Protein AF-A0ABC9TUA4-F1 (afdb_monomer)

pLDDT: mean 79.64, std 23.08, range [23.19, 98.38]

Nearest PDB structures (foldseek):
  8aam-assembly1_M  TM=4.649E-01  e=1.312E-07  Geobacillus stearothermophilus
  5eoy-assembly1_B  TM=4.904E-01  e=8.094E-07  Pseudomonas aeruginosa PAO1
  5eq6-assembly1_B  TM=4.557E-01  e=8.094E-07  Pseudomonas aeruginosa PAO1
  5eoy-assembly1_A  TM=4.628E-01  e=2.067E-06  Pseudomonas aeruginosa PAO1
  5eox-assembly1_B  TM=4.640E-01  e=4.727E-06  Pseudomonas aeruginosa PAO1

InterPro domains:
  IPR009377 Ethanolamine ammonia-lyase reactivase EutA [PF06277] (98-571)
  IPR043129 ATPase, nucleotide binding domain [SSF53067] (99-275)
  IPR050696 Bacterial cell division protein FtsA/MreB [PTHR32432] (211-445)

Organism: NCBI:txid411472

Radius of gyration: 30.49 Å; Cα contacts (8 Å, |Δi|>4): 1200; chains: 1; bounding box: 111×63×68 Å

Structure (mmCIF, N/CA/C/O backbone):
data_AF-A0ABC9TUA4-F1
#
_entry.id   AF-A0ABC9TUA4-F1
#
loop_
_atom_site.group_PDB
_atom_site.id
_atom_site.type_symbol
_atom_site.label_atom_id
_atom_site.label_alt_id
_atom_site.label_comp_id
_atom_site.label_asym_id
_atom_site.label_entity_id
_atom_site.label_seq_id
_atom_site.pdbx_PDB_ins_code
_atom_site.Cartn_x
_atom_site.Cartn_y
_atom_site.Cartn_z
_atom_site.occupancy
_atom_site.B_iso_or_equiv
_atom_site.auth_seq_id
_atom_site.auth_comp_id
_atom_site.auth_asym_id
_atom_site.auth_atom_id
_atom_site.pdbx_PDB_model_num
ATOM 1 N N . MET A 1 1 ? -40.029 10.907 0.167 1.00 29.31 1 MET A N 1
ATOM 2 C CA . MET A 1 1 ? -41.301 10.750 -0.573 1.00 29.31 1 MET A CA 1
ATOM 3 C C . MET A 1 1 ? -42.398 10.400 0.424 1.00 29.31 1 MET A C 1
ATOM 5 O O . MET A 1 1 ? -42.215 9.464 1.182 1.00 29.31 1 MET A O 1
ATOM 9 N N . THR A 1 2 ? -43.450 11.221 0.444 1.00 23.81 2 THR A N 1
ATOM 10 C CA . THR A 1 2 ? -44.796 11.075 1.047 1.00 23.81 2 THR A CA 1
ATOM 11 C C . THR A 1 2 ? -45.112 9.845 1.916 1.00 23.81 2 THR A C 1
ATOM 13 O O . THR A 1 2 ? -45.174 8.726 1.404 1.00 23.81 2 THR A O 1
ATOM 16 N N . ASP A 1 3 ? -45.478 10.104 3.178 1.00 25.30 3 ASP A N 1
ATOM 17 C CA . ASP A 1 3 ? -46.246 9.205 4.049 1.00 25.30 3 ASP A CA 1
ATOM 18 C C . ASP A 1 3 ? -47.514 8.709 3.335 1.00 25.30 3 ASP A C 1
ATOM 20 O O . ASP A 1 3 ? -48.403 9.493 2.994 1.00 25.30 3 ASP A O 1
ATOM 24 N N . ARG A 1 4 ? -47.615 7.395 3.106 1.00 25.70 4 ARG A N 1
ATOM 25 C CA . ARG A 1 4 ? -48.867 6.748 2.689 1.00 25.70 4 ARG A CA 1
ATOM 26 C C . ARG A 1 4 ? -49.547 6.129 3.906 1.00 25.70 4 ARG A C 1
ATOM 28 O O . ARG A 1 4 ? -48.943 5.350 4.638 1.00 25.70 4 ARG A O 1
ATOM 35 N N . ALA A 1 5 ? -50.824 6.464 4.080 1.00 23.28 5 ALA A N 1
ATOM 36 C CA . ALA A 1 5 ? -51.720 5.862 5.060 1.00 23.28 5 ALA A CA 1
ATOM 37 C C . ALA A 1 5 ? -51.782 4.323 4.912 1.00 23.28 5 ALA A C 1
ATOM 39 O O . ALA A 1 5 ? -51.647 3.811 3.796 1.00 23.28 5 ALA A O 1
ATOM 40 N N . PRO A 1 6 ? -52.006 3.574 6.009 1.00 24.22 6 PRO A N 1
ATOM 41 C CA . PRO A 1 6 ? -52.030 2.116 5.972 1.00 24.22 6 PRO A CA 1
ATOM 42 C C . PRO A 1 6 ? -53.199 1.607 5.118 1.00 24.22 6 PRO A C 1
ATOM 44 O O . PRO A 1 6 ? -54.359 1.927 5.378 1.00 24.22 6 PRO A O 1
ATOM 47 N N . GLN A 1 7 ? -52.894 0.801 4.097 1.00 25.27 7 GLN A N 1
ATOM 48 C CA . GLN A 1 7 ? -53.903 0.075 3.327 1.00 25.27 7 GLN A CA 1
ATOM 49 C C . GLN A 1 7 ? -54.524 -1.028 4.196 1.00 25.27 7 GLN A C 1
ATOM 51 O O . GLN A 1 7 ? -53.837 -1.932 4.667 1.00 25.27 7 GLN A O 1
ATOM 56 N N . LEU A 1 8 ? -55.840 -0.951 4.398 1.00 24.80 8 LEU A N 1
ATOM 57 C CA . LEU A 1 8 ? -56.662 -2.007 4.987 1.00 24.80 8 LEU A CA 1
ATOM 58 C C . LEU A 1 8 ? -56.902 -3.100 3.937 1.00 24.80 8 LEU A C 1
ATOM 60 O O . LEU A 1 8 ? -57.656 -2.887 2.989 1.00 24.80 8 LEU A O 1
ATOM 64 N N . TYR A 1 9 ? -56.304 -4.277 4.116 1.00 27.64 9 TYR A N 1
ATOM 65 C CA . TYR A 1 9 ? -56.662 -5.461 3.333 1.00 27.64 9 TYR A CA 1
ATOM 66 C C . TYR A 1 9 ? -57.796 -6.216 4.025 1.00 27.64 9 TYR A C 1
ATOM 68 O O . TYR A 1 9 ? -57.631 -6.758 5.115 1.00 27.64 9 TYR A O 1
ATOM 76 N N . ASN A 1 10 ? -58.957 -6.264 3.373 1.00 23.42 10 ASN A N 1
ATOM 77 C CA . ASN A 1 10 ? -60.092 -7.079 3.790 1.00 23.42 10 ASN A CA 1
ATOM 78 C C . ASN A 1 10 ? -60.003 -8.429 3.061 1.00 23.42 10 ASN A C 1
ATOM 80 O O . ASN A 1 10 ? -60.596 -8.620 2.002 1.00 23.42 10 ASN A O 1
ATOM 84 N N . LEU A 1 11 ? -59.213 -9.364 3.595 1.00 26.42 11 LEU A N 1
ATOM 85 C CA . LEU A 1 11 ? -59.111 -10.723 3.053 1.00 26.42 11 LEU A CA 1
ATOM 86 C C . LEU A 1 11 ? -60.325 -11.551 3.495 1.00 26.42 11 LEU A C 1
ATOM 88 O O . LEU A 1 11 ? -60.253 -12.401 4.377 1.00 26.42 11 LEU A O 1
ATOM 92 N N . THR A 1 12 ? -61.467 -11.300 2.860 1.00 28.30 12 THR A N 1
ATOM 93 C CA . THR A 1 12 ? -62.547 -12.287 2.789 1.00 28.30 12 THR A CA 1
ATOM 94 C C . THR A 1 12 ? -62.811 -12.603 1.327 1.00 28.30 12 THR A C 1
ATOM 96 O O . THR A 1 12 ? -63.256 -11.733 0.588 1.00 28.30 12 THR A O 1
ATOM 99 N N . LYS A 1 13 ? -62.587 -13.878 0.988 1.00 29.11 13 LYS A N 1
ATOM 100 C CA . LYS A 1 13 ? -62.696 -14.551 -0.317 1.00 29.11 13 LYS A CA 1
ATOM 101 C C . LYS A 1 13 ? -61.409 -14.565 -1.151 1.00 29.11 13 LYS A C 1
ATOM 103 O O . LYS A 1 13 ? -60.856 -13.534 -1.493 1.00 29.11 13 LYS A O 1
ATOM 108 N N . GLU A 1 14 ? -61.015 -15.800 -1.471 1.00 28.50 14 GLU A N 1
ATOM 109 C CA . GLU A 1 14 ? -60.038 -16.207 -2.490 1.00 28.50 14 GLU A CA 1
ATOM 110 C C . GLU A 1 14 ? -58.551 -16.015 -2.163 1.00 28.50 14 GLU A C 1
ATOM 112 O O . GLU A 1 14 ? -57.805 -15.336 -2.853 1.00 28.50 14 GLU A O 1
ATOM 117 N N . ALA A 1 15 ? -58.082 -16.754 -1.157 1.00 26.25 15 ALA A N 1
ATOM 118 C CA . ALA A 1 15 ? -56.741 -17.329 -1.205 1.00 26.25 15 ALA A CA 1
ATOM 119 C C . ALA A 1 15 ? -56.873 -18.834 -0.935 1.00 26.25 15 ALA A C 1
ATOM 121 O O . ALA A 1 15 ? -57.303 -19.248 0.142 1.00 26.25 15 ALA A O 1
ATOM 122 N N . ASN A 1 16 ? -56.587 -19.647 -1.953 1.00 27.70 16 ASN A N 1
ATOM 123 C CA . ASN A 1 16 ? -56.555 -21.106 -1.875 1.00 27.70 16 ASN A CA 1
ATOM 124 C C . ASN A 1 16 ? -55.485 -21.549 -0.866 1.00 27.70 16 ASN A C 1
ATOM 126 O O . ASN A 1 16 ? -54.308 -21.637 -1.201 1.00 27.70 16 ASN A O 1
ATOM 130 N N . ILE A 1 17 ? -55.901 -21.847 0.363 1.00 26.52 17 ILE A N 1
ATOM 131 C CA . ILE A 1 17 ? -55.100 -22.607 1.326 1.00 26.52 17 ILE A CA 1
ATOM 132 C C . ILE A 1 17 ? -55.557 -24.069 1.210 1.00 26.52 17 ILE A C 1
ATOM 134 O O . ILE A 1 17 ? -56.749 -24.333 1.410 1.00 26.52 17 ILE A O 1
ATOM 138 N N . PRO A 1 18 ? -54.678 -25.035 0.883 1.00 25.59 18 PRO A N 1
ATOM 139 C CA . PRO A 1 18 ? -55.076 -26.434 0.800 1.00 25.59 18 PRO A CA 1
ATOM 140 C C . PRO A 1 18 ? -55.554 -26.931 2.169 1.00 25.59 18 PRO A C 1
ATOM 142 O O . PRO A 1 18 ? -54.833 -26.858 3.165 1.00 25.59 18 PRO A O 1
ATOM 145 N N . ARG A 1 19 ? -56.781 -27.462 2.224 1.00 24.78 19 ARG A N 1
ATOM 146 C CA . ARG A 1 19 ? -57.265 -28.249 3.365 1.00 24.78 19 ARG A CA 1
ATOM 147 C C . ARG A 1 19 ? -56.439 -29.534 3.446 1.00 24.78 19 ARG A C 1
ATOM 149 O O . ARG A 1 19 ? -56.588 -30.404 2.593 1.00 24.78 19 ARG A O 1
ATOM 156 N N . LEU A 1 20 ? -55.607 -29.670 4.478 1.00 26.12 20 LEU A N 1
ATOM 157 C CA . LEU A 1 20 ? -54.968 -30.942 4.817 1.00 26.12 20 LEU A CA 1
ATOM 158 C C . LEU A 1 20 ? -56.041 -31.949 5.256 1.00 26.12 20 LEU A C 1
ATOM 160 O O . LEU A 1 20 ? -56.640 -31.833 6.327 1.00 26.12 20 LEU A O 1
ATOM 164 N N . ASN A 1 21 ? -56.293 -32.928 4.388 1.00 24.33 21 ASN A N 1
ATOM 165 C CA . ASN A 1 21 ? -57.081 -34.113 4.687 1.00 24.33 21 ASN A CA 1
ATOM 166 C C . ASN A 1 21 ? -56.342 -34.965 5.728 1.00 24.33 21 ASN A C 1
ATOM 168 O O . ASN A 1 21 ? -55.149 -35.229 5.602 1.00 24.33 21 ASN A O 1
ATOM 172 N N . ARG A 1 22 ? -57.071 -35.431 6.747 1.00 31.05 22 ARG A N 1
ATOM 173 C CA . ARG A 1 22 ? -56.604 -36.454 7.68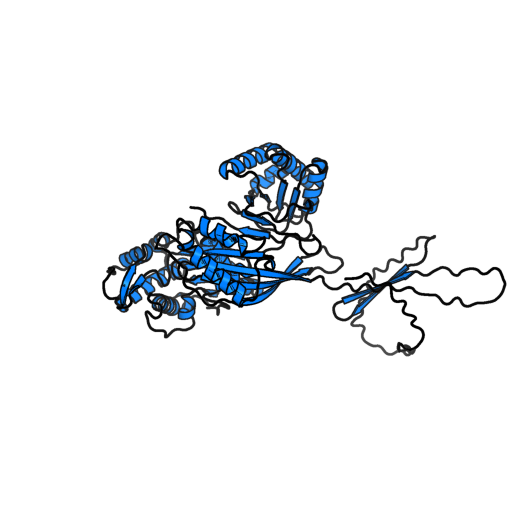9 1.00 31.05 22 ARG A CA 1
ATOM 174 C C . ARG A 1 22 ? -56.506 -37.804 6.971 1.00 31.05 22 ARG A C 1
ATOM 176 O O . ARG A 1 22 ? -57.455 -38.579 7.027 1.00 31.05 22 ARG A O 1
ATOM 183 N N . GLN A 1 23 ? -55.377 -38.110 6.344 1.00 23.98 23 GLN A N 1
ATOM 184 C CA . GLN A 1 23 ? -54.972 -39.491 6.078 1.00 23.98 23 GLN A CA 1
ATOM 185 C C . GLN A 1 23 ? -53.474 -39.651 6.349 1.00 23.98 23 GLN A C 1
ATOM 187 O O . GLN A 1 23 ? -52.668 -38.794 6.005 1.00 23.98 23 GLN A O 1
ATOM 192 N N . ARG A 1 24 ? -53.150 -40.726 7.075 1.00 30.81 24 ARG A N 1
ATOM 193 C CA . ARG A 1 24 ? -51.800 -41.148 7.448 1.00 30.81 24 ARG A CA 1
ATOM 194 C C . ARG A 1 24 ? -51.054 -41.602 6.195 1.00 30.81 24 ARG A C 1
ATOM 196 O O . ARG A 1 24 ? -51.262 -42.733 5.782 1.00 30.81 24 ARG A O 1
ATOM 203 N N . GLU A 1 25 ? -50.169 -40.769 5.672 1.00 23.19 25 GLU A N 1
ATOM 204 C CA . GLU A 1 25 ? -49.025 -41.206 4.870 1.00 23.19 25 GLU A CA 1
ATOM 205 C C . GLU A 1 25 ? -47.810 -40.366 5.282 1.00 23.19 25 GLU A C 1
ATOM 207 O O . GLU A 1 25 ? -47.887 -39.143 5.413 1.00 23.19 25 GLU A O 1
ATOM 212 N N . GLU A 1 26 ? -46.719 -41.057 5.602 1.00 32.34 26 GLU A N 1
ATOM 213 C CA . GLU A 1 26 ? -45.448 -40.481 6.027 1.00 32.34 26 GLU A CA 1
ATOM 214 C C . GLU A 1 26 ? -44.804 -39.731 4.853 1.00 32.34 26 GLU A C 1
ATOM 216 O O . GLU A 1 26 ? -44.482 -40.324 3.826 1.00 32.34 26 GLU A O 1
ATOM 221 N N . LEU A 1 27 ? -44.597 -38.421 5.013 1.00 23.44 27 LEU A N 1
ATOM 222 C CA . LEU A 1 27 ? -43.756 -37.611 4.130 1.00 23.44 27 LEU A CA 1
ATOM 223 C C . LEU A 1 27 ? -42.592 -37.022 4.942 1.00 23.44 27 LEU A C 1
ATOM 225 O O . LEU A 1 27 ? -42.797 -36.620 6.093 1.00 23.44 27 LEU A O 1
ATOM 229 N N . PRO A 1 28 ? -41.370 -36.974 4.378 1.00 23.95 28 PRO A N 1
ATOM 230 C CA . PRO A 1 28 ? -40.171 -36.618 5.118 1.00 23.95 28 PRO A CA 1
ATOM 231 C C . PRO A 1 28 ? -40.159 -35.126 5.467 1.00 23.95 28 PRO A C 1
ATOM 233 O O . PRO A 1 28 ? -40.311 -34.247 4.620 1.00 23.95 28 PRO A O 1
ATOM 236 N N . VAL A 1 29 ? -39.974 -34.857 6.757 1.00 27.44 29 VAL A N 1
ATOM 237 C CA . VAL A 1 29 ? -39.839 -33.527 7.350 1.00 27.44 29 VAL A CA 1
ATOM 238 C C . VAL A 1 29 ? -38.482 -32.942 6.957 1.00 27.44 29 VAL A C 1
ATOM 240 O O . VAL A 1 29 ? -37.494 -33.135 7.657 1.00 27.44 29 VAL A O 1
ATOM 243 N N . THR A 1 30 ? -38.418 -32.203 5.853 1.00 25.30 30 THR A N 1
ATOM 244 C CA . THR A 1 30 ? -37.267 -31.344 5.537 1.00 25.30 30 THR A CA 1
ATOM 245 C C . THR A 1 30 ? -37.766 -30.041 4.919 1.00 25.30 30 THR A C 1
ATOM 247 O O . THR A 1 30 ? -38.206 -30.045 3.773 1.00 25.30 30 THR A O 1
ATOM 250 N N . ASN A 1 31 ? -37.698 -28.959 5.710 1.00 25.03 31 ASN A N 1
ATOM 251 C CA . ASN A 1 31 ? -37.836 -27.523 5.370 1.00 25.03 31 ASN A CA 1
ATOM 252 C C . ASN A 1 31 ? -38.904 -26.717 6.130 1.00 25.03 31 ASN A C 1
ATOM 254 O O . ASN A 1 31 ? -39.400 -25.712 5.630 1.00 25.03 31 ASN A O 1
ATOM 258 N N . TYR A 1 32 ? -39.163 -27.062 7.392 1.00 25.98 32 TYR A N 1
ATOM 259 C CA . TYR A 1 32 ? -39.671 -26.092 8.367 1.00 25.98 32 TYR A CA 1
ATOM 260 C C . TYR A 1 32 ? -38.827 -26.179 9.640 1.00 25.98 32 TYR A C 1
ATOM 262 O O . TYR A 1 32 ? -38.901 -27.165 10.371 1.00 25.98 32 TYR A O 1
ATOM 270 N N . ILE A 1 33 ? -38.007 -25.159 9.908 1.00 26.16 33 ILE A N 1
ATOM 271 C CA . ILE A 1 33 ? -37.375 -24.994 11.221 1.00 26.16 33 ILE A CA 1
ATOM 272 C C . ILE A 1 33 ? -38.451 -24.424 12.147 1.00 26.16 33 ILE A C 1
ATOM 274 O O . ILE A 1 33 ? -38.690 -23.219 12.177 1.00 26.16 33 ILE A O 1
ATOM 278 N N . PHE A 1 34 ? -39.119 -25.293 12.900 1.00 26.55 34 PHE A N 1
ATOM 279 C CA . PHE A 1 34 ? -39.794 -24.868 14.120 1.00 26.55 34 PHE A CA 1
ATOM 280 C C . PHE A 1 34 ? -38.713 -24.656 15.182 1.00 26.55 34 PHE A C 1
ATOM 282 O O . PHE A 1 34 ? -38.096 -25.613 15.645 1.00 26.55 34 PHE A O 1
ATOM 289 N N . SER A 1 35 ? -38.452 -23.402 15.555 1.00 26.62 35 SER A N 1
ATOM 290 C CA . SER A 1 35 ? -37.646 -23.115 16.743 1.00 26.62 35 SER A CA 1
ATOM 291 C C . SER A 1 35 ? -38.376 -23.661 17.984 1.00 26.62 35 SER A C 1
ATOM 293 O O . SER A 1 35 ? -39.545 -23.321 18.182 1.00 26.62 35 SER A O 1
ATOM 295 N N . PRO A 1 36 ? -37.730 -24.454 18.861 1.00 24.97 36 PRO A N 1
ATOM 296 C CA . PRO A 1 36 ? -38.337 -24.928 20.109 1.00 24.97 36 PRO A CA 1
ATOM 297 C C . PRO A 1 36 ? -38.551 -23.817 21.155 1.00 24.97 36 PRO A C 1
ATOM 299 O O . PRO A 1 36 ? -39.060 -24.087 22.240 1.00 24.97 36 PRO A O 1
ATOM 302 N N . TYR A 1 37 ? -38.164 -22.569 20.866 1.00 27.61 37 TYR A N 1
ATOM 303 C CA . TYR A 1 37 ? -38.167 -21.456 21.822 1.00 27.61 37 TYR A CA 1
ATOM 304 C C . TYR A 1 37 ? -39.401 -20.543 21.747 1.00 27.61 37 TYR A C 1
ATOM 306 O O . TYR A 1 37 ? -39.326 -19.375 22.126 1.00 27.61 37 TYR A O 1
ATOM 314 N N . ASN A 1 38 ? -40.569 -21.063 21.357 1.00 30.14 38 ASN A N 1
ATOM 315 C CA . ASN A 1 38 ? -41.833 -20.361 21.602 1.00 30.14 38 ASN A CA 1
ATOM 316 C C . ASN A 1 38 ? -42.182 -20.412 23.100 1.00 30.14 38 ASN A C 1
ATOM 318 O O . ASN A 1 38 ? -43.006 -21.210 23.549 1.00 30.14 38 ASN A O 1
ATOM 322 N N . ARG A 1 39 ? -41.561 -19.542 23.908 1.00 27.31 39 ARG A N 1
ATOM 323 C CA . ARG A 1 39 ? -42.097 -19.207 25.232 1.00 27.31 39 ARG A CA 1
ATOM 324 C C . ARG A 1 39 ? -43.331 -18.335 25.040 1.00 27.31 39 ARG A C 1
ATOM 326 O O . ARG A 1 39 ? -43.232 -17.127 24.852 1.00 27.31 39 ARG A O 1
ATOM 333 N N . VAL A 1 40 ? -44.501 -18.954 25.156 1.00 26.61 40 VAL A N 1
ATOM 334 C CA . VAL A 1 40 ? -45.747 -18.243 25.451 1.00 26.61 40 VAL A CA 1
ATOM 335 C C . VAL A 1 40 ? -45.581 -17.591 26.826 1.00 26.61 40 VAL A C 1
ATOM 337 O O . VAL A 1 40 ? -45.596 -18.277 27.850 1.00 26.61 40 VAL A O 1
ATOM 340 N N . TRP A 1 41 ? -45.399 -16.272 26.873 1.00 24.80 41 TRP A N 1
ATOM 341 C CA . TRP A 1 41 ? -45.496 -15.528 28.127 1.00 24.80 41 TRP A CA 1
ATOM 342 C C . TRP A 1 41 ? -46.964 -15.500 28.560 1.00 24.80 41 TRP A C 1
ATOM 344 O O . TRP A 1 41 ? -47.777 -14.746 28.030 1.00 24.80 41 TRP A O 1
ATOM 354 N N . ARG A 1 42 ? -47.322 -16.351 29.527 1.00 25.69 42 ARG A N 1
ATOM 355 C CA . ARG A 1 42 ? -48.566 -16.211 30.293 1.00 25.69 42 ARG A CA 1
ATOM 356 C C . ARG A 1 42 ? -48.333 -15.157 31.372 1.00 25.69 42 ARG A C 1
ATOM 358 O O . ARG A 1 42 ? -47.920 -15.493 32.475 1.00 25.69 42 ARG A O 1
ATOM 365 N N . ASP A 1 43 ? -48.601 -13.898 31.050 1.00 25.22 43 ASP A N 1
ATOM 366 C CA . ASP A 1 43 ? -48.859 -12.886 32.073 1.00 25.22 43 ASP A CA 1
ATOM 367 C C . ASP A 1 43 ? -50.376 -12.788 32.259 1.00 25.22 43 ASP A C 1
ATOM 369 O O . ASP A 1 43 ? -51.128 -12.566 31.306 1.00 25.22 43 ASP A O 1
ATOM 373 N N . SER A 1 44 ? -50.854 -13.051 33.471 1.00 28.92 44 SER A N 1
ATOM 374 C CA . SER A 1 44 ? -52.253 -13.365 33.778 1.00 28.92 44 SER A CA 1
ATOM 375 C C . SER A 1 44 ? -53.212 -12.168 33.718 1.00 28.92 44 SER A C 1
ATOM 377 O O . SER A 1 44 ? -54.283 -12.238 34.311 1.00 28.92 44 SER A O 1
ATOM 379 N N . ASN A 1 45 ? -52.893 -11.090 32.985 1.00 33.44 45 ASN A N 1
ATOM 380 C CA . ASN A 1 45 ? -53.803 -9.945 32.834 1.00 33.44 45 ASN A CA 1
ATOM 381 C C . ASN A 1 45 ? -53.633 -9.039 31.588 1.00 33.44 45 ASN A C 1
ATOM 383 O O . ASN A 1 45 ? -54.178 -7.933 31.582 1.00 33.44 45 ASN A O 1
ATOM 387 N N . LYS A 1 46 ? -52.950 -9.446 30.503 1.00 32.94 46 LYS A N 1
ATOM 388 C CA . LYS A 1 46 ? -52.895 -8.641 29.254 1.00 32.94 46 LYS A CA 1
ATOM 389 C C . LYS A 1 46 ? -53.033 -9.489 27.980 1.00 32.94 46 LYS A C 1
ATOM 391 O O . LYS A 1 46 ? -52.662 -10.653 27.957 1.00 32.94 46 LYS A O 1
ATOM 396 N N . ALA A 1 47 ? -53.641 -8.887 26.951 1.00 35.22 47 ALA A N 1
ATOM 397 C CA . ALA A 1 47 ? -54.057 -9.505 25.686 1.00 35.22 47 ALA A CA 1
ATOM 398 C C . ALA A 1 47 ? -52.978 -10.385 25.026 1.00 35.22 47 ALA A C 1
ATOM 400 O O . ALA A 1 47 ? -51.813 -9.998 24.973 1.00 35.22 47 ALA A O 1
ATOM 401 N N . GLN A 1 48 ? -53.398 -11.533 24.483 1.00 34.78 48 GLN A N 1
ATOM 402 C CA . GLN A 1 48 ? -52.540 -12.463 23.748 1.00 34.78 48 GLN A CA 1
ATOM 403 C C . GLN A 1 48 ? -52.028 -11.819 22.450 1.00 34.78 48 GLN A C 1
ATOM 405 O O . GLN A 1 48 ? -52.816 -11.380 21.606 1.00 34.78 48 GLN A O 1
ATOM 410 N N . SER A 1 49 ? -50.706 -11.777 22.298 1.00 35.19 49 SER A N 1
ATOM 411 C CA . SER A 1 49 ? -50.023 -11.526 21.029 1.00 35.19 49 SER A CA 1
ATOM 412 C C . SER A 1 49 ? -49.306 -12.799 20.598 1.00 35.19 49 SER A C 1
ATOM 414 O O . SER A 1 49 ? -48.514 -13.339 21.371 1.00 35.19 49 SER A O 1
ATOM 416 N N . GLU A 1 50 ? -49.575 -13.263 19.383 1.00 37.75 50 GLU A N 1
ATOM 417 C CA . GLU A 1 50 ? -48.827 -14.349 18.747 1.00 37.75 50 GLU A CA 1
ATOM 418 C C . GLU A 1 50 ? -47.915 -13.760 17.666 1.00 37.75 50 GLU A C 1
ATOM 420 O O . GLU A 1 50 ? -48.352 -12.920 16.872 1.00 37.75 50 GLU A O 1
ATOM 425 N N . GLU A 1 51 ? -46.653 -14.190 17.648 1.00 36.34 51 GLU A N 1
ATOM 426 C CA . GLU A 1 51 ? -45.672 -13.840 16.619 1.00 36.34 51 GLU A CA 1
ATOM 427 C C . GLU A 1 51 ? -45.441 -15.050 15.712 1.00 36.34 51 GLU A C 1
ATOM 429 O O . GLU A 1 51 ? -45.128 -16.145 16.183 1.00 36.34 51 GLU A O 1
ATOM 434 N N . TRP A 1 52 ? -45.594 -14.847 14.403 1.00 37.38 52 TRP A N 1
ATOM 435 C CA . TRP A 1 52 ? -45.367 -15.874 13.389 1.00 37.38 52 TRP A CA 1
ATOM 436 C C . TRP A 1 52 ? -44.297 -15.392 12.402 1.00 37.38 52 TRP A C 1
ATOM 438 O O . TRP A 1 52 ? -44.389 -14.278 11.878 1.00 37.38 52 TRP A O 1
ATOM 448 N N . ILE A 1 53 ? -43.287 -16.233 12.149 1.00 36.62 53 ILE A N 1
ATOM 449 C CA . ILE A 1 53 ? -42.203 -15.984 11.186 1.00 36.62 53 ILE A CA 1
ATOM 450 C C . ILE A 1 53 ? -42.387 -16.943 10.010 1.00 36.62 53 ILE A C 1
ATOM 452 O O . ILE A 1 53 ? -42.327 -18.159 10.192 1.00 36.62 53 ILE A O 1
ATOM 456 N N . ILE A 1 54 ? -42.595 -16.405 8.805 1.00 37.78 54 ILE A N 1
ATOM 457 C CA . ILE A 1 54 ? -42.691 -17.201 7.572 1.00 37.78 54 ILE A CA 1
ATOM 458 C C . ILE A 1 54 ? -41.500 -16.843 6.663 1.00 37.78 54 ILE A C 1
ATOM 460 O O . ILE A 1 54 ? -41.350 -15.666 6.317 1.00 37.78 54 ILE A O 1
ATOM 464 N N . PRO A 1 55 ? -40.648 -17.811 6.268 1.00 33.66 55 PRO A N 1
ATOM 465 C CA . PRO A 1 55 ? -39.580 -17.565 5.303 1.00 33.66 55 PRO A CA 1
ATOM 466 C C . PRO A 1 55 ? -40.154 -17.348 3.895 1.00 33.66 55 PRO A C 1
ATOM 468 O O . PRO A 1 55 ? -40.956 -18.157 3.425 1.00 33.66 55 PRO A O 1
ATOM 471 N N . HIS A 1 56 ? -39.721 -16.293 3.197 1.00 31.77 56 HIS A N 1
ATOM 472 C CA . HIS A 1 56 ? -40.054 -16.080 1.787 1.00 31.77 56 HIS A CA 1
ATOM 473 C C . HIS A 1 56 ? -38.894 -15.416 1.029 1.00 31.77 56 HIS A C 1
ATOM 475 O O . HIS A 1 56 ? -38.558 -14.260 1.277 1.00 31.77 56 HIS A O 1
ATOM 481 N N . SER A 1 57 ? -38.300 -16.147 0.079 1.00 31.91 57 SER A N 1
ATOM 482 C CA . SER A 1 57 ? -37.462 -15.604 -1.006 1.00 31.91 57 SER A CA 1
ATOM 483 C C . SER A 1 57 ? -36.406 -14.569 -0.569 1.00 31.91 57 SER A C 1
ATOM 485 O O . SER A 1 57 ? -36.422 -13.435 -1.038 1.00 31.91 57 SER A O 1
ATOM 487 N N . GLY A 1 58 ? -35.512 -14.930 0.360 1.00 33.88 58 GLY A N 1
ATOM 488 C CA . GLY A 1 58 ? -34.443 -14.034 0.842 1.00 33.88 58 GLY A CA 1
ATOM 489 C C . GLY A 1 58 ? -34.888 -12.972 1.859 1.00 33.88 58 GLY A C 1
ATOM 490 O O . GLY A 1 58 ? -34.120 -12.078 2.196 1.00 33.88 58 GLY A O 1
ATOM 491 N N . SER A 1 59 ? -36.119 -13.062 2.368 1.00 33.00 59 SER A N 1
ATOM 492 C CA . SER A 1 59 ? -36.660 -12.181 3.406 1.00 33.00 59 SER A CA 1
ATOM 493 C C . SER A 1 59 ? -37.521 -12.955 4.410 1.00 33.00 59 SER A C 1
ATOM 495 O O . SER A 1 59 ? -37.975 -14.074 4.145 1.00 33.00 59 SER A O 1
ATOM 497 N N . PHE A 1 60 ? -37.754 -12.356 5.579 1.00 37.72 60 PHE A N 1
ATOM 498 C CA . PHE A 1 60 ? -38.714 -12.856 6.561 1.00 37.72 60 PHE A CA 1
ATOM 499 C C . PHE A 1 60 ? -39.888 -11.889 6.656 1.00 37.72 60 PHE A C 1
ATOM 501 O O . PHE A 1 60 ? -39.707 -10.672 6.748 1.00 37.72 60 PHE A O 1
ATOM 508 N N . LEU A 1 61 ? -41.098 -12.441 6.659 1.00 34.09 61 LEU A N 1
ATOM 509 C CA . LEU A 1 61 ? -42.303 -11.697 6.995 1.00 34.09 61 LEU A CA 1
ATOM 510 C C . LEU A 1 61 ? -42.592 -11.912 8.482 1.00 34.09 61 LEU A C 1
ATOM 512 O O . LEU A 1 61 ? -42.909 -13.030 8.896 1.00 34.09 61 LEU A O 1
ATOM 516 N N . LEU A 1 62 ? -42.458 -10.846 9.278 1.00 34.72 62 LEU A N 1
ATOM 517 C CA . LEU A 1 62 ? -42.939 -10.826 10.659 1.00 34.72 62 LEU A CA 1
ATOM 518 C C . LEU A 1 62 ? -44.403 -10.399 10.684 1.00 34.72 62 LEU A C 1
ATOM 520 O O . LEU A 1 62 ? -44.751 -9.300 10.245 1.00 34.72 62 LEU A O 1
ATOM 524 N N . PHE A 1 63 ? -45.241 -11.261 11.248 1.00 37.97 63 PHE A N 1
ATOM 525 C CA . PHE A 1 63 ? -46.660 -11.010 11.426 1.00 37.97 63 PHE A CA 1
ATOM 526 C C . PHE A 1 63 ? -46.975 -10.798 12.910 1.00 37.97 63 PHE A C 1
ATOM 528 O O . PHE A 1 63 ? -46.811 -11.705 13.724 1.00 37.97 63 PHE A O 1
ATOM 535 N N . TYR A 1 64 ? -47.449 -9.598 13.254 1.00 35.53 64 TYR A N 1
ATOM 536 C CA . TYR A 1 64 ? -47.939 -9.264 14.594 1.00 35.53 64 TYR A CA 1
ATOM 537 C C . TYR A 1 64 ? -49.464 -9.327 14.615 1.00 35.53 64 TYR A C 1
ATOM 539 O O . TYR A 1 64 ? -50.101 -8.539 13.917 1.00 35.53 64 TYR A O 1
ATOM 547 N N . GLY A 1 65 ? -50.041 -10.213 15.427 1.00 35.66 65 GLY A N 1
ATOM 548 C CA . GLY A 1 65 ? -51.482 -10.266 15.680 1.00 35.66 65 GLY A CA 1
ATOM 549 C C . GLY A 1 65 ? -51.818 -9.840 17.110 1.00 35.66 65 GLY A C 1
ATOM 550 O O . GLY A 1 65 ? -51.182 -10.289 18.061 1.00 35.66 65 GLY A O 1
ATOM 551 N N . LYS A 1 66 ? -52.833 -8.985 17.283 1.00 34.66 66 LYS A N 1
ATOM 552 C CA . LYS A 1 66 ? -53.413 -8.660 18.597 1.00 34.66 66 LYS A CA 1
ATOM 553 C C . LYS A 1 66 ? -54.796 -9.302 18.680 1.00 34.66 66 LYS A C 1
ATOM 555 O O . LYS A 1 66 ? -55.690 -8.890 17.944 1.00 34.66 66 LYS A O 1
ATOM 560 N N . VAL A 1 67 ? -54.984 -10.284 19.560 1.00 37.28 67 VAL A N 1
ATOM 561 C CA . VAL A 1 67 ? -56.317 -10.853 19.809 1.00 37.28 67 VAL A CA 1
ATOM 562 C C . VAL A 1 67 ? -57.070 -9.884 20.721 1.00 37.28 67 VAL A C 1
ATOM 564 O O . VAL A 1 67 ? -56.710 -9.696 21.885 1.00 37.28 67 VAL A O 1
ATOM 567 N N . LEU A 1 68 ? -58.083 -9.199 20.186 1.00 35.06 68 LEU A N 1
ATOM 568 C CA . LEU A 1 68 ? -58.955 -8.353 21.001 1.00 35.06 68 LEU A CA 1
ATOM 569 C C . LEU A 1 68 ? -59.934 -9.243 21.782 1.00 35.06 68 LEU A C 1
ATOM 571 O O . LEU A 1 68 ? -60.522 -10.148 21.194 1.00 35.06 68 LEU A O 1
ATOM 575 N N . PRO A 1 69 ? -60.149 -9.001 23.087 1.00 33.50 69 PRO A N 1
ATOM 576 C CA . PRO A 1 69 ? -61.128 -9.765 23.845 1.00 33.50 69 PRO A CA 1
ATOM 577 C C . PRO A 1 69 ? -62.547 -9.496 23.314 1.00 33.50 69 PRO A C 1
ATOM 579 O O . PRO A 1 69 ? -62.848 -8.366 22.906 1.00 33.50 69 PRO A O 1
ATOM 582 N N . PRO A 1 70 ? -63.445 -10.497 23.337 1.00 35.97 70 PRO A N 1
ATOM 583 C CA . PRO A 1 70 ? -64.806 -10.329 22.848 1.00 35.97 70 PRO A CA 1
ATOM 584 C C . PRO A 1 70 ? -65.538 -9.265 23.675 1.00 35.97 70 PRO A C 1
ATOM 586 O O . PRO A 1 70 ? -65.580 -9.321 24.907 1.00 35.97 70 PRO A O 1
ATOM 589 N N . LYS A 1 71 ? -66.144 -8.280 23.000 1.00 36.28 71 LYS A N 1
ATOM 590 C CA . LYS A 1 71 ? -67.055 -7.328 23.647 1.00 36.28 71 LYS A CA 1
ATOM 591 C C . LYS A 1 71 ? -68.286 -8.091 24.141 1.00 36.28 71 LYS A C 1
ATOM 593 O O . LYS A 1 71 ? -69.039 -8.627 23.334 1.00 36.28 71 LYS A O 1
ATOM 598 N N . ARG A 1 72 ? -68.523 -8.110 25.456 1.00 33.38 72 ARG A N 1
ATOM 599 C CA . ARG A 1 72 ? -69.809 -8.550 26.019 1.00 33.38 72 ARG A CA 1
ATOM 600 C C . ARG A 1 72 ? -70.892 -7.535 25.642 1.00 33.38 72 ARG A C 1
ATOM 602 O O . ARG A 1 72 ? -70.831 -6.394 26.091 1.00 33.38 72 ARG A O 1
ATOM 609 N N . SER A 1 73 ? -71.881 -7.944 24.851 1.00 35.41 73 SER A N 1
ATOM 610 C CA . SER A 1 73 ? -73.134 -7.201 24.699 1.00 35.41 73 SER A CA 1
ATOM 611 C C . SER A 1 73 ? -74.089 -7.561 25.836 1.00 35.41 73 SER A C 1
ATOM 613 O O . SER A 1 73 ? -74.333 -8.735 26.115 1.00 35.41 73 SER A O 1
ATOM 615 N N . ALA A 1 74 ? -74.649 -6.547 26.490 1.00 39.12 74 ALA A N 1
ATOM 616 C CA . ALA A 1 74 ? -75.741 -6.702 27.440 1.00 39.12 74 ALA A CA 1
ATOM 617 C C . ALA A 1 74 ? -77.067 -6.866 26.677 1.00 39.12 74 ALA A C 1
ATOM 619 O O . ALA A 1 74 ? -77.791 -5.900 26.491 1.00 39.12 74 ALA A O 1
ATOM 620 N N . ALA A 1 75 ? -77.328 -8.068 26.165 1.00 35.94 75 ALA A N 1
ATOM 621 C CA . ALA A 1 75 ? -78.647 -8.594 25.788 1.00 35.94 75 ALA A CA 1
ATOM 622 C C . ALA A 1 75 ? -78.439 -10.003 25.215 1.00 35.94 75 ALA A C 1
ATOM 624 O O . ALA A 1 75 ? -77.541 -10.208 24.399 1.00 35.94 75 ALA A O 1
ATOM 625 N N . GLY A 1 76 ? -79.231 -10.973 25.675 1.00 38.12 76 GLY A N 1
ATOM 626 C CA . GLY A 1 76 ? -79.125 -12.372 25.267 1.00 38.12 76 GLY A CA 1
ATOM 627 C C . GLY A 1 76 ? -79.327 -12.560 23.763 1.00 38.12 76 GLY A C 1
ATOM 628 O O . GLY A 1 76 ? -80.351 -12.169 23.213 1.00 38.12 76 GLY A O 1
ATOM 629 N N . GLY A 1 77 ? -78.339 -13.179 23.121 1.00 28.33 77 GLY A N 1
ATOM 630 C CA . GLY A 1 77 ? -78.359 -13.593 21.722 1.00 28.33 77 GLY A CA 1
ATOM 631 C C . GLY A 1 77 ? -76.953 -13.996 21.285 1.00 28.33 77 GLY A C 1
ATOM 632 O O . GLY A 1 77 ? -76.031 -13.185 21.348 1.00 28.33 77 GLY A O 1
ATOM 633 N N . GLU A 1 78 ? -76.761 -15.255 20.885 1.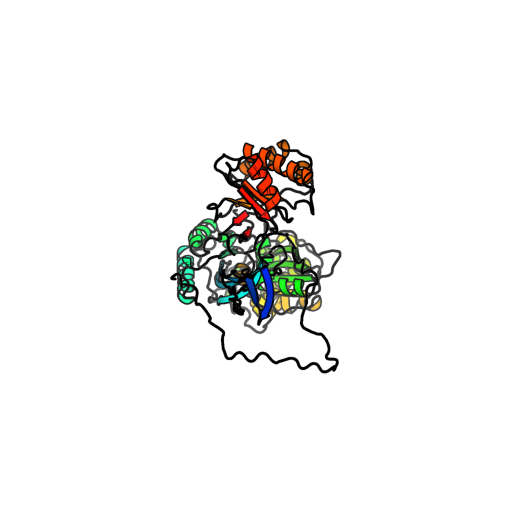00 32.41 78 GLU A N 1
ATOM 634 C CA . GLU A 1 78 ? -75.488 -15.737 20.341 1.00 32.41 78 GLU A CA 1
ATOM 635 C C . GLU A 1 78 ? -75.122 -14.948 19.076 1.00 32.41 78 GLU A C 1
ATOM 637 O O . GLU A 1 78 ? -75.707 -15.135 18.011 1.00 32.41 78 GLU A O 1
ATOM 642 N N . SER A 1 79 ? -74.116 -14.079 19.175 1.00 28.89 79 SER A N 1
ATOM 643 C CA . SER A 1 79 ? -73.445 -13.503 18.012 1.00 28.89 79 SER A CA 1
ATOM 644 C C . SER A 1 79 ? -72.006 -14.015 17.997 1.00 28.89 79 SER A C 1
ATOM 646 O O . SER A 1 79 ? -71.228 -13.721 18.908 1.00 28.89 79 SER A O 1
ATOM 648 N N . ARG A 1 80 ? -71.645 -14.794 16.969 1.00 31.09 80 ARG A N 1
ATOM 649 C CA . ARG A 1 80 ? -70.246 -15.118 16.654 1.00 31.09 80 ARG A CA 1
ATOM 650 C C . ARG A 1 80 ? -69.526 -13.806 16.331 1.00 31.09 80 ARG A C 1
ATOM 652 O O . ARG A 1 80 ? -69.733 -13.254 15.250 1.00 31.09 80 ARG A O 1
ATOM 659 N N . SER A 1 81 ? -68.698 -13.300 17.245 1.00 30.89 81 SER A N 1
ATOM 660 C CA . SER A 1 81 ? -67.796 -12.192 16.931 1.00 30.89 81 SER A CA 1
ATOM 661 C C . SER A 1 81 ? -66.818 -12.656 15.854 1.00 30.89 81 SER A C 1
ATOM 663 O O . SER A 1 81 ? -66.120 -13.650 16.028 1.00 30.89 81 SER A O 1
ATOM 665 N N . ARG A 1 82 ? -66.793 -11.965 14.711 1.00 32.84 82 ARG A N 1
ATOM 666 C CA . ARG A 1 82 ? -65.708 -12.104 13.737 1.00 32.84 82 ARG A CA 1
ATOM 667 C C . ARG A 1 82 ? -64.464 -11.473 14.351 1.00 32.84 82 ARG A C 1
ATOM 669 O O . ARG A 1 82 ? -64.436 -10.259 14.536 1.00 32.84 82 ARG A O 1
ATOM 676 N N . ASP A 1 83 ? -63.470 -12.295 14.654 1.00 31.98 83 ASP A N 1
ATOM 677 C CA . ASP A 1 83 ? -62.157 -11.832 15.087 1.00 31.98 83 ASP A CA 1
ATOM 678 C C . ASP A 1 83 ? -61.512 -11.043 13.940 1.00 31.98 83 ASP A C 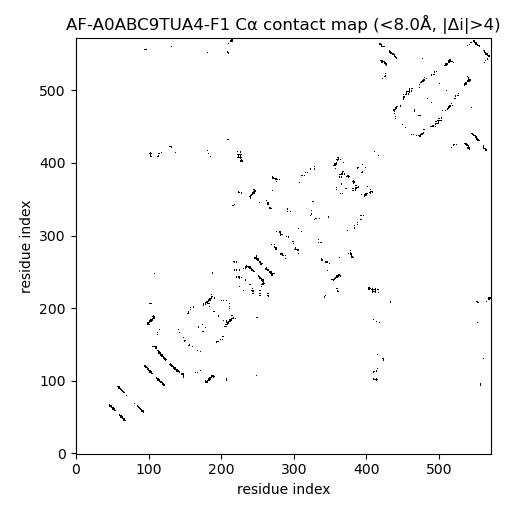1
ATOM 680 O O . ASP A 1 83 ? -61.180 -11.585 12.885 1.00 31.98 83 ASP A O 1
ATOM 684 N N . SER A 1 84 ? -61.399 -9.726 14.107 1.00 31.56 84 SER A N 1
ATOM 685 C CA . SER A 1 84 ? -60.670 -8.866 13.179 1.00 31.56 84 SER A CA 1
ATOM 686 C C . SER A 1 84 ? -59.185 -8.916 13.532 1.00 31.56 84 SER A C 1
ATOM 688 O O . SER A 1 84 ? -58.749 -8.263 14.484 1.00 31.56 84 SER A O 1
ATOM 690 N N . PHE A 1 85 ? -58.420 -9.697 12.775 1.00 34.72 85 PHE A N 1
ATOM 691 C CA . PHE A 1 85 ? -56.964 -9.745 12.878 1.00 34.72 85 PHE A CA 1
ATOM 692 C C . PHE A 1 85 ? -56.358 -8.556 12.131 1.00 34.72 85 PHE A C 1
ATOM 694 O O . PHE A 1 85 ? -56.584 -8.377 10.935 1.00 34.72 85 PHE A O 1
ATOM 701 N N . PHE A 1 86 ? -55.592 -7.731 12.842 1.00 31.55 86 PHE A N 1
ATOM 702 C CA . PHE A 1 86 ? -54.771 -6.686 12.238 1.00 31.55 86 PHE A CA 1
ATOM 703 C C . PHE A 1 86 ? -53.381 -7.252 11.977 1.00 31.55 86 PHE A C 1
ATOM 705 O O . PHE A 1 86 ? -52.720 -7.666 12.924 1.00 31.55 86 PHE A O 1
ATOM 712 N N . TRP A 1 87 ? -52.939 -7.230 10.721 1.00 37.38 87 TRP A N 1
ATOM 713 C CA . TRP A 1 87 ? -51.577 -7.586 10.334 1.00 37.38 87 TRP A CA 1
ATOM 714 C C . TRP A 1 87 ? -50.825 -6.327 9.910 1.00 37.38 87 TRP A C 1
ATOM 716 O O . TRP A 1 87 ? -51.345 -5.516 9.142 1.00 37.38 87 TRP A O 1
ATOM 726 N N . LYS A 1 88 ? -49.594 -6.163 10.395 1.00 31.34 88 LYS A N 1
ATOM 727 C CA . LYS A 1 88 ? -48.660 -5.153 9.894 1.00 31.34 88 LYS A CA 1
ATOM 728 C C . LYS A 1 88 ? -47.517 -5.880 9.197 1.00 31.34 88 LYS A C 1
ATOM 730 O O . LYS A 1 88 ? -46.746 -6.561 9.860 1.00 31.34 88 LYS A O 1
ATOM 735 N N . GLU A 1 89 ? -47.434 -5.746 7.877 1.00 33.03 89 GLU A N 1
ATOM 736 C CA . GLU A 1 89 ? -46.319 -6.277 7.092 1.00 33.03 89 GLU A CA 1
ATOM 737 C C . GLU A 1 89 ? -45.061 -5.456 7.409 1.00 33.03 89 GLU A C 1
ATOM 739 O O . GLU A 1 89 ? -45.039 -4.235 7.227 1.00 33.03 89 GLU A O 1
ATOM 744 N N . ARG A 1 90 ? -44.009 -6.112 7.903 1.00 33.50 90 ARG A N 1
ATOM 745 C CA . ARG A 1 90 ? -42.661 -5.540 7.941 1.00 33.50 90 ARG A CA 1
ATOM 746 C C . ARG A 1 90 ? -41.775 -6.445 7.098 1.00 33.50 90 ARG A C 1
ATOM 748 O O . ARG A 1 90 ? -41.428 -7.539 7.530 1.00 33.50 90 ARG A O 1
ATOM 755 N N . ARG A 1 91 ? -41.445 -6.001 5.883 1.00 31.23 91 ARG A N 1
ATOM 756 C CA . ARG A 1 91 ? -40.361 -6.611 5.110 1.00 31.23 91 ARG A CA 1
ATOM 757 C C . ARG A 1 91 ? -39.063 -6.254 5.807 1.00 31.23 91 ARG A C 1
ATOM 759 O O . ARG A 1 91 ? -38.744 -5.072 5.917 1.00 31.23 91 ARG A O 1
ATOM 766 N N . VAL A 1 92 ? -38.352 -7.257 6.294 1.00 41.62 92 VAL A N 1
ATOM 767 C CA . VAL A 1 92 ? -37.001 -7.071 6.810 1.00 41.62 92 VAL A CA 1
ATOM 768 C C . VAL A 1 92 ? -36.071 -7.671 5.763 1.00 41.62 92 VAL A C 1
ATOM 770 O O . VAL A 1 92 ? -35.951 -8.890 5.636 1.00 41.62 92 VAL A O 1
ATOM 773 N N . GLY A 1 93 ? -35.571 -6.803 4.884 1.00 40.28 93 GLY A N 1
ATOM 774 C CA . GLY A 1 93 ? -34.530 -7.152 3.923 1.00 40.28 93 GLY A CA 1
ATOM 775 C C . GLY A 1 93 ? -33.165 -7.058 4.594 1.00 40.28 93 GLY A C 1
ATOM 776 O O . GLY A 1 93 ? -33.004 -6.288 5.540 1.00 40.28 93 GLY A O 1
ATOM 777 N N . MET A 1 94 ? -32.194 -7.828 4.105 1.00 51.53 94 MET A N 1
ATOM 778 C CA . MET A 1 94 ? -30.781 -7.577 4.386 1.00 51.53 94 MET A CA 1
ATOM 779 C C . MET A 1 94 ? -30.468 -6.135 3.967 1.00 51.53 94 MET A C 1
ATOM 781 O O . MET A 1 94 ? -30.591 -5.782 2.789 1.00 51.53 94 MET A O 1
ATOM 785 N N . GLU A 1 95 ? -30.175 -5.271 4.944 1.00 60.41 95 GLU A N 1
ATOM 786 C CA . GLU A 1 95 ? -29.728 -3.908 4.667 1.00 60.41 95 GLU A CA 1
ATOM 787 C C . GLU A 1 95 ? -28.381 -4.010 3.947 1.00 60.41 95 GLU A C 1
ATOM 789 O O . GLU A 1 95 ? -27.390 -4.459 4.521 1.00 60.41 95 GLU A O 1
ATOM 794 N N . HIS A 1 96 ? -28.367 -3.627 2.673 1.00 70.38 96 HIS A N 1
ATOM 795 C CA . HIS A 1 96 ? -27.150 -3.452 1.897 1.00 70.38 96 HIS A CA 1
ATOM 796 C C . HIS A 1 96 ? -27.051 -1.984 1.495 1.00 70.38 96 HIS A C 1
ATOM 798 O O . HIS A 1 96 ? -28.034 -1.365 1.083 1.00 70.38 96 HIS A O 1
ATOM 804 N N . THR A 1 97 ? -25.859 -1.419 1.638 1.00 83.31 97 THR A N 1
ATOM 805 C CA . THR A 1 97 ? -25.533 -0.067 1.177 1.00 83.31 97 THR A CA 1
ATOM 806 C C . THR A 1 97 ? -24.420 -0.181 0.148 1.00 83.31 97 THR A C 1
ATOM 808 O O . THR A 1 97 ? -23.515 -1.000 0.292 1.00 83.31 97 THR A O 1
ATOM 811 N N . GLN A 1 98 ? -24.492 0.620 -0.908 1.00 88.38 98 GLN A N 1
ATOM 812 C CA . GLN A 1 98 ? -23.420 0.725 -1.891 1.00 88.38 98 GLN A CA 1
ATOM 813 C C . GLN A 1 98 ? -22.684 2.037 -1.679 1.00 88.38 98 GLN A C 1
ATOM 815 O O . GLN A 1 98 ? -23.337 3.060 -1.504 1.00 88.38 98 GLN A O 1
ATOM 820 N N . MET A 1 99 ? -21.356 1.987 -1.723 1.00 87.38 99 MET A N 1
ATOM 821 C CA . MET A 1 99 ? -20.493 3.162 -1.674 1.00 87.38 99 MET A CA 1
ATOM 822 C C . MET A 1 99 ? -19.712 3.274 -2.977 1.00 87.38 99 MET A C 1
ATOM 824 O O . MET A 1 99 ? -19.152 2.281 -3.454 1.00 87.38 99 MET A O 1
ATOM 828 N N . LEU A 1 100 ? -19.648 4.475 -3.547 1.00 90.31 100 LEU A N 1
ATOM 829 C CA . LEU A 1 100 ? -18.761 4.743 -4.677 1.00 90.31 100 LEU A CA 1
ATOM 830 C C . LEU A 1 100 ? -17.355 5.088 -4.168 1.00 90.31 100 LEU A C 1
ATOM 832 O O . LEU A 1 100 ? -17.183 6.016 -3.377 1.00 90.31 100 LEU A O 1
ATOM 836 N N . SER A 1 101 ? -16.367 4.338 -4.645 1.00 88.56 101 SER A N 1
ATOM 837 C CA . SER A 1 101 ? -14.947 4.500 -4.352 1.00 88.56 101 SER A CA 1
ATOM 838 C C . SER A 1 101 ? -14.186 4.998 -5.577 1.00 88.56 101 SER A C 1
ATOM 840 O O . SER A 1 101 ? -14.502 4.597 -6.700 1.00 88.56 101 SER A O 1
ATOM 842 N N . VAL A 1 102 ? -13.160 5.823 -5.374 1.00 90.06 102 VAL A N 1
ATOM 843 C CA . VAL A 1 102 ? -12.175 6.159 -6.412 1.00 90.06 102 VAL A CA 1
ATOM 844 C C . VAL A 1 102 ? -10.777 5.698 -6.003 1.00 90.06 102 VAL A C 1
ATOM 846 O O . VAL A 1 102 ? -10.348 5.902 -4.870 1.00 90.06 102 VAL A O 1
ATOM 849 N N . GLY A 1 103 ? -10.047 5.096 -6.938 1.00 88.88 103 GLY A N 1
ATOM 850 C CA . GLY A 1 103 ? -8.608 4.865 -6.825 1.00 88.88 103 GLY A CA 1
ATOM 851 C C . GLY A 1 103 ? -7.877 5.758 -7.819 1.00 88.88 103 GLY A C 1
ATOM 852 O O . GLY A 1 103 ? -8.153 5.689 -9.013 1.00 88.88 103 GLY A O 1
ATOM 853 N N . ILE A 1 104 ? -6.962 6.600 -7.349 1.00 89.06 104 ILE A N 1
ATOM 854 C CA . ILE A 1 104 ? -6.087 7.413 -8.199 1.00 89.06 104 ILE A CA 1
ATOM 855 C C . ILE A 1 104 ? -4.657 6.988 -7.897 1.00 89.06 104 ILE A C 1
ATOM 857 O O . ILE A 1 104 ? -4.203 7.159 -6.775 1.00 89.06 104 ILE A O 1
ATOM 861 N N . ASP A 1 105 ? -3.948 6.446 -8.876 1.00 88.56 105 ASP A N 1
ATOM 862 C CA . ASP A 1 105 ? -2.542 6.061 -8.742 1.00 88.56 105 ASP A CA 1
ATOM 863 C C . ASP A 1 105 ? -1.678 6.997 -9.584 1.00 88.56 105 ASP A C 1
ATOM 865 O O . ASP A 1 105 ? -1.961 7.231 -10.759 1.00 88.56 105 ASP A O 1
ATOM 869 N N . ILE A 1 106 ? -0.643 7.557 -8.971 1.00 88.81 106 ILE A N 1
ATOM 870 C CA . ILE A 1 106 ? 0.284 8.523 -9.553 1.00 88.81 106 ILE A CA 1
ATOM 871 C C . ILE A 1 106 ? 1.684 7.937 -9.401 1.00 88.81 106 ILE A C 1
ATOM 873 O O . ILE A 1 106 ? 2.428 8.237 -8.462 1.00 88.81 106 ILE A O 1
ATOM 877 N N . GLY A 1 107 ? 2.043 7.085 -10.352 1.00 84.75 107 GLY A N 1
ATOM 878 C CA . GLY A 1 107 ? 3.356 6.467 -10.401 1.00 84.75 107 GLY A CA 1
ATOM 879 C C . GLY A 1 107 ? 4.432 7.368 -10.983 1.00 84.75 107 GLY A C 1
ATOM 880 O O . GLY A 1 107 ? 4.187 8.466 -11.496 1.00 84.75 107 GLY A O 1
ATOM 881 N N . THR A 1 108 ? 5.663 6.858 -10.963 1.00 78.56 108 THR A N 1
ATOM 882 C CA . THR A 1 108 ? 6.850 7.503 -11.554 1.00 78.56 108 THR A CA 1
ATOM 883 C C . THR A 1 108 ? 6.676 7.849 -13.030 1.00 78.56 108 THR A C 1
ATOM 885 O O . THR A 1 108 ? 7.345 8.731 -13.560 1.00 78.56 108 THR A O 1
ATOM 888 N N . SER A 1 109 ? 5.842 7.108 -13.755 1.00 78.62 109 SER A N 1
ATOM 889 C CA . SER A 1 109 ? 5.765 7.220 -15.217 1.00 78.62 109 SER A CA 1
ATOM 890 C C . SER A 1 109 ? 4.366 7.165 -15.773 1.00 78.62 109 SER A C 1
ATOM 892 O O . SER A 1 109 ? 4.134 7.690 -16.865 1.00 78.62 109 SER A O 1
ATOM 894 N N . THR A 1 110 ? 3.460 6.532 -15.042 1.00 87.56 110 THR A N 1
ATOM 895 C CA . THR A 1 110 ? 2.071 6.393 -15.429 1.00 87.56 110 THR A CA 1
ATOM 896 C C . THR A 1 110 ? 1.165 6.806 -14.290 1.00 87.56 110 THR A C 1
ATOM 898 O O . THR A 1 110 ? 1.481 6.556 -13.131 1.00 87.56 110 THR A O 1
ATOM 901 N N . SER A 1 111 ? 0.041 7.424 -14.630 1.00 90.81 111 SER A N 1
ATOM 902 C CA . SER A 1 111 ? -1.020 7.765 -13.690 1.00 90.81 111 SER A CA 1
ATOM 903 C C . SER A 1 111 ? -2.352 7.216 -14.193 1.00 90.81 111 SER A C 1
ATOM 905 O O . SER A 1 111 ? -2.586 7.160 -15.404 1.00 90.81 111 SER A O 1
ATOM 907 N N . GLN A 1 112 ? -3.200 6.763 -13.275 1.00 92.31 112 GLN A N 1
ATOM 908 C CA . GLN A 1 112 ? -4.423 6.021 -13.578 1.00 92.31 112 GLN A CA 1
ATOM 909 C C . GLN A 1 112 ? -5.539 6.394 -12.603 1.00 92.31 112 GLN A C 1
ATOM 911 O O . GLN A 1 112 ? -5.278 6.707 -11.442 1.00 92.31 112 GLN A O 1
ATOM 916 N N . VAL A 1 113 ? -6.782 6.324 -13.075 1.00 93.25 113 VAL A N 1
ATOM 917 C CA . VAL A 1 113 ? -7.986 6.542 -12.271 1.00 93.25 113 VAL A CA 1
ATOM 918 C C . VAL A 1 113 ? -8.928 5.364 -12.467 1.00 93.25 113 VAL A C 1
ATOM 920 O O . VAL A 1 113 ? -9.200 4.951 -13.597 1.00 93.25 113 VAL A O 1
ATOM 923 N N . ILE A 1 114 ? -9.463 4.842 -11.372 1.00 93.06 114 ILE A N 1
ATOM 924 C CA . ILE A 1 114 ? -10.548 3.866 -11.394 1.00 93.06 114 ILE A CA 1
ATOM 925 C C . ILE A 1 114 ? -11.684 4.329 -10.499 1.00 93.06 114 ILE A C 1
ATOM 927 O O . ILE A 1 114 ? -11.459 4.990 -9.484 1.00 93.06 114 ILE A O 1
ATOM 931 N N . PHE A 1 115 ? -12.892 3.898 -10.835 1.00 93.38 115 PHE A N 1
ATOM 932 C CA . PHE A 1 115 ? -14.034 3.994 -9.942 1.00 93.38 115 PHE A CA 1
ATOM 933 C C . PHE A 1 115 ? -14.583 2.607 -9.678 1.00 93.38 115 PHE A C 1
ATOM 935 O O . PHE A 1 115 ? -14.744 1.811 -10.606 1.00 93.38 115 PHE A O 1
ATOM 942 N N . SER A 1 116 ? -14.922 2.354 -8.421 1.00 91.19 116 SER A N 1
ATOM 943 C CA . SER A 1 116 ? -15.443 1.074 -7.970 1.00 91.19 116 SER A CA 1
ATOM 944 C C . SER A 1 116 ? -16.681 1.252 -7.112 1.00 91.19 116 SER A C 1
ATOM 946 O O . SER A 1 116 ? -16.804 2.213 -6.360 1.00 91.19 116 SER A O 1
ATOM 948 N N . ARG A 1 117 ? -17.599 0.298 -7.186 1.00 92.12 117 ARG A N 1
ATOM 949 C CA . ARG A 1 117 ? -18.764 0.195 -6.318 1.00 92.12 117 ARG A CA 1
ATOM 950 C C . ARG A 1 117 ? -18.488 -0.859 -5.254 1.00 92.12 117 ARG A C 1
ATOM 952 O O . ARG A 1 117 ? -18.289 -2.031 -5.571 1.00 92.12 117 ARG A O 1
ATOM 959 N N . LEU A 1 118 ? -18.470 -0.432 -3.997 1.00 88.94 118 LEU A N 1
ATOM 960 C CA . LEU A 1 118 ? -18.284 -1.299 -2.839 1.00 88.94 118 LEU A CA 1
ATOM 961 C C . LEU A 1 118 ? -19.656 -1.610 -2.243 1.00 88.94 118 LEU A C 1
ATOM 963 O O . LEU A 1 118 ? -20.384 -0.699 -1.855 1.00 88.94 118 LEU A O 1
ATOM 967 N N . THR A 1 119 ? -20.023 -2.887 -2.185 1.00 88.75 119 THR A N 1
ATOM 968 C CA . THR A 1 119 ? -21.268 -3.341 -1.557 1.00 88.75 119 THR A CA 1
ATOM 969 C C . THR A 1 119 ? -20.978 -3.746 -0.122 1.00 88.75 119 THR A C 1
ATOM 971 O O . THR A 1 119 ? -20.168 -4.640 0.124 1.00 88.75 119 THR A O 1
ATOM 974 N N . VAL A 1 120 ? -21.637 -3.074 0.816 1.00 86.12 120 VAL A N 1
ATOM 975 C CA . VAL A 1 120 ? -21.529 -3.314 2.253 1.00 86.12 120 VAL A CA 1
ATOM 976 C C . VAL A 1 120 ? -22.807 -3.975 2.740 1.00 86.12 120 VAL A C 1
ATOM 978 O O . VAL A 1 120 ? -23.899 -3.471 2.472 1.00 86.12 120 VAL A O 1
ATOM 981 N N . GLU A 1 121 ? -22.672 -5.072 3.479 1.00 85.19 121 GLU A N 1
ATOM 982 C CA . GLU A 1 121 ? -23.803 -5.824 4.023 1.00 85.19 121 GLU A CA 1
ATOM 983 C C . GLU A 1 121 ? -23.552 -6.228 5.478 1.00 85.19 121 GLU A C 1
ATOM 985 O O . GLU A 1 121 ? -22.419 -6.490 5.887 1.00 85.19 121 GLU A O 1
ATOM 990 N N . ASN A 1 122 ? -24.626 -6.296 6.270 1.00 82.00 122 ASN A N 1
ATOM 991 C CA . ASN A 1 122 ? -24.605 -7.009 7.541 1.00 82.00 122 ASN A CA 1
ATOM 992 C C . ASN A 1 122 ? -24.738 -8.523 7.303 1.00 82.00 122 ASN A C 1
ATOM 994 O O . ASN A 1 122 ? -25.833 -9.030 7.075 1.00 82.00 122 ASN A O 1
ATOM 998 N N . THR A 1 123 ? -23.622 -9.234 7.421 1.00 76.69 123 THR A N 1
ATOM 999 C CA . THR A 1 123 ? -23.520 -10.688 7.217 1.00 76.69 123 THR A CA 1
ATOM 1000 C C . THR A 1 123 ? -24.004 -11.516 8.410 1.00 76.69 123 THR A C 1
ATOM 1002 O O . THR A 1 123 ? -24.151 -12.735 8.307 1.00 76.69 123 THR A O 1
ATOM 1005 N N . ALA A 1 124 ? -24.270 -10.882 9.556 1.00 72.50 124 ALA A N 1
ATOM 1006 C CA . ALA A 1 124 ? -24.753 -11.584 10.736 1.00 72.50 124 ALA A CA 1
ATOM 1007 C C . ALA A 1 124 ? -26.239 -11.941 10.614 1.00 72.50 124 ALA A C 1
ATOM 1009 O O . ALA A 1 124 ? -27.061 -11.169 10.118 1.00 72.50 124 ALA A O 1
ATOM 1010 N N . GLY A 1 125 ? -26.611 -13.098 11.166 1.00 64.06 125 GLY A N 1
ATOM 1011 C CA . GLY A 1 125 ? -28.013 -13.467 11.326 1.00 64.06 125 GLY A CA 1
ATOM 1012 C C . GLY A 1 125 ? -28.763 -12.509 12.261 1.00 64.06 125 GLY A C 1
ATOM 1013 O O . GLY A 1 125 ? -28.177 -11.837 13.108 1.00 64.06 125 GLY A O 1
ATOM 1014 N N . TYR A 1 126 ? -30.092 -12.501 12.159 1.00 58.03 126 TYR A N 1
ATOM 1015 C CA . TYR A 1 126 ? -30.984 -11.593 12.899 1.00 58.03 126 TYR A CA 1
ATOM 1016 C C . TYR A 1 126 ? -30.813 -11.566 14.426 1.00 58.03 126 TYR A C 1
ATOM 1018 O O . TYR A 1 126 ? -31.161 -10.573 15.059 1.00 58.03 126 TYR A O 1
ATOM 1026 N N . PHE A 1 127 ? -30.317 -12.652 15.021 1.00 65.50 127 PHE A N 1
ATOM 1027 C CA . PHE A 1 127 ? -30.151 -12.793 16.473 1.00 65.50 127 PHE A CA 1
ATOM 1028 C C . PHE A 1 127 ? -28.694 -12.664 16.939 1.00 65.50 127 PHE A C 1
ATOM 1030 O O . PHE A 1 127 ? -28.413 -12.853 18.120 1.00 65.50 127 PHE A O 1
ATOM 1037 N N . SER A 1 128 ? -27.771 -12.364 16.026 1.00 68.31 128 SER A N 1
ATOM 1038 C CA . SER A 1 128 ? -26.352 -12.155 16.324 1.00 68.31 128 SER A CA 1
ATOM 1039 C C . SER A 1 128 ? -25.996 -10.672 16.319 1.00 68.31 128 SER A C 1
ATOM 1041 O O . SER A 1 128 ? -26.686 -9.849 15.715 1.00 68.31 128 SER A O 1
ATOM 1043 N N . VAL A 1 129 ? -24.899 -10.336 17.000 1.00 72.62 129 VAL A N 1
ATOM 1044 C CA . VAL A 1 129 ? -24.271 -9.017 16.875 1.00 72.62 129 VAL A CA 1
ATOM 1045 C C . VAL A 1 129 ? -23.979 -8.769 15.389 1.00 72.62 129 VAL A C 1
ATOM 1047 O O . VAL A 1 129 ? -23.437 -9.670 14.745 1.00 72.62 129 VAL A O 1
ATOM 1050 N N . PRO A 1 130 ? -24.356 -7.605 14.827 1.00 76.19 130 PRO A N 1
ATOM 1051 C CA . PRO A 1 130 ? -24.130 -7.320 13.419 1.00 76.19 130 PRO A CA 1
ATOM 1052 C C . PRO A 1 130 ? -22.666 -7.489 13.014 1.00 76.19 130 PRO A C 1
ATOM 1054 O O . PRO A 1 130 ? -21.765 -7.032 13.715 1.00 76.19 130 PRO A O 1
ATOM 1057 N N . ALA A 1 131 ? -22.432 -8.105 11.864 1.00 76.75 131 ALA A N 1
ATOM 1058 C CA . ALA A 1 131 ? -21.107 -8.315 11.300 1.00 76.75 131 ALA A CA 1
ATOM 1059 C C . ALA A 1 131 ? -21.101 -7.656 9.927 1.00 7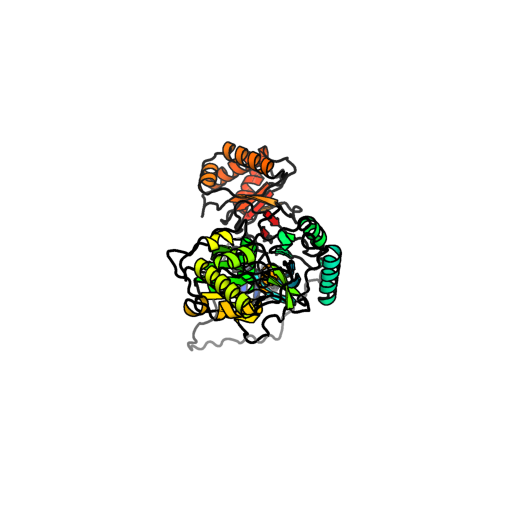6.75 131 ALA A C 1
ATOM 1061 O O . ALA A 1 131 ? -21.506 -8.257 8.933 1.00 76.75 131 ALA A O 1
ATOM 1062 N N . VAL A 1 132 ? -20.737 -6.377 9.892 1.00 81.12 132 VAL A N 1
ATOM 1063 C CA . VAL A 1 132 ? -20.754 -5.601 8.653 1.00 81.12 132 VAL A CA 1
ATOM 1064 C C . VAL A 1 132 ? -19.412 -5.732 7.953 1.00 81.12 132 VAL A C 1
ATOM 1066 O O . VAL A 1 132 ? -18.370 -5.482 8.554 1.00 81.12 132 VAL A O 1
ATOM 1069 N N . SER A 1 133 ? -19.440 -6.101 6.680 1.00 80.19 133 SER A N 1
ATOM 1070 C CA . SER A 1 133 ? -18.245 -6.206 5.847 1.00 80.19 133 SER A CA 1
ATOM 1071 C C . SER A 1 133 ? -18.529 -5.736 4.423 1.00 80.19 133 SER A C 1
ATOM 1073 O O . SER A 1 133 ? -19.680 -5.610 3.996 1.00 80.19 133 SER A O 1
ATOM 1075 N N . ILE A 1 134 ? -17.459 -5.438 3.685 1.00 83.50 134 ILE A N 1
ATOM 1076 C CA . ILE A 1 134 ? -17.536 -5.219 2.241 1.00 83.50 134 ILE A CA 1
ATOM 1077 C C . ILE A 1 134 ? -17.600 -6.602 1.593 1.00 83.50 134 ILE A C 1
ATOM 1079 O O . ILE A 1 134 ? -16.613 -7.332 1.612 1.00 83.50 134 ILE A O 1
ATOM 1083 N N . ILE A 1 135 ? -18.755 -6.950 1.035 1.00 84.31 135 ILE A N 1
ATOM 1084 C CA . ILE A 1 135 ? -19.027 -8.270 0.444 1.00 84.31 135 ILE A CA 1
ATOM 1085 C C . ILE A 1 135 ? -18.889 -8.292 -1.081 1.00 84.31 135 ILE A C 1
ATOM 1087 O O . ILE A 1 135 ? -18.891 -9.356 -1.688 1.00 84.31 135 ILE A O 1
ATOM 1091 N N . GLY A 1 136 ? -18.809 -7.122 -1.716 1.00 84.19 136 GLY A N 1
ATOM 1092 C CA . GLY A 1 136 ? -18.740 -7.014 -3.167 1.00 84.19 136 GLY A CA 1
ATOM 1093 C C . GLY A 1 136 ? -17.945 -5.796 -3.597 1.00 84.19 136 GLY A C 1
ATOM 1094 O O . GLY A 1 136 ? -18.056 -4.729 -2.991 1.00 84.19 136 GLY A O 1
ATOM 1095 N N . LYS A 1 137 ? -17.146 -5.964 -4.648 1.00 87.69 137 LYS A N 1
ATOM 1096 C CA . LYS A 1 137 ? -16.299 -4.920 -5.223 1.00 87.69 137 LYS A CA 1
ATOM 1097 C C . LYS A 1 137 ? -16.406 -5.014 -6.738 1.00 87.69 137 LYS A C 1
ATOM 1099 O O . LYS A 1 137 ? -16.036 -6.025 -7.320 1.00 87.69 137 LYS A O 1
ATOM 1104 N N . GLU A 1 138 ? -16.940 -3.978 -7.367 1.00 90.00 138 GLU A N 1
ATOM 1105 C CA . GLU A 1 138 ? -17.137 -3.935 -8.817 1.00 90.00 138 GLU A CA 1
ATOM 1106 C C . GLU A 1 138 ? -16.429 -2.708 -9.382 1.00 90.00 138 GLU A C 1
ATOM 1108 O O . GLU A 1 138 ? -16.750 -1.589 -8.992 1.00 90.00 138 GLU A O 1
ATOM 1113 N N . VAL A 1 139 ? -15.487 -2.891 -10.307 1.00 90.31 139 VAL A N 1
ATOM 1114 C CA . VAL A 1 139 ? -14.868 -1.762 -11.014 1.00 90.31 139 VAL A CA 1
ATOM 1115 C C . VAL A 1 139 ? -15.837 -1.273 -12.090 1.00 90.31 139 VAL A C 1
ATOM 1117 O O . VAL A 1 139 ? -16.104 -1.976 -13.060 1.00 90.31 139 VAL A O 1
ATOM 1120 N N . VAL A 1 140 ? -16.371 -0.063 -11.921 1.00 94.25 140 VAL A N 1
ATOM 1121 C CA . VAL A 1 140 ? -17.379 0.526 -12.822 1.00 94.25 140 VAL A CA 1
ATOM 1122 C C . VAL A 1 140 ? -16.762 1.397 -13.917 1.00 94.25 140 VAL A C 1
ATOM 1124 O O . VAL A 1 140 ? -17.410 1.674 -14.925 1.00 94.25 140 VAL A O 1
ATOM 1127 N N . TYR A 1 141 ? -15.518 1.841 -13.730 1.00 94.81 141 TYR A N 1
ATOM 1128 C CA . TYR A 1 141 ? -14.761 2.595 -14.725 1.00 94.81 141 TYR A CA 1
ATOM 1129 C C . TYR A 1 141 ? -13.258 2.402 -14.529 1.00 94.81 141 TYR A C 1
ATOM 1131 O O . TYR A 1 141 ? -12.769 2.420 -13.399 1.00 94.81 141 TYR A O 1
ATOM 1139 N N . GLN A 1 142 ? -12.530 2.290 -15.640 1.00 93.88 142 GLN A N 1
ATOM 1140 C CA . GLN A 1 142 ? -11.070 2.272 -15.683 1.00 93.88 142 GLN A CA 1
ATOM 1141 C C . GLN A 1 142 ? -10.585 3.274 -16.731 1.00 93.88 142 GLN A C 1
ATOM 1143 O O . GLN A 1 142 ? -10.994 3.202 -17.892 1.00 93.88 142 GLN A O 1
ATOM 1148 N N . SER A 1 143 ? -9.691 4.180 -16.340 1.00 94.69 143 SER A N 1
ATOM 1149 C CA . SER A 1 143 ? -9.074 5.109 -17.282 1.00 94.69 143 SER A CA 1
ATOM 1150 C C . SER A 1 143 ? -8.121 4.390 -18.251 1.00 94.69 143 SER A C 1
ATOM 1152 O O . SER A 1 143 ? -7.575 3.310 -17.953 1.00 94.69 143 SER A O 1
ATOM 1154 N N . PRO A 1 144 ? -7.811 5.017 -19.399 1.00 92.94 144 PRO A N 1
ATOM 1155 C CA . PRO A 1 144 ? -6.563 4.752 -20.101 1.00 92.94 144 PRO A CA 1
ATOM 1156 C C . PRO A 1 144 ? -5.356 4.948 -19.171 1.00 92.94 144 PRO A C 1
ATOM 1158 O O . PRO A 1 144 ? -5.423 5.669 -18.171 1.00 92.94 144 PRO A O 1
ATOM 1161 N N . VAL A 1 145 ? -4.233 4.314 -19.510 1.00 89.62 145 VAL A N 1
ATOM 1162 C CA . VAL A 1 145 ? -2.965 4.554 -18.814 1.00 89.62 145 VAL A CA 1
ATOM 1163 C C . VAL A 1 145 ? -2.386 5.870 -19.323 1.00 89.62 145 VAL A C 1
ATOM 1165 O O . VAL A 1 145 ? -1.977 5.961 -20.482 1.00 89.62 145 VAL A O 1
ATOM 1168 N N . HIS A 1 146 ? -2.341 6.888 -18.467 1.00 91.62 146 HIS A N 1
ATOM 1169 C CA . HIS A 1 146 ? -1.778 8.192 -18.817 1.00 91.62 146 HIS A CA 1
ATOM 1170 C C . HIS A 1 146 ? -0.309 8.263 -18.447 1.00 91.62 146 HIS A C 1
ATOM 1172 O O . HIS A 1 146 ? 0.120 7.637 -17.482 1.00 91.62 146 HIS A O 1
ATOM 1178 N N . ARG A 1 147 ? 0.471 9.072 -19.166 1.00 88.81 147 ARG A N 1
ATOM 1179 C CA . ARG A 1 147 ? 1.797 9.478 -18.684 1.00 88.81 147 ARG A CA 1
ATOM 1180 C C . ARG A 1 147 ? 1.626 10.406 -17.488 1.00 88.81 147 ARG A C 1
ATOM 1182 O O . ARG A 1 147 ? 0.809 11.320 -17.552 1.00 88.81 147 ARG A O 1
ATOM 1189 N N . THR A 1 148 ? 2.414 10.196 -16.436 1.00 89.75 148 THR A N 1
ATOM 1190 C CA . THR A 1 148 ? 2.452 11.127 -15.300 1.00 89.75 148 THR A CA 1
ATOM 1191 C C . THR A 1 148 ? 2.962 12.487 -15.793 1.00 89.75 148 THR A C 1
ATOM 1193 O O . THR A 1 148 ? 4.083 12.540 -16.307 1.00 89.75 148 THR A O 1
ATOM 1196 N N . PRO A 1 149 ? 2.180 13.575 -15.676 1.00 90.94 149 PRO A N 1
ATOM 1197 C CA . PRO A 1 149 ? 2.626 14.906 -16.071 1.00 90.94 149 PRO A CA 1
ATOM 1198 C C . PRO A 1 149 ? 3.728 15.394 -15.130 1.00 90.94 149 PRO A C 1
ATOM 1200 O O . PRO A 1 149 ? 3.525 15.492 -13.920 1.00 90.94 149 PRO A O 1
ATOM 1203 N N . LEU A 1 150 ? 4.903 15.688 -15.678 1.00 88.81 150 LEU A N 1
ATOM 1204 C CA . LEU A 1 150 ? 6.060 16.179 -14.934 1.00 88.81 150 LEU A CA 1
ATOM 1205 C C . LEU A 1 150 ? 6.516 17.502 -15.542 1.00 88.81 150 LEU A C 1
ATOM 1207 O O . LEU A 1 150 ? 6.556 17.629 -16.766 1.00 88.81 150 LEU A O 1
ATOM 1211 N N . ILE A 1 151 ? 6.886 18.455 -14.688 1.00 87.75 151 ILE A N 1
ATOM 1212 C CA . ILE A 1 151 ? 7.586 19.669 -15.126 1.00 87.75 151 ILE A CA 1
ATOM 1213 C C . ILE A 1 151 ? 9.026 19.284 -15.480 1.00 87.75 151 ILE A C 1
ATOM 1215 O O . ILE A 1 151 ? 9.535 19.649 -16.539 1.00 87.75 151 ILE A O 1
ATOM 1219 N N . ASP A 1 152 ? 9.652 18.491 -14.609 1.00 83.44 152 ASP A N 1
ATOM 1220 C CA . ASP A 1 152 ? 11.015 17.990 -14.746 1.00 83.44 152 ASP A CA 1
ATOM 1221 C C . ASP A 1 152 ? 11.242 16.715 -13.893 1.00 83.44 152 ASP A C 1
ATOM 1223 O O . ASP A 1 152 ? 10.310 16.056 -13.408 1.00 83.44 152 ASP A O 1
ATOM 1227 N N . GLU A 1 153 ? 12.508 16.323 -13.725 1.00 75.19 153 GLU A N 1
ATOM 1228 C CA . GLU A 1 153 ? 12.901 15.151 -12.938 1.00 75.19 153 GLU A CA 1
ATOM 1229 C C . GLU A 1 153 ? 12.588 15.285 -11.435 1.00 75.19 153 GLU A C 1
ATOM 1231 O O . GLU A 1 153 ? 12.386 14.254 -10.792 1.00 75.19 153 GLU A O 1
ATOM 1236 N N . SER A 1 154 ? 12.412 16.489 -10.876 1.00 79.31 154 SER A N 1
ATOM 1237 C CA . SER A 1 154 ? 12.117 16.706 -9.448 1.00 79.31 154 SER A CA 1
ATOM 1238 C C . SER A 1 154 ? 10.675 17.136 -9.155 1.00 79.31 154 SER A C 1
ATOM 1240 O O . SER A 1 154 ? 10.218 16.941 -8.030 1.00 79.31 154 SER A O 1
ATOM 1242 N N . LEU A 1 155 ? 9.920 17.626 -10.147 1.00 87.75 155 LEU A N 1
ATOM 1243 C CA . LEU A 1 155 ? 8.589 18.213 -9.948 1.00 87.75 155 LEU A CA 1
ATOM 1244 C C . LEU A 1 155 ? 7.484 17.561 -10.793 1.00 87.75 155 LEU A C 1
ATOM 1246 O O . LEU A 1 155 ? 7.634 17.302 -11.989 1.00 87.75 155 LEU A O 1
ATOM 1250 N N . ILE A 1 156 ? 6.333 17.326 -10.158 1.00 89.31 156 ILE A N 1
ATOM 1251 C CA . ILE A 1 156 ? 5.084 16.891 -10.804 1.00 89.31 156 ILE A CA 1
ATOM 1252 C C . ILE A 1 156 ? 4.330 18.120 -11.331 1.00 89.31 156 ILE A C 1
ATOM 1254 O O . ILE A 1 156 ? 4.202 19.111 -10.613 1.00 89.31 156 ILE A O 1
ATOM 1258 N N . ASP A 1 157 ? 3.775 18.059 -12.542 1.00 92.94 157 ASP A N 1
ATOM 1259 C CA . ASP A 1 157 ? 2.852 19.092 -13.028 1.00 92.94 157 ASP A CA 1
ATOM 1260 C C . ASP A 1 157 ? 1.454 18.854 -12.432 1.00 92.94 157 ASP A C 1
ATOM 1262 O O . ASP A 1 157 ? 0.628 18.108 -12.967 1.00 92.94 157 ASP A O 1
ATOM 1266 N N . GLY A 1 158 ? 1.208 19.467 -11.271 1.00 90.94 158 GLY A N 1
ATOM 1267 C CA . GLY A 1 158 ? -0.040 19.308 -10.525 1.00 90.94 158 GLY A CA 1
ATOM 1268 C C . GLY A 1 158 ? -1.275 19.818 -11.274 1.00 90.94 158 GLY A C 1
ATOM 1269 O O . GLY A 1 158 ? -2.342 19.214 -11.166 1.00 90.94 158 GLY A O 1
ATOM 1270 N N . GLU A 1 159 ? -1.157 20.887 -12.069 1.00 91.88 159 GLU A N 1
ATOM 1271 C CA . GLU A 1 159 ? -2.291 21.421 -12.833 1.00 91.88 159 GLU A CA 1
ATOM 1272 C C . GLU A 1 159 ? -2.660 20.518 -14.008 1.00 91.88 159 GLU A C 1
ATOM 1274 O O . GLU A 1 159 ? -3.846 20.254 -14.236 1.00 91.88 159 GLU A O 1
ATOM 1279 N N . ALA A 1 160 ? -1.664 20.028 -14.751 1.00 94.62 160 ALA A N 1
ATOM 1280 C CA . ALA A 1 160 ? -1.898 19.075 -15.829 1.00 94.62 160 ALA A CA 1
ATOM 1281 C C . ALA A 1 160 ? -2.481 17.763 -15.290 1.00 94.62 160 ALA A C 1
ATOM 1283 O O . ALA A 1 160 ? -3.429 17.229 -15.869 1.00 94.62 160 ALA A O 1
ATOM 1284 N N . LEU A 1 161 ? -1.978 17.280 -14.149 1.00 93.06 161 LEU A N 1
ATOM 1285 C CA . LEU A 1 161 ? -2.507 16.089 -13.486 1.00 93.06 161 LEU A CA 1
ATOM 1286 C C . LEU A 1 161 ? -3.957 16.287 -13.022 1.00 93.06 161 LEU A C 1
ATOM 1288 O O . LEU A 1 161 ? -4.799 15.422 -13.255 1.00 93.06 161 LEU A O 1
ATOM 1292 N N . ARG A 1 162 ? -4.281 17.448 -12.442 1.00 92.38 162 ARG A N 1
ATOM 1293 C CA . ARG A 1 162 ? -5.655 17.808 -12.060 1.00 92.38 162 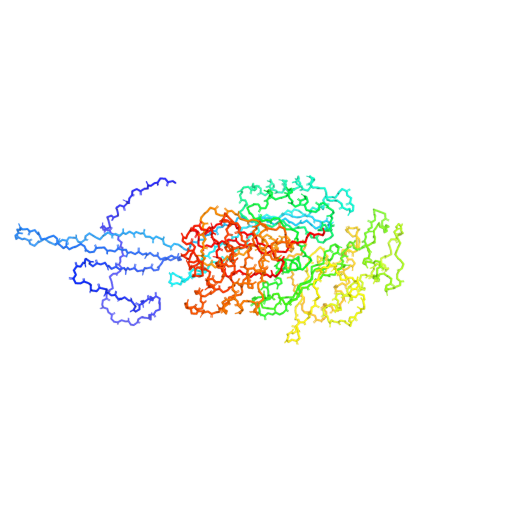ARG A CA 1
ATOM 1294 C C . ARG A 1 162 ? -6.601 17.801 -13.262 1.00 92.38 162 ARG A C 1
ATOM 1296 O O . ARG A 1 162 ? -7.662 17.190 -13.183 1.00 92.38 162 ARG A O 1
ATOM 1303 N N . LYS A 1 163 ? -6.215 18.425 -14.380 1.00 94.44 163 LYS A N 1
ATOM 1304 C CA . LYS A 1 163 ? -7.018 18.440 -15.620 1.00 94.44 163 LYS A CA 1
ATOM 1305 C C . LYS A 1 163 ? -7.208 17.039 -16.206 1.00 94.44 163 LYS A C 1
ATOM 1307 O O . LYS A 1 163 ? -8.287 16.727 -16.711 1.00 94.44 163 LYS A O 1
ATOM 1312 N N . MET A 1 164 ? -6.175 16.194 -16.133 1.00 94.81 164 MET A N 1
ATOM 1313 C CA . MET A 1 164 ? -6.272 14.790 -16.534 1.00 94.81 164 MET A CA 1
ATOM 1314 C C . MET A 1 164 ? -7.335 14.071 -15.695 1.00 94.81 164 MET A C 1
ATOM 1316 O O . MET A 1 164 ? -8.266 13.504 -16.259 1.00 94.81 164 MET A O 1
ATOM 1320 N N . ILE A 1 165 ? -7.279 14.193 -14.366 1.00 93.25 165 ILE A N 1
ATOM 1321 C CA . ILE A 1 165 ? -8.257 13.566 -13.468 1.00 93.25 165 ILE A CA 1
ATOM 1322 C C . ILE A 1 165 ? -9.672 14.110 -13.727 1.00 93.25 165 ILE A C 1
ATOM 1324 O O . ILE A 1 165 ? -10.601 13.321 -13.864 1.00 93.25 165 ILE A O 1
ATOM 1328 N N . GLU A 1 166 ? -9.857 15.425 -13.889 1.00 94.12 166 GLU A N 1
ATOM 1329 C CA . GLU A 1 166 ? -11.163 16.019 -14.241 1.00 94.12 166 GLU A CA 1
ATOM 1330 C C . GLU A 1 166 ? -11.750 15.429 -15.535 1.00 94.12 166 GLU A C 1
ATOM 1332 O O . GLU A 1 166 ? -12.957 15.188 -15.622 1.00 94.12 166 GLU A O 1
ATOM 1337 N N . THR A 1 167 ? -10.897 15.145 -16.521 1.00 95.56 167 THR A N 1
ATOM 1338 C CA . THR A 1 167 ? -11.300 14.509 -17.782 1.00 95.56 167 THR A CA 1
ATOM 1339 C C . THR A 1 167 ? -11.767 13.070 -17.559 1.00 95.56 167 THR A C 1
ATOM 1341 O O . THR A 1 167 ? -12.773 12.652 -18.139 1.00 95.56 167 THR A O 1
ATOM 1344 N N . GLU A 1 168 ? -11.097 12.319 -16.684 1.00 96.06 168 GLU A N 1
ATOM 1345 C CA . GLU A 1 168 ? -11.492 10.951 -16.332 1.00 96.06 168 GLU A CA 1
ATOM 1346 C C . GLU A 1 168 ? -12.806 10.909 -15.542 1.00 96.06 168 GLU A C 1
ATOM 1348 O O . GLU A 1 168 ? -13.666 10.081 -15.836 1.00 96.06 168 GLU A O 1
ATOM 1353 N N . TYR A 1 169 ? -13.030 11.849 -14.617 1.00 95.00 169 TYR A N 1
ATOM 1354 C CA . TYR A 1 169 ? -14.324 12.016 -13.936 1.00 95.00 169 TYR A CA 1
ATOM 1355 C C . TYR A 1 169 ? -15.462 12.278 -14.931 1.00 95.00 169 TYR A C 1
ATOM 1357 O O . TYR A 1 169 ? -16.511 11.628 -14.881 1.00 95.00 169 TYR A O 1
ATOM 1365 N N . ALA A 1 170 ? -15.245 13.199 -15.876 1.00 95.88 170 ALA A N 1
ATOM 1366 C CA . ALA A 1 170 ? -16.222 13.509 -16.915 1.00 95.88 170 ALA A CA 1
ATOM 1367 C C . ALA A 1 170 ? -16.507 12.296 -17.818 1.00 95.88 170 ALA A C 1
ATOM 1369 O O . ALA A 1 170 ? -17.667 12.019 -18.133 1.00 95.88 170 ALA A O 1
ATOM 1370 N N . SER A 1 171 ? -15.467 11.544 -18.184 1.00 96.56 171 SER A N 1
ATOM 1371 C CA . SER A 1 171 ? -15.564 10.333 -19.010 1.00 96.56 171 SER A CA 1
ATOM 1372 C C . SER A 1 171 ? -16.320 9.210 -18.294 1.00 96.56 171 SER A C 1
ATOM 1374 O O . SER A 1 171 ? -17.172 8.555 -18.898 1.00 96.56 171 SER A O 1
ATOM 1376 N N . ALA A 1 172 ? -16.093 9.060 -16.987 1.00 95.69 172 ALA A N 1
ATOM 1377 C CA . ALA A 1 172 ? -16.823 8.139 -16.122 1.00 95.69 172 ALA A CA 1
ATOM 1378 C C . ALA A 1 172 ? -18.264 8.593 -15.819 1.00 95.69 172 ALA A C 1
ATOM 1380 O O . ALA A 1 172 ? -19.060 7.807 -15.307 1.00 95.69 172 ALA A O 1
ATOM 1381 N N . LYS A 1 173 ? -18.620 9.846 -16.146 1.00 96.44 173 LYS A N 1
ATOM 1382 C CA . LYS A 1 173 ? -19.897 10.495 -15.791 1.00 96.44 173 LYS A CA 1
ATOM 1383 C C . LYS A 1 173 ? -20.140 10.517 -14.279 1.00 96.44 173 LYS A C 1
ATOM 1385 O O . LYS A 1 173 ? -21.277 10.392 -13.822 1.00 96.44 173 LYS A O 1
ATOM 1390 N N . ILE A 1 174 ? -19.062 10.688 -13.519 1.00 93.88 174 ILE A N 1
ATOM 1391 C CA . ILE A 1 174 ? -19.060 10.763 -12.060 1.00 93.88 174 ILE A CA 1
ATOM 1392 C C . ILE A 1 174 ? -18.638 12.174 -11.656 1.00 93.88 174 ILE A C 1
ATOM 1394 O O . ILE A 1 174 ? -17.744 12.777 -12.244 1.00 93.88 174 ILE A O 1
ATOM 1398 N N . THR A 1 175 ? -19.292 12.716 -10.635 1.00 91.31 175 THR A N 1
ATOM 1399 C CA . THR A 1 175 ? -18.891 13.974 -9.991 1.00 91.31 175 THR A CA 1
ATOM 1400 C C . THR A 1 175 ? -18.213 13.680 -8.659 1.00 91.31 175 THR A C 1
ATOM 1402 O O . THR A 1 175 ? -18.579 12.719 -7.987 1.00 91.31 175 THR A O 1
ATOM 1405 N N . ALA A 1 176 ? -17.264 14.521 -8.238 1.00 86.25 176 ALA A N 1
ATOM 1406 C CA . ALA A 1 176 ? -16.529 14.314 -6.986 1.00 86.25 176 ALA A CA 1
ATOM 1407 C C . ALA A 1 176 ? -17.445 14.159 -5.752 1.00 86.25 176 ALA A C 1
ATOM 1409 O O . ALA A 1 176 ? -17.165 13.353 -4.877 1.00 86.25 176 ALA A O 1
ATOM 1410 N N . ASN A 1 177 ? -18.596 14.841 -5.720 1.00 86.44 177 ASN A N 1
ATOM 1411 C CA . ASN A 1 177 ? -19.561 14.743 -4.615 1.00 86.44 177 ASN A CA 1
ATOM 1412 C C . ASN A 1 177 ? -20.288 13.388 -4.522 1.00 86.44 177 ASN A C 1
ATOM 1414 O O . ASN A 1 177 ? -20.956 13.132 -3.525 1.00 86.44 177 ASN A O 1
ATOM 1418 N N . GLN A 1 178 ? -20.231 12.556 -5.566 1.00 89.19 178 GLN A N 1
ATOM 1419 C CA . GLN A 1 178 ? -20.789 11.199 -5.545 1.00 89.19 178 GLN A CA 1
ATOM 1420 C C . GLN A 1 178 ? -19.802 10.180 -4.978 1.00 89.19 178 GLN A C 1
ATOM 1422 O O . GLN A 1 178 ? -20.212 9.074 -4.646 1.00 89.19 178 GLN A O 1
ATOM 1427 N N . VAL A 1 179 ? -18.516 10.528 -4.909 1.00 87.62 179 VAL A N 1
ATOM 1428 C CA . VAL A 1 179 ? -17.472 9.665 -4.366 1.00 87.62 179 VAL A CA 1
ATOM 1429 C C . VAL A 1 179 ? -17.550 9.727 -2.846 1.00 87.62 179 VAL A C 1
ATOM 1431 O O . VAL A 1 179 ? -17.303 10.762 -2.228 1.00 87.62 179 VAL A O 1
ATOM 1434 N N . GLU A 1 180 ? -17.923 8.605 -2.242 1.00 83.06 180 GLU A N 1
ATOM 1435 C CA . GLU A 1 180 ? -18.095 8.489 -0.796 1.00 83.06 180 GLU A CA 1
ATOM 1436 C C . GLU A 1 180 ? -16.805 8.079 -0.105 1.00 83.06 180 GLU A C 1
ATOM 1438 O O . GLU A 1 180 ? -16.624 8.409 1.059 1.00 83.06 180 GLU A O 1
ATOM 1443 N N . THR A 1 181 ? -15.917 7.375 -0.806 1.00 81.31 181 THR A N 1
ATOM 1444 C CA . THR A 1 181 ? -14.622 6.922 -0.299 1.00 81.31 181 THR A CA 1
ATOM 1445 C C . THR A 1 181 ? -13.589 6.883 -1.421 1.00 81.31 181 THR A C 1
ATOM 1447 O O . THR A 1 181 ? -13.926 7.012 -2.595 1.00 81.31 181 THR A O 1
ATOM 1450 N N . GLY A 1 182 ? -12.320 6.710 -1.087 1.00 78.62 182 GLY A N 1
ATOM 1451 C CA . GLY A 1 182 ? -11.290 6.579 -2.098 1.00 78.62 182 GLY A CA 1
ATOM 1452 C C . GLY A 1 182 ? -9.894 6.797 -1.563 1.00 78.62 182 GLY A C 1
ATOM 1453 O O . GLY A 1 182 ? -9.697 7.238 -0.430 1.00 78.62 182 GLY A O 1
ATOM 1454 N N . ALA A 1 183 ? -8.934 6.490 -2.424 1.00 79.00 183 ALA A N 1
ATOM 1455 C CA . ALA A 1 183 ? -7.521 6.666 -2.169 1.00 79.00 183 ALA A CA 1
ATOM 1456 C C . ALA A 1 183 ? -6.861 7.315 -3.383 1.00 79.00 183 ALA A C 1
ATOM 1458 O O . ALA A 1 183 ? -6.990 6.840 -4.511 1.00 79.00 183 ALA A O 1
ATOM 1459 N N . VAL A 1 184 ? -6.116 8.390 -3.137 1.00 82.12 184 VAL A N 1
ATOM 1460 C CA . VAL A 1 184 ? -5.067 8.834 -4.062 1.00 82.12 184 VAL A CA 1
ATOM 1461 C C . VAL A 1 184 ? -3.763 8.275 -3.542 1.00 82.12 184 VAL A C 1
ATOM 1463 O O . VAL A 1 184 ? -3.508 8.397 -2.351 1.00 82.12 184 VAL A O 1
ATOM 1466 N N . ILE A 1 185 ? -2.966 7.673 -4.408 1.00 80.00 185 ILE A N 1
ATOM 1467 C CA . ILE A 1 185 ? -1.671 7.105 -4.085 1.00 80.00 185 ILE A CA 1
ATOM 1468 C C . ILE A 1 185 ? -0.637 7.739 -5.000 1.00 80.00 185 ILE A C 1
ATOM 1470 O O . ILE A 1 185 ? -0.753 7.654 -6.216 1.00 80.00 185 ILE A O 1
ATOM 1474 N N . ILE A 1 186 ? 0.381 8.365 -4.415 1.00 82.31 186 ILE A N 1
ATOM 1475 C CA . ILE A 1 186 ? 1.623 8.657 -5.136 1.00 82.31 186 ILE A CA 1
ATOM 1476 C C . ILE A 1 186 ? 2.641 7.575 -4.773 1.00 82.31 186 ILE A C 1
ATOM 1478 O O . ILE A 1 186 ? 2.857 7.316 -3.586 1.00 82.31 186 ILE A O 1
ATOM 1482 N N . THR A 1 187 ? 3.238 6.962 -5.795 1.00 78.75 187 THR A N 1
ATOM 1483 C CA . THR A 1 187 ? 4.100 5.775 -5.694 1.00 78.75 187 THR A CA 1
ATOM 1484 C C . THR A 1 187 ? 5.497 5.989 -6.283 1.00 78.75 187 THR A C 1
ATOM 1486 O O . THR A 1 187 ? 5.755 6.945 -7.032 1.00 78.75 187 THR A O 1
ATOM 1489 N N . GLY A 1 188 ? 6.422 5.088 -5.931 1.00 75.88 188 GLY A N 1
ATOM 1490 C CA . GLY A 1 188 ? 7.793 5.060 -6.452 1.00 75.88 188 GLY A CA 1
ATOM 1491 C C . GLY A 1 188 ? 8.550 6.389 -6.312 1.00 75.88 188 GLY A C 1
ATOM 1492 O O . GLY A 1 188 ? 8.461 7.084 -5.302 1.00 75.88 188 GLY A O 1
ATOM 1493 N N . GLU A 1 189 ? 9.286 6.780 -7.354 1.00 72.56 189 GLU A N 1
ATOM 1494 C CA . GLU A 1 189 ? 10.039 8.047 -7.369 1.00 72.56 189 GLU A CA 1
ATOM 1495 C C . GLU A 1 189 ? 9.140 9.291 -7.312 1.00 72.56 189 GLU A C 1
ATOM 1497 O O . GLU A 1 189 ? 9.567 10.328 -6.810 1.00 72.56 189 GLU A O 1
ATOM 1502 N N . SER A 1 190 ? 7.884 9.214 -7.777 1.00 77.00 190 SER A N 1
ATOM 1503 C CA . SER A 1 190 ? 6.971 10.366 -7.711 1.00 77.00 190 SER A CA 1
ATOM 1504 C C . SER A 1 190 ? 6.655 10.746 -6.266 1.00 77.00 190 SER A C 1
ATOM 1506 O O . SER A 1 190 ? 6.475 11.925 -5.975 1.00 77.00 190 SER A O 1
ATOM 1508 N N . ALA A 1 191 ? 6.653 9.775 -5.349 1.00 76.31 191 ALA A N 1
ATOM 1509 C CA . ALA A 1 191 ? 6.430 10.008 -3.924 1.00 76.31 191 ALA A CA 1
ATOM 1510 C C . ALA A 1 191 ? 7.569 10.801 -3.263 1.00 76.31 191 ALA A C 1
ATOM 1512 O O . ALA A 1 191 ? 7.359 11.423 -2.225 1.00 76.31 191 ALA A O 1
ATOM 1513 N N . ARG A 1 192 ? 8.767 10.787 -3.865 1.00 73.75 192 ARG A N 1
ATOM 1514 C CA . ARG A 1 192 ? 9.976 11.470 -3.373 1.00 73.75 192 ARG A CA 1
ATOM 1515 C C . ARG A 1 192 ? 10.164 12.869 -3.965 1.00 73.75 192 ARG A C 1
ATOM 1517 O O . ARG A 1 192 ? 11.099 13.565 -3.582 1.00 73.75 192 ARG A O 1
ATOM 1524 N N . LYS A 1 193 ? 9.314 13.272 -4.913 1.00 78.75 193 LYS A N 1
ATOM 1525 C CA . LYS A 1 193 ? 9.401 14.581 -5.569 1.00 78.75 193 LYS A CA 1
ATOM 1526 C C . LYS A 1 193 ? 9.088 15.711 -4.594 1.00 78.75 193 LYS A C 1
ATOM 1528 O O . LYS A 1 193 ? 8.209 15.587 -3.743 1.00 78.75 193 LYS A O 1
ATOM 1533 N N . GLU A 1 194 ? 9.764 16.843 -4.773 1.00 82.88 194 GLU A N 1
ATOM 1534 C CA . GLU A 1 194 ? 9.736 17.977 -3.835 1.00 82.88 194 GLU A CA 1
ATOM 1535 C C . GLU A 1 194 ? 8.319 18.524 -3.609 1.00 82.88 194 GLU A C 1
ATOM 1537 O O . GLU A 1 194 ? 7.967 18.955 -2.512 1.00 82.88 194 GLU A O 1
ATOM 1542 N N . ASN A 1 195 ? 7.476 18.474 -4.643 1.00 86.12 195 ASN A N 1
ATOM 1543 C CA . ASN A 1 195 ? 6.109 18.977 -4.594 1.00 86.12 195 ASN A CA 1
ATOM 1544 C C . ASN A 1 195 ? 5.039 17.890 -4.409 1.00 86.12 195 ASN A C 1
ATOM 1546 O O . ASN A 1 195 ? 3.853 18.209 -4.514 1.00 86.12 195 ASN A O 1
ATOM 1550 N N . ALA A 1 196 ? 5.410 16.640 -4.099 1.00 81.00 196 ALA A N 1
ATOM 1551 C CA . ALA A 1 196 ? 4.456 15.538 -3.940 1.00 81.00 196 ALA A CA 1
ATOM 1552 C C . ALA A 1 196 ? 3.349 15.883 -2.928 1.00 81.00 196 ALA A C 1
ATOM 1554 O O . ALA A 1 196 ? 2.170 15.715 -3.227 1.00 81.00 196 ALA A O 1
ATOM 1555 N N . ARG A 1 197 ? 3.701 16.484 -1.780 1.00 78.25 197 ARG A N 1
ATOM 1556 C CA . ARG A 1 197 ? 2.720 16.924 -0.768 1.00 78.25 197 ARG A CA 1
ATOM 1557 C C . ARG A 1 197 ? 1.724 17.956 -1.303 1.00 78.25 197 ARG A C 1
ATOM 1559 O O . ARG A 1 197 ? 0.532 17.851 -1.037 1.00 78.25 197 ARG A O 1
ATOM 1566 N N . MET A 1 198 ? 2.193 18.927 -2.082 1.00 80.94 198 MET A N 1
ATOM 1567 C CA . MET A 1 198 ? 1.327 19.955 -2.666 1.00 80.94 198 MET A CA 1
ATOM 1568 C C . MET A 1 198 ? 0.390 19.362 -3.724 1.00 80.94 198 MET A C 1
ATOM 1570 O O . MET A 1 198 ? -0.786 19.716 -3.778 1.00 80.94 198 MET A O 1
ATOM 1574 N N . VAL A 1 199 ? 0.890 18.430 -4.540 1.00 83.81 199 VAL A N 1
ATOM 1575 C CA . VAL A 1 199 ? 0.064 17.710 -5.518 1.00 83.81 199 VAL A CA 1
ATOM 1576 C C . VAL A 1 199 ? -1.007 16.878 -4.818 1.00 83.81 199 VAL A C 1
ATOM 1578 O O . VAL A 1 199 ? -2.162 16.912 -5.225 1.00 83.81 199 VAL A O 1
ATOM 1581 N N . LEU A 1 200 ? -0.668 16.191 -3.728 1.00 78.44 200 LEU A N 1
ATOM 1582 C CA . LEU A 1 200 ? -1.642 15.467 -2.910 1.00 78.44 200 LEU A CA 1
ATOM 1583 C C . LEU A 1 200 ? -2.761 16.398 -2.411 1.00 78.44 200 LEU A C 1
ATOM 1585 O O . LEU A 1 200 ? -3.943 16.116 -2.607 1.00 78.44 200 LEU A O 1
ATOM 1589 N N . GLU A 1 201 ? -2.405 17.534 -1.813 1.00 78.00 201 GLU A N 1
ATOM 1590 C CA . GLU A 1 201 ? -3.380 18.517 -1.324 1.00 78.00 201 GLU A CA 1
ATOM 1591 C C . GLU A 1 201 ? -4.304 19.014 -2.447 1.00 78.00 201 GLU A C 1
ATOM 1593 O O . GLU A 1 201 ? -5.525 19.052 -2.268 1.00 78.00 201 GLU A O 1
ATOM 1598 N N . LEU A 1 202 ? -3.746 19.294 -3.628 1.00 82.62 202 LEU A N 1
ATOM 1599 C CA . LEU A 1 202 ? -4.496 19.719 -4.813 1.00 82.62 202 LEU A CA 1
ATOM 1600 C C . LEU A 1 202 ? -5.523 18.672 -5.278 1.00 82.62 202 LEU A C 1
ATOM 1602 O O . LEU A 1 202 ? -6.595 19.031 -5.770 1.00 82.62 202 LEU A O 1
ATOM 1606 N N . LEU A 1 203 ? -5.208 17.384 -5.124 1.00 81.44 203 LEU A N 1
ATOM 1607 C CA . LEU A 1 203 ? -6.053 16.277 -5.577 1.00 81.44 203 LEU A CA 1
ATOM 1608 C C . LEU A 1 203 ? -7.070 15.804 -4.530 1.00 81.44 203 LEU A C 1
ATOM 1610 O O . LEU A 1 203 ? -7.950 14.999 -4.838 1.00 81.44 203 LEU A O 1
ATOM 1614 N N . SER A 1 204 ? -7.006 16.338 -3.310 1.00 73.06 204 SER A N 1
ATOM 1615 C CA . SER A 1 204 ? -7.883 15.942 -2.201 1.00 73.06 204 SER A CA 1
ATOM 1616 C C . SER A 1 204 ? -9.370 16.147 -2.443 1.00 73.06 204 SER A C 1
ATOM 1618 O O . SER A 1 204 ? -10.175 15.391 -1.905 1.00 73.06 204 SER A O 1
ATOM 1620 N N . GLY A 1 205 ? -9.736 17.097 -3.304 1.00 75.44 205 GLY A N 1
ATOM 1621 C CA . GLY A 1 205 ? -11.124 17.315 -3.699 1.00 75.44 205 GLY A CA 1
ATOM 1622 C C . GLY A 1 205 ? -11.729 16.183 -4.534 1.00 75.44 205 GLY A C 1
ATOM 1623 O O . GLY A 1 205 ? -12.948 16.130 -4.649 1.00 75.44 205 GLY A O 1
ATOM 1624 N N . PHE A 1 206 ? -10.919 15.286 -5.111 1.00 77.19 206 PHE A N 1
ATOM 1625 C CA . PHE A 1 206 ? -11.412 14.189 -5.950 1.00 77.19 206 PHE A CA 1
ATOM 1626 C C . PHE A 1 206 ? -11.698 12.912 -5.150 1.00 77.19 206 PHE A C 1
ATOM 1628 O O . PHE A 1 206 ? -12.687 12.249 -5.417 1.00 77.19 206 PHE A O 1
ATOM 1635 N N . ALA A 1 207 ? -10.905 12.572 -4.131 1.00 67.88 207 ALA A N 1
ATOM 1636 C CA . ALA A 1 207 ? -11.046 11.303 -3.394 1.00 67.88 207 ALA A CA 1
ATOM 1637 C C . ALA A 1 207 ? -12.207 11.235 -2.374 1.00 67.88 207 ALA A C 1
ATOM 1639 O O . ALA A 1 207 ? -12.287 10.303 -1.574 1.00 67.88 207 ALA A O 1
ATOM 1640 N N . GLY A 1 208 ? -13.127 12.203 -2.415 1.00 69.88 208 GLY A N 1
ATOM 1641 C CA . GLY A 1 208 ? -14.278 12.285 -1.517 1.00 69.88 208 GLY A CA 1
ATOM 1642 C C . GLY A 1 208 ? -13.928 12.696 -0.078 1.00 69.88 208 GLY A C 1
ATOM 1643 O O . GLY A 1 208 ? -12.944 13.392 0.210 1.00 69.88 208 GLY A O 1
ATOM 1644 N N . ASP A 1 209 ? -14.765 12.263 0.868 1.00 66.38 209 ASP A N 1
ATOM 1645 C CA . ASP A 1 209 ? -14.580 12.512 2.308 1.00 66.38 209 ASP A CA 1
ATOM 1646 C C . ASP A 1 209 ? -13.448 11.663 2.925 1.00 66.38 209 ASP A C 1
ATOM 1648 O O . ASP A 1 209 ? -13.109 11.849 4.095 1.00 66.38 209 ASP A O 1
ATOM 1652 N N . PHE A 1 210 ? -12.814 10.794 2.134 1.00 60.19 210 PHE A N 1
ATOM 1653 C CA . PHE A 1 210 ? -11.684 9.943 2.508 1.00 60.19 210 PHE A CA 1
ATOM 1654 C C . PHE A 1 210 ? -10.438 10.317 1.692 1.00 60.19 210 PHE A C 1
ATOM 1656 O O . PHE A 1 210 ? -10.503 11.105 0.753 1.00 60.19 210 PHE A O 1
ATOM 1663 N N . VAL A 1 211 ? -9.260 9.928 2.168 1.00 61.06 211 VAL A N 1
ATOM 1664 C CA . VAL A 1 211 ? -8.048 10.729 1.969 1.00 61.06 211 VAL A CA 1
ATOM 1665 C C . VAL A 1 211 ? -7.134 10.278 0.835 1.00 61.06 211 VAL A C 1
ATOM 1667 O O . VAL A 1 211 ? -7.020 9.121 0.460 1.00 61.06 211 VAL A O 1
ATOM 1670 N N . VAL A 1 212 ? -6.385 11.275 0.385 1.00 59.94 212 VAL A N 1
ATOM 1671 C CA . VAL A 1 212 ? -5.137 11.262 -0.364 1.00 59.94 212 VAL A CA 1
ATOM 1672 C C . VAL A 1 212 ? -3.926 10.787 0.461 1.00 59.94 212 VAL A C 1
ATOM 1674 O O . VAL A 1 212 ? -3.539 11.440 1.428 1.00 59.94 212 VAL A O 1
ATOM 1677 N N . SER A 1 213 ? -3.263 9.707 0.059 1.00 59.09 213 SER A N 1
ATOM 1678 C CA . SER A 1 213 ? -2.046 9.198 0.699 1.00 59.09 213 SER A CA 1
ATOM 1679 C C . SER A 1 213 ? -0.851 9.230 -0.256 1.00 59.09 213 SER A C 1
ATOM 1681 O O . SER A 1 213 ? -0.939 8.832 -1.409 1.00 59.09 213 SER A O 1
ATOM 1683 N N . THR A 1 214 ? 0.330 9.592 0.234 1.00 58.88 214 THR A N 1
ATOM 1684 C CA . THR A 1 214 ? 1.551 8.985 -0.317 1.00 58.88 214 THR A CA 1
ATOM 1685 C C . THR A 1 214 ? 1.584 7.556 0.209 1.00 58.88 214 THR A C 1
ATOM 1687 O O . THR A 1 214 ? 1.442 7.380 1.422 1.00 58.88 214 THR A O 1
ATOM 1690 N N . ALA A 1 215 ? 1.730 6.532 -0.632 1.00 62.34 215 ALA A N 1
ATOM 1691 C CA . ALA A 1 215 ? 2.053 5.207 -0.106 1.00 62.34 215 ALA A CA 1
ATOM 1692 C C . ALA A 1 215 ? 3.566 5.101 0.031 1.00 62.34 215 ALA A C 1
ATOM 1694 O O . ALA A 1 215 ? 4.314 5.414 -0.892 1.00 62.34 215 ALA A O 1
ATOM 1695 N N . GLY A 1 216 ? 4.019 4.640 1.193 1.00 70.50 216 GLY A N 1
ATOM 1696 C CA . GLY A 1 216 ? 5.376 4.130 1.289 1.00 70.50 216 GLY A CA 1
ATOM 1697 C C . GLY A 1 216 ? 5.559 2.847 0.479 1.00 70.50 216 GLY A C 1
ATOM 1698 O O . GLY A 1 216 ? 4.564 2.150 0.266 1.00 70.50 216 GLY A O 1
ATOM 1699 N N . PRO A 1 217 ? 6.803 2.475 0.118 1.00 78.38 217 PRO A N 1
ATOM 1700 C CA . PRO A 1 217 ? 7.080 1.271 -0.678 1.00 78.38 217 PRO A CA 1
ATOM 1701 C C . PRO A 1 217 ? 6.439 0.002 -0.092 1.00 78.38 217 PRO A C 1
ATOM 1703 O O . PRO A 1 217 ? 5.909 -0.860 -0.789 1.00 78.38 217 PRO A O 1
ATOM 1706 N N . ASP A 1 218 ? 6.421 -0.079 1.234 1.00 81.44 218 ASP A N 1
ATOM 1707 C CA . ASP A 1 218 ? 5.801 -1.153 2.000 1.00 81.44 218 ASP A CA 1
ATOM 1708 C C . ASP A 1 218 ? 4.273 -1.235 1.832 1.00 81.44 218 ASP A C 1
ATOM 1710 O O . ASP A 1 218 ? 3.725 -2.330 1.718 1.00 81.44 218 ASP A O 1
ATOM 1714 N N . LEU A 1 219 ? 3.578 -0.092 1.854 1.00 79.06 219 LEU A N 1
ATOM 1715 C CA . LEU A 1 219 ? 2.123 -0.038 1.680 1.00 79.06 219 LEU A CA 1
ATOM 1716 C C . LEU A 1 219 ? 1.758 -0.275 0.212 1.00 79.06 219 LEU A C 1
ATOM 1718 O O . LEU A 1 219 ? 0.828 -1.023 -0.068 1.00 79.06 219 LEU A O 1
ATOM 1722 N N . GLU A 1 220 ? 2.532 0.299 -0.708 1.00 84.38 220 GLU A N 1
ATOM 1723 C CA . GLU A 1 220 ? 2.421 0.053 -2.146 1.00 84.38 220 GLU A CA 1
ATOM 1724 C C . GLU A 1 220 ? 2.534 -1.447 -2.460 1.00 84.38 220 GLU A C 1
ATOM 1726 O O . GLU A 1 220 ? 1.689 -1.985 -3.170 1.00 84.38 220 GLU A O 1
ATOM 1731 N N . SER A 1 221 ? 3.483 -2.151 -1.828 1.00 89.69 221 SER A N 1
ATOM 1732 C CA . SER A 1 221 ? 3.632 -3.610 -1.950 1.00 89.69 221 SER A CA 1
ATOM 1733 C C . SER A 1 221 ? 2.348 -4.362 -1.589 1.00 89.69 221 SER A C 1
ATOM 1735 O O . SER A 1 221 ? 1.916 -5.246 -2.328 1.00 89.69 221 SER A O 1
ATOM 1737 N N . VAL A 1 222 ? 1.723 -4.014 -0.458 1.00 88.81 222 VAL A N 1
ATOM 1738 C CA . VAL A 1 222 ? 0.488 -4.666 0.010 1.00 88.81 222 VAL A CA 1
ATOM 1739 C C . VAL A 1 222 ? -0.671 -4.374 -0.939 1.00 88.81 222 VAL A C 1
ATOM 1741 O O . VAL A 1 222 ? -1.376 -5.298 -1.338 1.00 88.81 222 VAL A O 1
ATOM 1744 N N . ILE A 1 223 ? -0.839 -3.110 -1.326 1.00 87.81 223 ILE A N 1
ATOM 1745 C CA . ILE A 1 223 ? -1.930 -2.656 -2.190 1.00 87.81 223 ILE A CA 1
ATOM 1746 C C . ILE A 1 223 ? -1.829 -3.306 -3.574 1.00 87.81 223 ILE A C 1
ATOM 1748 O O . ILE A 1 223 ? -2.819 -3.843 -4.071 1.00 87.81 223 ILE A O 1
ATOM 1752 N N . ALA A 1 224 ? -0.634 -3.336 -4.168 1.00 90.25 224 ALA A N 1
ATOM 1753 C CA . ALA A 1 224 ? -0.402 -4.013 -5.439 1.00 90.25 224 ALA A CA 1
ATOM 1754 C C . ALA A 1 224 ? -0.681 -5.521 -5.339 1.00 90.25 224 ALA A C 1
ATOM 1756 O O . ALA A 1 224 ? -1.341 -6.085 -6.206 1.00 90.25 224 ALA A O 1
ATOM 1757 N N . GLY A 1 225 ? -0.258 -6.175 -4.251 1.00 92.31 225 GLY A N 1
ATOM 1758 C CA . GLY A 1 225 ? -0.537 -7.596 -4.032 1.00 92.31 225 GLY A CA 1
ATOM 1759 C C . GLY A 1 225 ? -2.013 -7.929 -3.781 1.00 92.31 225 GLY A C 1
ATOM 1760 O O . GLY A 1 225 ? -2.457 -9.034 -4.091 1.00 92.31 225 GLY A O 1
ATOM 1761 N N . GLN A 1 226 ? -2.790 -6.988 -3.243 1.00 90.56 226 GLN A N 1
ATOM 1762 C CA . GLN A 1 226 ? -4.244 -7.122 -3.148 1.00 90.56 226 GLN A CA 1
ATOM 1763 C C . GLN A 1 226 ? -4.900 -6.956 -4.517 1.00 90.56 226 GLN A C 1
ATOM 1765 O O . GLN A 1 226 ? -5.700 -7.797 -4.916 1.00 90.56 226 GLN A O 1
ATOM 1770 N N . GLY A 1 227 ? -4.530 -5.910 -5.259 1.00 88.56 227 GLY A N 1
ATOM 1771 C CA . GLY A 1 227 ? -5.106 -5.648 -6.574 1.00 88.56 227 GLY A CA 1
ATOM 1772 C C . GLY A 1 227 ? -4.695 -6.646 -7.657 1.00 88.56 227 GLY A C 1
ATOM 1773 O O . GLY A 1 227 ? -5.433 -6.797 -8.622 1.00 88.56 227 GLY A O 1
ATOM 1774 N N . SER A 1 228 ? -3.578 -7.365 -7.501 1.00 93.50 228 SER A N 1
ATOM 1775 C CA . SER A 1 228 ? -3.180 -8.439 -8.424 1.00 93.50 228 SER A CA 1
ATOM 1776 C C . SER A 1 228 ? -3.972 -9.741 -8.240 1.00 93.50 228 SER A C 1
ATOM 1778 O O . SER A 1 228 ? -3.914 -10.618 -9.104 1.00 93.50 228 SER A O 1
ATOM 1780 N N . GLY A 1 229 ? -4.709 -9.877 -7.130 1.00 92.50 229 GLY A N 1
ATOM 1781 C CA . GLY A 1 229 ? -5.418 -11.100 -6.737 1.00 92.50 229 GLY A CA 1
ATOM 1782 C C . GLY A 1 229 ? -4.573 -12.085 -5.916 1.00 92.50 229 GLY A C 1
ATOM 1783 O O . GLY A 1 229 ? -5.077 -13.117 -5.476 1.00 92.50 229 GLY A O 1
ATOM 1784 N N . ALA A 1 230 ? -3.297 -11.778 -5.648 1.00 94.75 230 ALA A N 1
ATOM 1785 C CA . ALA A 1 230 ? -2.424 -12.657 -4.865 1.00 94.75 230 ALA A CA 1
ATOM 1786 C C . ALA A 1 230 ? -2.896 -12.822 -3.408 1.00 94.75 230 ALA A C 1
ATOM 1788 O O . ALA A 1 230 ? -2.785 -13.911 -2.839 1.00 94.75 230 ALA A O 1
ATOM 1789 N N . TRP A 1 231 ? -3.427 -11.749 -2.811 1.00 93.62 231 TRP A N 1
ATOM 1790 C CA . TRP A 1 231 ? -4.009 -11.776 -1.465 1.00 93.62 231 TRP A CA 1
ATOM 1791 C C . TRP A 1 231 ? -5.234 -12.695 -1.381 1.00 93.62 231 TRP A C 1
ATOM 1793 O O . TRP A 1 231 ? -5.267 -13.578 -0.528 1.00 93.62 231 TRP A O 1
ATOM 1803 N N . GLU A 1 232 ? -6.193 -12.526 -2.295 1.00 90.75 232 GLU A N 1
ATOM 1804 C CA . GLU A 1 232 ? -7.438 -13.306 -2.336 1.00 90.75 232 GLU A CA 1
ATOM 1805 C C . GLU A 1 232 ? -7.135 -14.794 -2.547 1.00 90.75 232 GLU A C 1
ATOM 1807 O O . GLU A 1 232 ? -7.583 -15.641 -1.777 1.00 90.75 232 GLU A O 1
ATOM 1812 N N . PHE A 1 233 ? -6.235 -15.120 -3.483 1.00 94.50 233 PHE A N 1
ATOM 1813 C CA . PHE A 1 233 ? -5.783 -16.498 -3.679 1.00 94.50 233 PHE A CA 1
ATOM 1814 C C . PHE A 1 233 ? -5.140 -17.089 -2.413 1.00 94.50 233 PHE A C 1
ATOM 1816 O O . PHE A 1 233 ? -5.366 -18.257 -2.080 1.00 94.50 233 PHE A O 1
ATOM 1823 N N . SER A 1 234 ? -4.320 -16.305 -1.703 1.00 95.06 234 SER A N 1
ATOM 1824 C CA . SER A 1 234 ? -3.694 -16.729 -0.447 1.00 95.06 234 SER A CA 1
ATOM 1825 C C . SER A 1 234 ? -4.734 -17.026 0.634 1.00 95.06 234 SER A C 1
ATOM 1827 O O . SER A 1 234 ? -4.613 -18.056 1.302 1.00 95.06 234 SER A O 1
ATOM 1829 N N . GLU A 1 235 ? -5.737 -16.159 0.784 1.00 92.50 235 GLU A N 1
ATOM 1830 C CA . GLU A 1 235 ? -6.824 -16.281 1.759 1.00 92.50 235 GLU A CA 1
ATOM 1831 C C . GLU A 1 235 ? -7.700 -17.507 1.476 1.00 92.50 235 GLU A C 1
ATOM 1833 O O . GLU A 1 235 ? -7.800 -18.394 2.325 1.00 92.50 235 GLU A O 1
ATOM 1838 N N . GLU A 1 236 ? -8.245 -17.621 0.263 1.00 93.12 236 GLU A N 1
ATOM 1839 C CA . GLU A 1 236 ? -9.172 -18.696 -0.114 1.00 93.12 236 GLU A CA 1
ATOM 1840 C C . GLU A 1 236 ? -8.534 -20.088 -0.052 1.00 93.12 236 GLU A C 1
ATOM 1842 O O . GLU A 1 236 ? -9.190 -21.075 0.287 1.00 93.12 236 GLU A O 1
ATOM 1847 N N . ASN A 1 237 ? -7.238 -20.182 -0.364 1.00 94.06 237 ASN A N 1
ATOM 1848 C CA . ASN A 1 237 ? -6.527 -21.460 -0.426 1.00 94.06 237 ASN A CA 1
ATOM 1849 C C . ASN A 1 237 ? -5.693 -21.748 0.835 1.00 94.06 237 ASN A C 1
ATOM 1851 O O . ASN A 1 237 ? -5.116 -22.833 0.953 1.00 94.06 237 ASN A O 1
ATOM 1855 N N . GLY A 1 238 ? -5.575 -20.797 1.769 1.00 92.62 238 GLY A N 1
ATOM 1856 C CA . GLY A 1 238 ? -4.726 -20.927 2.959 1.00 92.62 238 GLY A CA 1
ATOM 1857 C C . GLY A 1 238 ? -3.237 -21.127 2.634 1.00 92.62 238 GLY A C 1
ATOM 1858 O O . GLY A 1 238 ? -2.540 -21.884 3.324 1.00 92.62 238 GLY A O 1
ATOM 1859 N N . THR A 1 239 ? -2.744 -20.506 1.555 1.00 93.62 239 THR A N 1
ATOM 1860 C CA . THR A 1 239 ? -1.388 -20.731 1.014 1.00 93.62 239 THR A CA 1
ATOM 1861 C C . THR A 1 239 ? -0.466 -19.521 1.146 1.00 93.62 239 THR A C 1
ATOM 1863 O O . THR A 1 239 ? -0.918 -18.394 1.336 1.00 93.62 239 THR A O 1
ATOM 1866 N N . VAL A 1 240 ? 0.843 -19.772 1.015 1.00 95.19 240 VAL A N 1
ATOM 1867 C CA . VAL A 1 240 ? 1.880 -18.734 0.978 1.00 95.19 240 VAL A CA 1
ATOM 1868 C C . VAL A 1 240 ? 2.111 -18.284 -0.465 1.00 95.19 240 VAL A C 1
ATOM 1870 O O . VAL A 1 240 ? 2.575 -19.080 -1.294 1.00 95.19 240 VAL A O 1
ATOM 1873 N N . VAL A 1 241 ? 1.820 -17.013 -0.737 1.00 97.06 241 VAL A N 1
ATOM 1874 C CA . VAL A 1 241 ? 1.928 -16.374 -2.056 1.00 97.06 241 VAL A CA 1
ATOM 1875 C C . VAL A 1 241 ? 2.799 -15.126 -1.940 1.00 97.06 241 VAL A C 1
ATOM 1877 O O . VAL A 1 241 ? 2.610 -14.329 -1.023 1.00 97.06 241 VAL A O 1
ATOM 1880 N N . VAL A 1 242 ? 3.734 -14.936 -2.871 1.00 97.88 242 VAL A N 1
ATOM 1881 C CA . VAL A 1 242 ? 4.503 -13.688 -2.992 1.00 97.88 242 VAL A CA 1
ATOM 1882 C C . VAL A 1 242 ? 4.078 -12.941 -4.250 1.00 97.88 242 VAL A C 1
ATOM 1884 O O . VAL A 1 242 ? 4.147 -13.495 -5.344 1.00 97.88 242 VAL A O 1
ATOM 1887 N N . ASN A 1 243 ? 3.665 -11.683 -4.113 1.00 98.19 243 ASN A N 1
ATOM 1888 C CA . ASN A 1 243 ? 3.464 -10.794 -5.254 1.00 98.19 243 ASN A CA 1
ATOM 1889 C C . ASN A 1 243 ? 4.724 -9.954 -5.490 1.00 98.19 243 ASN A C 1
ATOM 1891 O O . ASN A 1 243 ? 5.238 -9.368 -4.538 1.00 98.19 243 ASN A O 1
ATOM 1895 N N . LEU A 1 244 ? 5.182 -9.878 -6.740 1.00 97.81 244 LEU A N 1
ATOM 1896 C CA . LEU A 1 244 ? 6.232 -8.975 -7.207 1.00 97.81 244 LEU A CA 1
ATOM 1897 C C . LEU A 1 244 ? 5.625 -7.974 -8.193 1.00 97.81 244 LEU A C 1
ATOM 1899 O O . LEU A 1 244 ? 5.360 -8.305 -9.349 1.00 97.81 244 LEU A O 1
ATOM 1903 N N . ASP A 1 245 ? 5.419 -6.748 -7.737 1.00 95.56 245 ASP A N 1
ATOM 1904 C CA . ASP A 1 245 ? 4.913 -5.644 -8.540 1.00 95.56 245 ASP A CA 1
ATOM 1905 C C . ASP A 1 245 ? 6.068 -4.895 -9.207 1.00 95.56 245 ASP A C 1
ATOM 1907 O O . ASP A 1 245 ? 6.708 -4.046 -8.589 1.00 95.56 245 ASP A O 1
ATOM 1911 N N . ILE A 1 246 ? 6.379 -5.253 -10.454 1.00 95.38 246 ILE A N 1
ATOM 1912 C CA . ILE A 1 246 ? 7.536 -4.739 -11.190 1.00 95.38 246 ILE A CA 1
ATOM 1913 C C . ILE A 1 246 ? 7.095 -3.544 -12.038 1.00 95.38 246 ILE A C 1
ATOM 1915 O O . ILE A 1 246 ? 6.543 -3.676 -13.138 1.00 95.38 246 ILE A O 1
ATOM 1919 N N . GLY A 1 247 ? 7.352 -2.353 -11.505 1.00 91.25 247 GLY A N 1
ATOM 1920 C CA . GLY A 1 247 ? 7.044 -1.078 -12.132 1.00 91.25 247 GLY A CA 1
ATOM 1921 C C . GLY A 1 247 ? 8.172 -0.533 -13.010 1.00 91.25 247 GLY A C 1
ATOM 1922 O O . GLY A 1 247 ? 9.065 -1.236 -13.491 1.00 91.25 247 GLY A O 1
ATOM 1923 N N . GLY A 1 248 ? 8.125 0.781 -13.240 1.00 89.19 248 GLY A N 1
ATOM 1924 C CA . GLY A 1 248 ? 9.179 1.497 -13.961 1.00 89.19 248 GLY A CA 1
ATOM 1925 C C . GLY A 1 248 ? 10.435 1.705 -13.111 1.00 89.19 248 GLY A C 1
ATOM 1926 O O . GLY A 1 248 ? 11.537 1.427 -13.574 1.00 89.19 248 GLY A O 1
ATOM 1927 N N . GLY A 1 249 ? 10.277 2.201 -11.883 1.00 87.19 249 GLY A N 1
ATOM 1928 C CA . GLY A 1 249 ? 11.396 2.511 -10.987 1.00 87.19 249 GLY A CA 1
ATOM 1929 C C . GLY A 1 249 ? 11.699 1.407 -9.978 1.00 87.19 249 GLY A C 1
ATOM 1930 O O . GLY A 1 249 ? 12.860 1.154 -9.686 1.00 87.19 249 GLY A O 1
ATOM 1931 N N . THR A 1 250 ? 10.681 0.727 -9.471 1.00 92.00 250 THR A N 1
ATOM 1932 C CA . THR A 1 250 ? 10.810 -0.167 -8.320 1.00 92.00 250 THR A CA 1
ATOM 1933 C C . THR A 1 250 ? 10.099 -1.495 -8.548 1.00 92.00 250 THR A C 1
ATOM 1935 O O . THR A 1 250 ? 9.241 -1.623 -9.426 1.00 92.00 250 THR A O 1
ATOM 1938 N N . THR A 1 251 ? 10.479 -2.485 -7.743 1.00 95.25 251 THR A N 1
ATOM 1939 C CA . THR A 1 251 ? 9.788 -3.762 -7.597 1.00 95.25 251 THR A CA 1
ATOM 1940 C C . THR A 1 251 ? 9.285 -3.861 -6.164 1.00 95.25 251 THR A C 1
ATOM 1942 O O . THR A 1 251 ? 10.086 -4.057 -5.247 1.00 95.25 251 THR A O 1
ATOM 1945 N N . ASN A 1 252 ? 7.975 -3.709 -5.967 1.00 93.88 252 ASN A N 1
ATOM 1946 C CA . ASN A 1 252 ? 7.335 -3.825 -4.658 1.00 93.88 252 ASN A CA 1
ATOM 1947 C C . ASN A 1 252 ? 6.965 -5.290 -4.396 1.00 93.88 252 ASN A C 1
ATOM 1949 O O . ASN A 1 252 ? 6.346 -5.940 -5.236 1.00 93.88 252 ASN A O 1
ATOM 1953 N N . VAL A 1 253 ? 7.343 -5.831 -3.243 1.00 97.00 253 VAL A N 1
ATOM 1954 C CA . VAL A 1 253 ? 7.220 -7.259 -2.935 1.00 97.00 253 VAL A CA 1
ATOM 1955 C C . VAL A 1 253 ? 6.463 -7.449 -1.634 1.00 97.00 253 VAL A C 1
ATOM 1957 O O . VAL A 1 253 ? 6.827 -6.893 -0.599 1.00 97.00 253 VAL A O 1
ATOM 1960 N N . VAL A 1 254 ? 5.427 -8.283 -1.661 1.00 96.12 254 VAL A N 1
ATOM 1961 C CA . VAL A 1 254 ? 4.651 -8.657 -0.472 1.00 96.12 254 VAL A CA 1
ATOM 1962 C C . VAL A 1 254 ? 4.446 -10.162 -0.417 1.00 96.12 254 VAL A C 1
ATOM 1964 O O . VAL A 1 254 ? 4.240 -10.807 -1.441 1.00 96.12 254 VAL A O 1
ATOM 1967 N N . LEU A 1 255 ? 4.496 -10.717 0.792 1.00 96.75 255 LEU A N 1
ATOM 1968 C CA . LEU A 1 255 ? 4.175 -12.108 1.079 1.00 96.75 255 LEU A CA 1
ATOM 1969 C C . LEU A 1 255 ? 2.884 -12.181 1.893 1.00 96.75 255 LEU A C 1
ATOM 1971 O O . LEU A 1 255 ? 2.811 -11.618 2.992 1.00 96.75 255 LEU A O 1
ATOM 1975 N N . PHE A 1 256 ? 1.918 -12.934 1.376 1.00 95.25 256 PHE A N 1
ATOM 1976 C CA . PHE A 1 256 ? 0.684 -13.295 2.064 1.00 95.25 256 PHE A CA 1
ATOM 1977 C C . PHE A 1 256 ? 0.714 -14.760 2.492 1.00 95.25 256 PHE A C 1
ATOM 1979 O O . PHE A 1 256 ? 1.129 -15.624 1.719 1.00 95.25 256 PHE A O 1
ATOM 1986 N N . ASP A 1 257 ? 0.268 -15.041 3.714 1.00 93.94 257 ASP A N 1
ATOM 1987 C CA . ASP A 1 257 ? 0.037 -16.396 4.216 1.00 93.94 257 ASP A CA 1
ATOM 1988 C C . ASP A 1 257 ? -1.372 -16.504 4.800 1.00 93.94 257 ASP A C 1
ATOM 1990 O O . ASP A 1 257 ? -1.631 -15.981 5.884 1.00 93.94 257 ASP A O 1
ATOM 1994 N N . GLY A 1 258 ? -2.280 -17.166 4.079 1.00 90.94 258 GLY A N 1
ATOM 1995 C CA . GLY A 1 258 ? -3.687 -17.251 4.474 1.00 90.94 258 GLY A CA 1
ATOM 1996 C C . GLY A 1 258 ? -4.347 -15.877 4.596 1.00 90.94 258 GLY A C 1
ATOM 1997 O O . GLY A 1 258 ? -5.055 -15.638 5.567 1.00 90.94 258 GLY A O 1
ATOM 1998 N N . GLY A 1 259 ? -4.045 -14.955 3.676 1.00 86.50 259 GLY A N 1
ATOM 1999 C CA . GLY A 1 259 ? -4.572 -13.584 3.695 1.00 86.50 259 GLY A CA 1
ATOM 2000 C C . GLY A 1 259 ? -3.844 -12.617 4.643 1.00 86.50 259 GLY A C 1
ATOM 2001 O O . GLY A 1 259 ? -4.078 -11.410 4.585 1.00 86.50 259 GLY A O 1
ATOM 2002 N N . GLU A 1 260 ? -2.909 -13.089 5.474 1.00 89.44 260 GLU A N 1
ATOM 2003 C CA . GLU A 1 260 ? -2.125 -12.232 6.374 1.00 89.44 260 GLU A CA 1
ATOM 2004 C C . GLU A 1 260 ? -0.806 -11.787 5.731 1.00 89.44 260 GLU A C 1
ATOM 2006 O O . GLU A 1 260 ? -0.034 -12.605 5.229 1.00 89.44 260 GLU A O 1
ATOM 2011 N N . VAL A 1 261 ? -0.488 -10.491 5.813 1.00 90.25 261 VAL A N 1
ATOM 2012 C CA . VAL A 1 261 ? 0.814 -9.952 5.382 1.00 90.25 261 VAL A CA 1
ATOM 2013 C C . VAL A 1 261 ? 1.908 -10.423 6.347 1.00 90.25 261 VAL A C 1
ATOM 2015 O O . VAL A 1 261 ? 1.919 -10.015 7.511 1.00 90.25 261 VAL A O 1
ATOM 2018 N N . ARG A 1 262 ? 2.862 -11.242 5.879 1.00 92.12 262 ARG A N 1
ATOM 2019 C CA . ARG A 1 262 ? 3.998 -11.720 6.704 1.00 92.12 262 ARG A CA 1
ATOM 2020 C C . ARG A 1 262 ? 5.317 -11.027 6.407 1.00 92.12 262 ARG A C 1
ATOM 2022 O O . ARG A 1 262 ? 6.144 -10.900 7.304 1.00 92.12 262 ARG A O 1
ATOM 2029 N N . ALA A 1 263 ? 5.514 -10.584 5.172 1.00 92.31 263 ALA A N 1
ATOM 2030 C CA . ALA A 1 263 ? 6.711 -9.868 4.764 1.00 92.31 263 ALA A CA 1
ATOM 2031 C C . ALA A 1 263 ? 6.376 -8.857 3.674 1.00 92.31 263 ALA A C 1
ATOM 2033 O O . ALA A 1 263 ? 5.432 -9.040 2.905 1.00 92.31 263 ALA A O 1
ATOM 2034 N N . ARG A 1 264 ? 7.160 -7.787 3.626 1.00 92.38 264 ARG A N 1
ATOM 2035 C CA . ARG A 1 264 ? 7.074 -6.730 2.624 1.00 92.38 264 ARG A CA 1
ATOM 2036 C C . ARG A 1 264 ? 8.464 -6.153 2.387 1.00 92.38 264 ARG A C 1
ATOM 2038 O O . ARG A 1 264 ? 9.316 -6.240 3.274 1.00 92.38 264 ARG A O 1
ATOM 2045 N N . GLY A 1 265 ? 8.703 -5.641 1.194 1.00 92.62 265 GLY A N 1
ATOM 2046 C CA . GLY A 1 265 ? 9.967 -5.024 0.837 1.00 92.62 265 GLY A CA 1
ATOM 2047 C C . GLY A 1 265 ? 9.944 -4.473 -0.579 1.00 92.62 265 GLY A C 1
ATOM 2048 O O . GLY A 1 265 ? 9.066 -4.802 -1.364 1.00 92.62 265 GLY A O 1
ATOM 2049 N N . CYS A 1 266 ? 10.915 -3.639 -0.910 1.00 93.69 266 CYS A N 1
ATOM 2050 C CA . CYS A 1 266 ? 10.984 -2.955 -2.186 1.00 93.69 266 CYS A CA 1
ATOM 2051 C C . CYS A 1 266 ? 12.440 -2.817 -2.638 1.00 93.69 266 CYS A C 1
ATOM 2053 O O . CYS A 1 266 ? 13.336 -2.545 -1.829 1.00 93.69 266 CYS A O 1
ATOM 2055 N N . LEU A 1 267 ? 12.662 -3.037 -3.932 1.00 95.44 267 LEU A N 1
ATOM 2056 C CA . LEU A 1 267 ? 13.957 -2.902 -4.591 1.00 95.44 267 LEU A CA 1
ATOM 2057 C C . LEU A 1 267 ? 13.864 -1.852 -5.698 1.00 95.44 267 LEU A C 1
ATOM 2059 O O . LEU A 1 267 ? 12.881 -1.817 -6.439 1.00 95.44 267 LEU A O 1
ATOM 2063 N N . ASP A 1 268 ? 14.922 -1.067 -5.884 1.00 93.88 268 ASP A N 1
ATOM 2064 C CA . ASP A 1 268 ? 15.069 -0.094 -6.971 1.00 93.88 268 ASP A CA 1
ATOM 2065 C C . ASP A 1 268 ? 15.408 -0.819 -8.292 1.00 93.88 268 ASP A C 1
ATOM 2067 O O . ASP A 1 268 ? 16.464 -0.616 -8.893 1.00 93.88 268 ASP A O 1
ATOM 2071 N N . ILE A 1 269 ? 14.524 -1.722 -8.722 1.00 95.69 269 ILE A N 1
ATOM 2072 C CA . ILE A 1 269 ? 14.598 -2.534 -9.942 1.00 95.69 269 ILE A CA 1
ATOM 2073 C C . ILE A 1 269 ? 13.290 -2.350 -10.711 1.00 95.69 269 ILE A C 1
ATOM 2075 O O . ILE A 1 269 ? 12.216 -2.548 -10.158 1.00 95.69 269 ILE A O 1
ATOM 2079 N N . GLY A 1 270 ? 13.359 -2.018 -11.997 1.00 94.56 270 GLY A N 1
ATOM 2080 C CA . GLY A 1 270 ? 12.178 -1.788 -12.827 1.00 94.56 270 GLY A CA 1
ATOM 2081 C C . GLY A 1 270 ? 12.532 -1.502 -14.286 1.00 94.56 270 GLY A C 1
ATOM 2082 O O . GLY A 1 270 ? 13.704 -1.431 -14.659 1.00 94.56 270 GLY A O 1
ATOM 2083 N N . GLY A 1 271 ? 11.520 -1.335 -15.138 1.00 94.12 271 GLY A N 1
ATOM 2084 C CA . GLY A 1 271 ? 11.724 -1.184 -16.585 1.00 94.12 271 GLY A CA 1
ATOM 2085 C C . GLY A 1 271 ? 12.408 0.120 -17.017 1.00 94.12 271 GLY A C 1
ATOM 2086 O O . GLY A 1 271 ? 13.061 0.155 -18.051 1.00 94.12 271 GLY A O 1
ATOM 2087 N N . ARG A 1 272 ? 12.310 1.188 -16.220 1.00 92.19 272 ARG A N 1
ATOM 2088 C CA . ARG A 1 272 ? 12.828 2.541 -16.518 1.00 92.19 272 ARG A CA 1
ATOM 2089 C C . ARG A 1 272 ? 14.142 2.871 -15.829 1.00 92.19 272 ARG A C 1
ATOM 2091 O O . ARG A 1 272 ? 14.619 3.998 -15.907 1.00 92.19 272 ARG A O 1
ATOM 2098 N N . GLN A 1 273 ? 14.746 1.865 -15.212 1.00 93.62 273 GLN A N 1
ATOM 2099 C CA . GLN A 1 273 ? 16.104 1.908 -14.682 1.00 93.62 273 GLN A CA 1
ATOM 2100 C C . GLN A 1 273 ? 17.119 2.376 -15.741 1.00 93.62 273 GLN A C 1
ATOM 2102 O O . GLN A 1 273 ? 18.079 3.076 -15.422 1.00 93.62 273 GLN A O 1
ATOM 2107 N N . VAL A 1 274 ? 16.856 2.055 -17.013 1.00 95.94 274 VAL A N 1
ATOM 2108 C CA . VAL A 1 274 ? 17.530 2.632 -18.180 1.00 95.94 274 VAL A CA 1
ATOM 2109 C C . VAL A 1 274 ? 16.474 3.008 -19.221 1.00 95.94 274 VAL A C 1
ATOM 2111 O O . VAL A 1 274 ? 15.631 2.178 -19.566 1.00 95.94 274 VAL A O 1
ATOM 2114 N N . THR A 1 275 ? 16.515 4.236 -19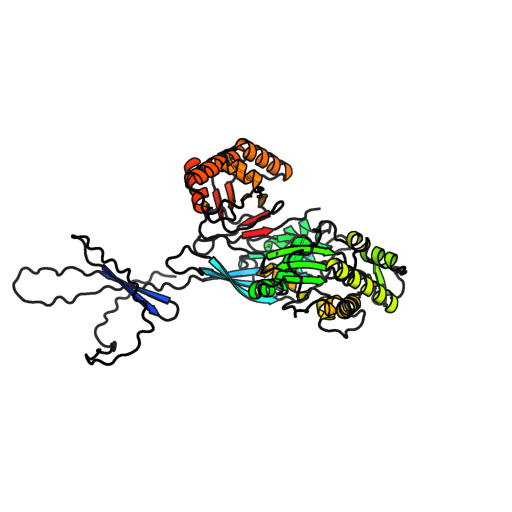.744 1.00 95.06 275 THR A N 1
ATOM 2115 C CA . THR A 1 275 ? 15.608 4.688 -20.819 1.00 95.06 275 THR A CA 1
ATOM 2116 C C . THR A 1 275 ? 16.379 5.120 -22.054 1.00 95.06 275 THR A C 1
ATOM 2118 O O . THR A 1 275 ? 17.536 5.535 -21.960 1.00 95.06 275 THR A O 1
ATOM 2121 N N . LEU A 1 276 ? 15.724 5.065 -23.212 1.00 95.00 276 LEU A N 1
ATOM 2122 C CA . LEU A 1 276 ? 16.298 5.403 -24.508 1.00 95.00 276 LEU A CA 1
ATOM 2123 C C . LEU A 1 276 ? 15.634 6.639 -25.121 1.00 95.00 276 LEU A C 1
ATOM 2125 O O . LEU A 1 276 ? 14.458 6.914 -24.883 1.00 95.00 276 LEU A O 1
ATOM 2129 N N . ASP A 1 277 ? 16.393 7.376 -25.926 1.00 93.25 277 ASP A N 1
ATOM 2130 C CA . ASP A 1 277 ? 15.852 8.430 -26.779 1.00 93.25 277 ASP A CA 1
ATOM 2131 C C . ASP A 1 277 ? 15.245 7.858 -28.076 1.00 93.25 277 ASP A C 1
ATOM 2133 O O . ASP A 1 277 ? 15.340 6.667 -28.382 1.00 93.25 277 ASP A O 1
ATOM 2137 N N . SER A 1 278 ? 14.640 8.732 -28.885 1.00 90.00 278 SER A N 1
ATOM 2138 C CA . SER A 1 278 ? 14.055 8.371 -30.189 1.00 90.00 278 SER A CA 1
ATOM 2139 C C . SER A 1 278 ? 15.057 7.800 -31.205 1.00 90.00 278 SER A C 1
ATOM 2141 O O . SER A 1 278 ? 14.645 7.254 -32.225 1.00 90.00 278 SER A O 1
ATOM 2143 N N . ARG A 1 279 ? 16.366 7.921 -30.950 1.00 92.06 279 ARG A N 1
ATOM 2144 C CA . ARG A 1 279 ? 17.455 7.404 -31.791 1.00 92.06 279 ARG A CA 1
ATOM 2145 C C . ARG A 1 279 ? 18.048 6.104 -31.234 1.00 92.06 279 ARG A C 1
ATOM 2147 O O . ARG A 1 279 ? 19.049 5.634 -31.772 1.00 92.06 279 ARG A O 1
ATOM 2154 N N . GLY A 1 280 ? 17.468 5.541 -30.170 1.00 91.94 280 GLY A N 1
ATOM 2155 C CA . GLY A 1 280 ? 17.944 4.315 -29.528 1.00 91.94 280 GLY A CA 1
ATOM 2156 C C . GLY A 1 280 ? 19.221 4.498 -28.703 1.00 91.94 280 GLY A C 1
ATOM 2157 O O . GLY A 1 280 ? 19.944 3.529 -28.472 1.00 91.94 280 GLY A O 1
ATOM 2158 N N . ARG A 1 281 ? 19.540 5.726 -28.278 1.00 95.75 281 ARG A N 1
ATOM 2159 C CA . ARG A 1 281 ? 20.674 6.010 -27.385 1.00 95.75 281 ARG A CA 1
ATOM 2160 C C . ARG A 1 281 ? 20.211 6.056 -25.943 1.00 95.75 281 ARG A C 1
ATOM 2162 O O . ARG A 1 281 ? 19.083 6.454 -25.671 1.00 95.75 281 ARG A O 1
ATOM 2169 N N . ILE A 1 282 ? 21.090 5.691 -25.017 1.00 96.75 282 ILE A N 1
ATOM 2170 C CA . ILE A 1 282 ? 20.806 5.732 -23.584 1.00 96.75 282 ILE A CA 1
ATOM 2171 C C . ILE A 1 282 ? 20.547 7.185 -23.168 1.00 96.75 282 ILE A C 1
ATOM 2173 O O . ILE A 1 282 ? 21.451 8.017 -23.175 1.00 96.75 282 ILE A O 1
ATOM 2177 N N . ALA A 1 283 ? 19.309 7.495 -22.802 1.00 94.56 283 ALA A N 1
ATOM 2178 C CA . ALA A 1 283 ? 18.888 8.820 -22.361 1.00 94.56 283 ALA A CA 1
ATOM 2179 C C . ALA A 1 283 ? 19.054 9.002 -20.846 1.00 94.56 283 ALA A C 1
ATOM 2181 O O . ALA A 1 283 ? 19.390 10.094 -20.383 1.00 94.56 283 ALA A O 1
ATOM 2182 N N . TYR A 1 284 ? 18.847 7.933 -20.078 1.00 92.69 284 TYR A N 1
ATOM 2183 C CA . TYR A 1 284 ? 18.898 7.950 -18.619 1.00 92.69 284 TYR A CA 1
ATOM 2184 C C . TYR A 1 284 ? 19.390 6.608 -18.078 1.00 92.69 284 TYR A C 1
ATOM 2186 O O . TYR A 1 284 ? 19.079 5.558 -18.640 1.00 92.69 284 TYR A O 1
ATOM 2194 N N . ILE A 1 285 ? 20.149 6.672 -16.984 1.00 94.69 285 ILE A N 1
ATOM 2195 C CA . ILE A 1 285 ? 20.593 5.536 -16.177 1.00 94.69 285 ILE A CA 1
ATOM 2196 C C . ILE A 1 285 ? 20.353 5.948 -14.728 1.00 94.69 285 ILE A C 1
ATOM 2198 O O . ILE A 1 285 ? 20.876 6.975 -14.289 1.00 94.69 285 ILE A O 1
ATOM 2202 N N . SER A 1 286 ? 19.563 5.175 -13.996 1.00 91.56 286 SER A N 1
ATOM 2203 C CA . SER A 1 286 ? 19.322 5.446 -12.581 1.00 91.56 286 SER A CA 1
ATOM 2204 C C . SER A 1 286 ? 20.562 5.118 -11.724 1.00 91.56 286 SER A C 1
ATOM 2206 O O . SER A 1 286 ? 21.419 4.322 -12.134 1.00 91.56 286 SER A O 1
ATOM 2208 N N . PRO A 1 287 ? 20.652 5.643 -10.487 1.00 92.44 287 PRO A N 1
ATOM 2209 C CA . PRO A 1 287 ? 21.709 5.255 -9.555 1.00 92.44 287 PRO A CA 1
ATOM 2210 C C . PRO A 1 287 ? 21.764 3.740 -9.289 1.00 92.44 287 PRO A C 1
ATOM 2212 O O . PRO A 1 287 ? 22.852 3.170 -9.255 1.00 92.44 287 PRO A O 1
ATOM 2215 N N . SER A 1 288 ? 20.608 3.079 -9.145 1.00 94.19 288 SER A N 1
ATOM 2216 C CA . SER A 1 288 ? 20.529 1.628 -8.904 1.00 94.19 288 SER A CA 1
ATOM 2217 C C . SER A 1 288 ? 21.024 0.826 -10.111 1.00 94.19 288 SER A C 1
ATOM 2219 O O . SER A 1 288 ? 21.892 -0.035 -9.968 1.00 94.19 288 SER A O 1
ATOM 2221 N N . ALA A 1 289 ? 20.585 1.181 -11.325 1.00 95.75 289 ALA A N 1
ATOM 2222 C CA . ALA A 1 289 ? 21.085 0.579 -12.560 1.00 95.75 289 ALA A CA 1
ATOM 2223 C C . ALA A 1 289 ? 22.607 0.722 -12.689 1.00 95.75 289 ALA A C 1
ATOM 2225 O O . ALA A 1 289 ? 23.276 -0.220 -13.112 1.00 95.75 289 ALA A O 1
ATOM 2226 N N . GLY A 1 290 ? 23.159 1.869 -12.275 1.00 96.38 290 GLY A N 1
ATOM 2227 C CA . GLY A 1 290 ? 24.601 2.103 -12.209 1.00 96.38 290 GLY A CA 1
ATOM 2228 C C . GLY A 1 290 ? 25.330 1.131 -11.274 1.00 96.38 290 GLY A C 1
ATOM 2229 O O . GLY A 1 290 ? 26.330 0.539 -11.681 1.00 96.38 290 GLY A O 1
ATOM 2230 N N . ARG A 1 291 ? 24.807 0.898 -10.058 1.00 96.75 291 ARG A N 1
ATOM 2231 C CA . ARG A 1 291 ? 25.369 -0.084 -9.103 1.00 96.75 291 ARG A CA 1
ATOM 2232 C C . ARG A 1 291 ? 25.340 -1.505 -9.673 1.00 96.75 291 ARG A C 1
ATOM 2234 O O . ARG A 1 291 ? 26.349 -2.207 -9.642 1.00 96.75 291 ARG A O 1
ATOM 2241 N N . ILE A 1 292 ? 24.216 -1.909 -10.271 1.00 97.69 292 ILE A N 1
ATOM 2242 C CA . ILE A 1 292 ? 24.061 -3.240 -10.887 1.00 97.69 292 ILE A CA 1
ATOM 2243 C C . ILE A 1 292 ? 25.011 -3.403 -12.085 1.00 97.69 292 ILE A C 1
ATOM 2245 O O . ILE A 1 292 ? 25.652 -4.447 -12.231 1.00 97.69 292 ILE A O 1
ATOM 2249 N N . ALA A 1 293 ? 25.151 -2.371 -12.922 1.00 97.00 293 ALA A N 1
ATOM 2250 C CA . ALA A 1 293 ? 26.083 -2.370 -14.047 1.00 97.00 293 ALA A CA 1
ATOM 2251 C C . ALA A 1 293 ? 27.536 -2.514 -13.575 1.00 97.00 293 ALA A C 1
ATOM 2253 O O . ALA A 1 293 ? 28.273 -3.337 -14.121 1.00 97.00 293 ALA A O 1
ATOM 2254 N N . GLN A 1 294 ? 27.926 -1.789 -12.522 1.00 96.25 294 GLN A N 1
ATOM 2255 C CA . GLN A 1 294 ? 29.252 -1.890 -11.915 1.00 96.25 294 GLN A CA 1
ATOM 2256 C C . GLN A 1 294 ? 29.527 -3.301 -11.380 1.00 96.25 294 GLN A C 1
ATOM 2258 O O . GLN A 1 294 ? 30.586 -3.859 -11.671 1.00 96.25 294 GLN A O 1
ATOM 2263 N N . ALA A 1 295 ? 28.566 -3.906 -10.675 1.00 94.94 295 ALA A N 1
ATOM 2264 C CA . ALA A 1 295 ? 28.667 -5.280 -10.175 1.00 94.94 295 ALA A CA 1
ATOM 2265 C C . ALA A 1 295 ? 28.817 -6.323 -11.301 1.00 94.94 295 ALA A C 1
ATOM 2267 O O . ALA A 1 295 ? 29.369 -7.399 -11.083 1.00 94.94 295 ALA A O 1
ATOM 2268 N N . CYS A 1 296 ? 28.351 -6.004 -12.512 1.00 93.88 296 CYS A N 1
ATOM 2269 C CA . CYS A 1 296 ? 28.482 -6.845 -13.704 1.00 93.88 296 CYS A CA 1
ATOM 2270 C C . CYS A 1 296 ? 29.668 -6.476 -14.607 1.00 93.88 296 CYS A C 1
ATOM 2272 O O . CYS A 1 296 ? 29.833 -7.089 -15.667 1.00 93.88 296 CYS A O 1
ATOM 2274 N N . HIS A 1 297 ? 30.457 -5.462 -14.234 1.00 95.50 297 HIS A N 1
ATOM 2275 C CA . HIS A 1 297 ? 31.495 -4.858 -15.074 1.00 95.50 297 HIS A CA 1
ATOM 2276 C C . HIS A 1 297 ? 30.977 -4.416 -16.458 1.00 95.50 297 HIS A C 1
ATOM 2278 O O . HIS A 1 297 ? 31.654 -4.577 -17.475 1.00 95.50 297 HIS A O 1
ATOM 2284 N N . LEU A 1 298 ? 29.754 -3.880 -16.510 1.00 95.00 298 LEU A N 1
ATOM 2285 C CA . LEU A 1 298 ? 29.139 -3.343 -17.723 1.00 95.00 298 LEU A CA 1
ATOM 2286 C C . LEU A 1 298 ? 29.408 -1.842 -17.822 1.00 95.00 298 LEU A C 1
ATOM 2288 O O . LEU A 1 298 ? 29.179 -1.100 -16.869 1.00 95.00 298 LEU A O 1
ATOM 2292 N N . ASN A 1 299 ? 29.843 -1.388 -18.997 1.00 90.88 299 ASN A N 1
ATOM 2293 C CA . ASN A 1 299 ? 29.968 0.035 -19.286 1.00 90.88 299 ASN A CA 1
ATOM 2294 C C . ASN A 1 299 ? 28.649 0.556 -19.872 1.00 90.88 299 ASN A C 1
ATOM 2296 O O . ASN A 1 299 ? 28.280 0.181 -20.986 1.00 90.88 299 ASN A O 1
ATOM 2300 N N . LEU A 1 300 ? 27.936 1.394 -19.118 1.00 93.38 300 LEU A N 1
ATOM 2301 C CA . LEU A 1 300 ? 26.726 2.084 -19.567 1.00 93.38 300 LEU A CA 1
ATOM 2302 C C . LEU A 1 300 ? 26.967 3.591 -19.499 1.00 93.38 300 LEU A C 1
ATOM 2304 O O . LEU A 1 300 ? 27.213 4.131 -18.422 1.00 93.38 300 LEU A O 1
ATOM 2308 N N . VAL A 1 301 ? 26.874 4.269 -20.643 1.00 93.75 301 VAL A N 1
ATOM 2309 C CA . VAL A 1 301 ? 27.158 5.703 -20.755 1.00 93.75 301 VAL A CA 1
ATOM 2310 C C . VAL A 1 301 ? 25.976 6.418 -21.405 1.00 93.75 301 VAL A C 1
ATOM 2312 O O . VAL A 1 301 ? 25.487 6.026 -22.465 1.00 93.75 301 VAL A O 1
ATOM 2315 N N . LYS A 1 302 ? 25.508 7.498 -20.772 1.00 94.50 302 LYS A N 1
ATOM 2316 C CA . LYS A 1 302 ? 24.449 8.354 -21.322 1.00 94.50 302 LYS A CA 1
ATOM 2317 C C . LYS A 1 302 ? 24.897 8.961 -22.660 1.00 94.50 302 LYS A C 1
ATOM 2319 O O . LYS A 1 302 ? 25.991 9.504 -22.767 1.00 94.50 302 LYS A O 1
ATOM 2324 N N . GLY A 1 303 ? 24.030 8.897 -23.668 1.00 93.88 303 GLY A N 1
ATOM 2325 C CA . GLY A 1 303 ? 24.261 9.376 -25.036 1.00 93.88 303 GLY A CA 1
ATOM 2326 C C . GLY A 1 303 ? 24.828 8.325 -26.000 1.00 93.88 303 GLY A C 1
ATOM 2327 O O . GLY A 1 303 ? 24.790 8.530 -27.221 1.00 93.88 303 GLY A O 1
ATOM 2328 N N . GLU A 1 304 ? 25.308 7.186 -25.496 1.00 93.75 304 GLU A N 1
ATOM 2329 C CA . GLU A 1 304 ? 25.792 6.089 -26.338 1.00 93.75 304 GLU A CA 1
ATOM 2330 C C . GLU A 1 304 ? 24.643 5.219 -26.880 1.00 93.75 304 GLU A C 1
ATOM 2332 O O . GLU A 1 304 ? 23.573 5.156 -26.266 1.00 93.75 304 GLU A O 1
ATOM 2337 N N . PRO A 1 305 ? 24.820 4.554 -28.040 1.00 92.81 305 PRO A N 1
ATOM 2338 C CA . PRO A 1 305 ? 23.847 3.592 -28.553 1.00 92.81 305 PRO A CA 1
ATOM 2339 C C . PRO A 1 305 ? 23.583 2.452 -27.563 1.00 92.81 305 PRO A C 1
ATOM 2341 O O . PRO A 1 305 ? 24.512 1.893 -26.980 1.00 92.81 305 PRO A O 1
ATOM 2344 N N . ALA A 1 306 ? 22.318 2.070 -27.407 1.00 89.50 306 ALA A N 1
ATOM 2345 C CA . ALA A 1 306 ? 21.945 0.950 -26.558 1.00 89.50 306 ALA A CA 1
ATOM 2346 C C . ALA A 1 306 ? 22.394 -0.388 -27.167 1.00 89.50 306 ALA A C 1
ATOM 2348 O O . ALA A 1 306 ? 21.946 -0.775 -28.246 1.00 89.50 306 ALA A O 1
ATOM 2349 N N . SER A 1 307 ? 23.237 -1.131 -26.448 1.00 93.50 307 SER A N 1
ATOM 2350 C CA . SER A 1 307 ? 23.532 -2.527 -26.779 1.00 93.50 307 SER A CA 1
ATOM 2351 C C . SER A 1 307 ? 22.493 -3.440 -26.132 1.00 93.50 307 SER A C 1
ATOM 2353 O O . SER A 1 307 ? 22.430 -3.551 -24.906 1.00 93.50 307 SER A O 1
ATOM 2355 N N . VAL A 1 308 ? 21.690 -4.119 -26.957 1.00 93.88 308 VAL A N 1
ATOM 2356 C CA . VAL A 1 308 ? 20.692 -5.102 -26.496 1.00 93.88 308 VAL A CA 1
ATOM 2357 C C . VAL A 1 308 ? 21.354 -6.219 -25.687 1.00 93.88 308 VAL A C 1
ATOM 2359 O O . VAL A 1 308 ? 20.790 -6.675 -24.698 1.00 93.88 308 VAL A O 1
ATOM 2362 N N . GLU A 1 309 ? 22.556 -6.648 -26.066 1.00 95.19 309 GLU A N 1
ATOM 2363 C CA . GLU A 1 309 ? 23.311 -7.670 -25.336 1.00 95.19 309 GLU A CA 1
ATOM 2364 C C . GLU A 1 309 ? 23.718 -7.176 -23.941 1.00 95.19 309 GLU A C 1
ATOM 2366 O O . GLU A 1 309 ? 23.447 -7.838 -22.938 1.00 95.19 309 GLU A O 1
ATOM 2371 N N . THR A 1 310 ? 24.298 -5.975 -23.858 1.00 95.88 310 THR A N 1
ATOM 2372 C CA . THR A 1 310 ? 24.704 -5.360 -22.584 1.00 95.88 310 THR A CA 1
ATOM 2373 C C . THR A 1 310 ? 23.501 -5.155 -21.664 1.00 95.88 310 THR A C 1
ATOM 2375 O O . THR A 1 310 ? 23.566 -5.478 -20.479 1.00 95.88 310 THR A O 1
ATOM 2378 N N . LEU A 1 311 ? 22.384 -4.658 -22.201 1.00 97.25 311 LEU A N 1
ATOM 2379 C CA . LEU A 1 311 ? 21.169 -4.418 -21.422 1.00 97.25 311 LEU A CA 1
ATOM 2380 C C . LEU A 1 311 ? 20.460 -5.718 -21.023 1.00 97.25 311 LEU A C 1
ATOM 2382 O O . LEU A 1 311 ? 19.879 -5.769 -19.942 1.00 97.25 311 LEU A O 1
ATOM 2386 N N . ASN A 1 312 ? 20.560 -6.791 -21.815 1.00 97.50 312 ASN A N 1
ATOM 2387 C CA . ASN A 1 312 ? 20.107 -8.116 -21.385 1.00 97.50 312 ASN A CA 1
ATOM 2388 C C . ASN A 1 312 ? 20.905 -8.619 -20.184 1.00 97.50 312 ASN A C 1
ATOM 2390 O O . ASN A 1 312 ? 20.293 -9.048 -19.213 1.00 97.50 312 ASN A O 1
ATOM 2394 N N . ARG A 1 313 ? 22.239 -8.490 -20.201 1.00 97.88 313 ARG A N 1
ATOM 2395 C CA . ARG A 1 313 ? 23.087 -8.875 -19.059 1.00 97.88 313 ARG A CA 1
ATOM 2396 C C . ARG A 1 313 ? 22.753 -8.081 -17.795 1.00 97.88 313 ARG A C 1
ATOM 2398 O O . ARG A 1 313 ? 22.749 -8.642 -16.704 1.00 97.88 313 ARG A O 1
ATOM 2405 N N . LEU A 1 314 ? 22.441 -6.791 -17.940 1.00 98.31 314 LEU A N 1
ATOM 2406 C CA . LEU A 1 314 ? 21.950 -5.968 -16.833 1.00 98.31 314 LEU A CA 1
ATOM 2407 C C . LEU A 1 314 ? 20.622 -6.515 -16.277 1.00 98.31 314 LEU A C 1
ATOM 2409 O O . LEU A 1 314 ? 20.487 -6.686 -15.067 1.00 98.31 314 LEU A O 1
ATOM 2413 N N . CYS A 1 315 ? 19.664 -6.821 -17.158 1.00 98.38 315 CYS A N 1
ATOM 2414 C CA . CYS A 1 315 ? 18.357 -7.368 -16.783 1.00 98.38 315 CYS A CA 1
ATOM 2415 C C . CYS A 1 315 ? 18.457 -8.766 -16.154 1.00 98.38 315 CYS A C 1
ATOM 2417 O O . CYS A 1 315 ? 17.719 -9.065 -15.219 1.00 98.38 315 CYS A O 1
ATOM 2419 N N . ASP A 1 316 ? 19.385 -9.607 -16.620 1.00 98.00 316 ASP A N 1
ATOM 2420 C CA . ASP A 1 316 ? 19.678 -10.908 -16.011 1.00 98.00 316 ASP A CA 1
ATOM 2421 C C . ASP A 1 316 ? 20.145 -10.737 -14.568 1.00 98.00 316 ASP A C 1
ATOM 2423 O O . ASP A 1 316 ? 19.650 -11.427 -13.678 1.00 98.00 316 ASP A O 1
ATOM 2427 N N . LYS A 1 317 ? 21.031 -9.765 -14.304 1.00 98.19 317 LYS A N 1
ATOM 2428 C CA . LYS A 1 317 ? 21.459 -9.485 -12.931 1.00 98.19 317 LYS A CA 1
ATOM 2429 C C . LYS A 1 317 ? 20.332 -8.921 -12.073 1.00 98.19 317 LYS A C 1
ATOM 2431 O O . LYS A 1 317 ? 20.221 -9.304 -10.915 1.00 98.19 317 LYS A O 1
ATOM 2436 N N . MET A 1 318 ? 19.481 -8.052 -12.622 1.00 98.38 318 MET A N 1
ATOM 2437 C CA . MET A 1 318 ? 18.278 -7.582 -11.925 1.00 98.38 318 MET A CA 1
ATOM 2438 C C . MET A 1 318 ? 17.374 -8.757 -11.528 1.00 98.38 318 MET A C 1
ATOM 2440 O O . MET A 1 318 ? 16.981 -8.850 -10.368 1.00 98.38 318 MET A O 1
ATOM 2444 N N . SER A 1 319 ? 17.108 -9.687 -12.452 1.00 98.06 319 SER A N 1
ATOM 2445 C CA . SER A 1 319 ? 16.355 -10.915 -12.162 1.00 98.06 319 SER A CA 1
ATOM 2446 C C . SER A 1 319 ? 17.035 -11.757 -11.081 1.00 98.06 319 SER A C 1
ATOM 2448 O O . SER A 1 319 ? 16.371 -12.232 -10.165 1.00 98.06 319 SER A O 1
ATOM 2450 N N . GLU A 1 320 ? 18.361 -11.898 -11.131 1.00 97.94 320 GLU A N 1
ATOM 2451 C CA . GLU A 1 320 ? 19.127 -12.617 -10.110 1.00 97.94 320 GLU A CA 1
ATOM 2452 C C . GLU A 1 320 ? 18.974 -11.981 -8.719 1.00 97.94 320 GLU A C 1
ATOM 2454 O O . GLU A 1 320 ? 18.838 -12.694 -7.732 1.00 97.94 320 GLU A O 1
ATOM 2459 N N . VAL A 1 321 ? 18.945 -10.649 -8.612 1.00 98.00 321 VAL A N 1
ATOM 2460 C CA . VAL A 1 321 ? 18.715 -9.968 -7.326 1.00 98.00 321 VAL A CA 1
ATOM 2461 C C . VAL A 1 321 ? 17.293 -10.224 -6.804 1.00 98.00 321 VAL A C 1
ATOM 2463 O O . VAL A 1 321 ? 17.122 -10.459 -5.607 1.00 98.00 321 VAL A O 1
ATOM 2466 N N . LEU A 1 322 ? 16.279 -10.267 -7.679 1.00 97.88 322 LEU A N 1
ATOM 2467 C CA . LEU A 1 322 ? 14.924 -10.685 -7.285 1.00 97.88 322 LEU A CA 1
ATOM 2468 C C . LEU A 1 322 ? 14.913 -12.140 -6.779 1.00 97.88 322 LEU A C 1
ATOM 2470 O O . LEU A 1 322 ? 14.261 -12.454 -5.785 1.00 97.88 322 LEU A O 1
ATOM 2474 N N . GLU A 1 323 ? 15.679 -13.028 -7.415 1.00 97.50 323 GLU A N 1
ATOM 2475 C CA . GLU A 1 323 ? 15.856 -14.416 -6.969 1.00 97.50 323 GLU A CA 1
ATOM 2476 C C . GLU A 1 323 ? 16.543 -14.509 -5.600 1.00 97.50 323 GLU A C 1
ATOM 2478 O O . GLU A 1 323 ? 16.156 -15.350 -4.787 1.00 97.50 323 GLU A O 1
ATOM 2483 N N . GLN A 1 324 ? 17.518 -13.638 -5.315 1.00 96.62 324 GLN A N 1
ATOM 2484 C CA . GLN A 1 324 ? 18.165 -13.547 -4.000 1.00 96.62 324 GLN A CA 1
ATOM 2485 C C . GLN A 1 324 ? 17.165 -13.139 -2.913 1.00 96.62 324 GLN A C 1
ATOM 2487 O O . GLN A 1 324 ? 17.126 -13.747 -1.844 1.00 96.62 324 GLN A O 1
ATOM 2492 N N . MET A 1 325 ? 16.307 -12.153 -3.196 1.00 95.75 325 MET A N 1
ATOM 2493 C CA . MET A 1 325 ? 15.277 -11.690 -2.260 1.00 95.75 325 MET A CA 1
ATOM 2494 C C . MET A 1 325 ? 14.278 -12.796 -1.883 1.00 95.75 325 MET A C 1
ATOM 2496 O O . MET A 1 325 ? 13.835 -12.864 -0.736 1.00 95.75 325 MET A O 1
ATOM 2500 N N . LEU A 1 326 ? 13.944 -13.681 -2.830 1.00 95.62 326 LEU A N 1
ATOM 2501 C CA . LEU A 1 326 ? 13.054 -14.829 -2.614 1.00 95.62 326 LEU A CA 1
ATOM 2502 C C . LEU A 1 326 ? 13.793 -16.108 -2.178 1.00 95.62 326 LEU A C 1
ATOM 2504 O O . LEU A 1 326 ? 13.178 -17.172 -2.108 1.00 95.62 326 LEU A O 1
ATOM 2508 N N . GLY A 1 327 ? 15.087 -16.025 -1.850 1.00 93.81 327 GLY A N 1
ATOM 2509 C CA . GLY A 1 327 ? 15.865 -17.153 -1.326 1.00 93.81 327 GLY A CA 1
ATOM 2510 C C . GLY A 1 327 ? 16.133 -18.267 -2.343 1.00 93.81 327 GLY A C 1
ATOM 2511 O O . GLY A 1 327 ? 16.461 -19.385 -1.957 1.00 93.81 327 GLY A O 1
ATOM 2512 N N . VAL A 1 328 ? 15.984 -17.981 -3.640 1.00 94.00 328 VAL A N 1
ATOM 2513 C CA . VAL A 1 328 ? 16.293 -18.912 -4.742 1.00 94.00 328 VAL A CA 1
ATOM 2514 C C . VAL A 1 328 ? 17.776 -18.848 -5.125 1.00 94.00 328 VAL A C 1
ATOM 2516 O O . VAL A 1 328 ? 18.320 -19.790 -5.701 1.00 94.00 328 VAL A O 1
ATOM 2519 N N . ALA A 1 329 ? 18.439 -17.741 -4.794 1.00 94.31 329 ALA A N 1
ATOM 2520 C CA . ALA A 1 329 ? 19.865 -17.525 -4.988 1.00 94.31 329 ALA A CA 1
ATOM 2521 C C . ALA A 1 329 ? 20.514 -16.992 -3.703 1.00 94.31 329 ALA A C 1
ATOM 2523 O O . ALA A 1 329 ? 19.849 -16.364 -2.881 1.00 94.31 329 ALA A O 1
ATOM 2524 N N . GLU A 1 330 ? 21.819 -17.219 -3.549 1.00 94.19 330 GLU A N 1
ATOM 2525 C CA . GLU A 1 330 ? 22.582 -16.720 -2.400 1.00 94.19 330 GLU A CA 1
ATOM 2526 C C . GLU A 1 330 ? 22.630 -15.181 -2.392 1.00 94.19 330 GLU A C 1
ATOM 2528 O O . GLU A 1 330 ? 23.051 -14.588 -3.393 1.00 94.19 330 GLU A O 1
ATOM 2533 N N . PRO A 1 331 ? 22.228 -14.515 -1.291 1.00 93.75 331 PRO A N 1
ATOM 2534 C CA . PRO A 1 331 ? 22.271 -13.063 -1.192 1.00 93.75 331 PRO A CA 1
ATOM 2535 C C . PRO A 1 331 ? 23.685 -12.503 -1.351 1.00 93.75 331 PRO A C 1
ATOM 2537 O O . PRO A 1 331 ? 24.645 -12.964 -0.735 1.00 93.75 331 PRO A O 1
ATOM 2540 N N . THR A 1 332 ? 23.797 -11.443 -2.141 1.00 96.12 332 THR A N 1
ATOM 2541 C CA . THR A 1 332 ? 25.027 -10.663 -2.324 1.00 96.12 332 THR A CA 1
ATOM 2542 C C . THR A 1 332 ? 24.862 -9.266 -1.717 1.00 96.12 332 THR A C 1
ATOM 2544 O O . THR A 1 332 ? 23.723 -8.828 -1.538 1.00 96.12 332 THR A O 1
ATOM 2547 N N . PRO A 1 333 ? 25.951 -8.515 -1.442 1.00 96.38 333 PRO A N 1
ATOM 2548 C CA . PRO A 1 333 ? 25.846 -7.129 -0.965 1.00 96.38 333 PRO A CA 1
ATOM 2549 C C . PRO A 1 333 ? 24.968 -6.239 -1.858 1.00 96.38 333 PRO A C 1
ATOM 2551 O O . PRO A 1 333 ? 24.281 -5.351 -1.359 1.00 96.38 333 PRO A O 1
ATOM 2554 N N . LEU A 1 334 ? 24.913 -6.549 -3.159 1.00 96.31 334 LEU A N 1
ATOM 2555 C CA . LEU A 1 334 ? 24.090 -5.844 -4.137 1.00 96.31 334 LEU A CA 1
ATOM 2556 C C . LEU A 1 334 ? 22.600 -5.816 -3.761 1.00 96.31 334 LEU A C 1
ATOM 2558 O O . LEU A 1 334 ? 21.949 -4.812 -4.026 1.00 96.31 334 LEU A O 1
ATOM 2562 N N . LEU A 1 335 ? 22.062 -6.871 -3.130 1.00 96.19 335 LEU A N 1
ATOM 2563 C CA . LEU A 1 335 ? 20.653 -6.919 -2.713 1.00 96.19 335 LEU A CA 1
ATOM 2564 C C . LEU A 1 335 ? 20.309 -5.780 -1.744 1.00 96.19 335 LEU A C 1
ATOM 2566 O O . LEU A 1 335 ? 19.257 -5.160 -1.867 1.00 96.19 335 LEU A O 1
ATOM 2570 N N . GLU A 1 336 ? 21.208 -5.490 -0.804 1.00 94.25 336 GLU A N 1
ATOM 2571 C CA . GLU A 1 336 ? 21.032 -4.397 0.153 1.00 94.25 336 GLU A CA 1
ATOM 2572 C C . GLU A 1 336 ? 21.320 -3.036 -0.496 1.00 94.25 336 GLU A C 1
ATOM 2574 O O . GLU A 1 336 ? 20.613 -2.066 -0.234 1.00 94.25 336 GLU A O 1
ATOM 2579 N N . GLU A 1 337 ? 22.309 -2.961 -1.393 1.00 94.75 337 GLU A N 1
ATOM 2580 C CA . GLU A 1 337 ? 22.656 -1.728 -2.111 1.00 94.75 337 GLU A CA 1
ATOM 2581 C C . GLU A 1 337 ? 21.540 -1.214 -3.023 1.00 94.75 337 GLU A C 1
ATOM 2583 O O . GLU A 1 337 ? 21.475 -0.011 -3.273 1.00 94.75 337 GLU A O 1
ATOM 2588 N N . VAL A 1 338 ? 20.685 -2.092 -3.550 1.00 94.88 338 VAL A N 1
ATOM 2589 C CA . VAL A 1 338 ? 19.542 -1.712 -4.399 1.00 94.88 338 VAL A CA 1
ATOM 2590 C C . VAL A 1 338 ? 18.212 -1.752 -3.651 1.00 94.88 338 VAL A C 1
ATOM 2592 O O . VAL A 1 338 ? 17.160 -1.578 -4.263 1.00 94.88 338 VAL A O 1
ATOM 2595 N N . ARG A 1 339 ? 18.230 -1.969 -2.331 1.00 94.62 339 ARG A N 1
ATOM 2596 C CA . ARG A 1 339 ? 17.023 -1.901 -1.509 1.00 94.62 339 ARG A CA 1
ATOM 2597 C C . ARG A 1 339 ? 16.540 -0.461 -1.415 1.00 94.62 339 ARG A C 1
ATOM 2599 O O . ARG A 1 339 ? 17.290 0.444 -1.049 1.00 94.62 339 ARG A O 1
ATOM 2606 N N . THR A 1 340 ? 15.257 -0.264 -1.688 1.00 89.00 340 THR A N 1
ATOM 2607 C CA . THR A 1 340 ? 14.642 1.057 -1.666 1.00 89.00 340 THR A CA 1
ATOM 2608 C C . THR A 1 340 ? 14.726 1.655 -0.262 1.00 89.00 340 THR A C 1
ATOM 2610 O O . THR A 1 340 ? 14.334 1.037 0.735 1.00 89.00 340 THR A O 1
ATOM 2613 N N . GLN A 1 341 ? 15.222 2.889 -0.161 1.00 82.62 341 GLN A N 1
ATOM 2614 C CA . GLN A 1 341 ? 15.346 3.575 1.124 1.00 82.62 341 GLN A CA 1
ATOM 2615 C C . GLN A 1 341 ? 13.973 3.705 1.800 1.00 82.62 341 GLN A C 1
ATOM 2617 O O . GLN A 1 341 ? 13.022 4.196 1.186 1.00 82.62 341 GLN A O 1
ATOM 2622 N N . GLY A 1 342 ? 13.894 3.293 3.069 1.00 76.44 342 GLY A N 1
ATOM 2623 C CA . GLY A 1 342 ? 12.660 3.289 3.865 1.00 76.44 342 GLY A CA 1
ATOM 2624 C C . GLY A 1 342 ? 11.830 2.004 3.756 1.00 76.44 342 GLY A C 1
ATOM 2625 O O . GLY A 1 342 ? 10.865 1.860 4.497 1.00 76.44 342 GLY A O 1
ATOM 2626 N N . SER A 1 343 ? 12.212 1.062 2.887 1.00 84.31 343 SER A N 1
ATOM 2627 C CA . SER A 1 343 ? 11.582 -0.260 2.796 1.00 84.31 343 SER A CA 1
ATOM 2628 C C . SER A 1 343 ? 11.924 -1.139 3.999 1.00 84.31 343 SER A C 1
ATOM 2630 O O . SER A 1 343 ? 13.074 -1.151 4.451 1.00 84.31 343 SER A O 1
ATOM 2632 N N . ALA A 1 344 ? 10.979 -1.966 4.445 1.00 85.12 344 ALA A N 1
ATOM 2633 C CA . ALA A 1 344 ? 11.274 -3.054 5.371 1.00 85.12 344 ALA A CA 1
ATOM 2634 C C . ALA A 1 344 ? 12.236 -4.084 4.749 1.00 85.12 344 ALA A C 1
ATOM 2636 O O . ALA A 1 344 ? 12.349 -4.212 3.526 1.00 85.12 344 ALA A O 1
ATOM 2637 N N . LEU A 1 345 ? 12.937 -4.828 5.613 1.00 87.44 345 LEU A N 1
ATOM 2638 C CA . LEU A 1 345 ? 13.723 -5.986 5.199 1.00 87.44 345 LEU A CA 1
ATOM 2639 C C . LEU A 1 345 ? 12.777 -7.161 4.940 1.00 87.44 345 LEU A C 1
ATOM 2641 O O . LEU A 1 345 ? 12.112 -7.641 5.862 1.00 87.44 345 LEU A O 1
ATOM 2645 N N . PHE A 1 346 ? 12.756 -7.645 3.702 1.00 9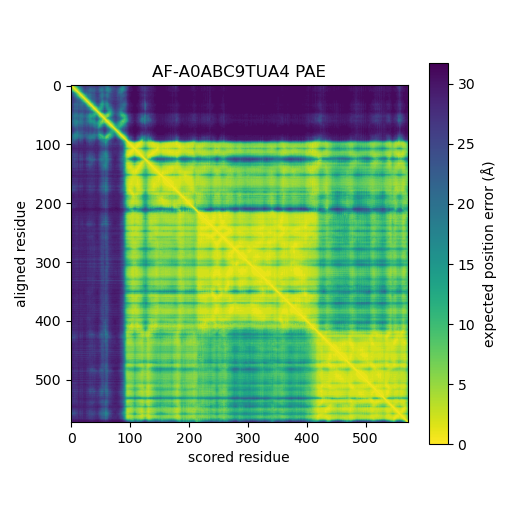2.50 346 PHE A N 1
ATOM 2646 C CA . PHE A 1 346 ? 11.940 -8.791 3.326 1.00 92.50 346 PHE A CA 1
ATOM 2647 C C . PHE A 1 346 ? 12.535 -10.076 3.908 1.00 92.50 346 PHE A C 1
ATOM 2649 O O . PHE A 1 346 ? 13.666 -10.446 3.597 1.00 92.50 346 PHE A O 1
ATOM 2656 N N . LYS A 1 347 ? 11.781 -10.749 4.780 1.00 90.19 347 LYS A N 1
ATOM 2657 C CA . LYS A 1 347 ? 12.193 -12.003 5.418 1.00 90.19 347 LYS A CA 1
ATOM 2658 C C . LYS A 1 347 ? 11.204 -13.102 5.084 1.00 90.19 347 LYS A C 1
ATOM 2660 O O . LYS A 1 347 ? 10.017 -12.973 5.368 1.00 90.19 347 LYS A O 1
ATOM 2665 N N . LEU A 1 348 ? 11.709 -14.197 4.531 1.00 88.94 348 LEU A N 1
ATOM 2666 C CA . LEU A 1 348 ? 10.897 -15.382 4.300 1.00 88.94 348 LEU A CA 1
ATOM 2667 C C . LEU A 1 348 ? 10.541 -16.055 5.637 1.00 88.94 348 LEU A C 1
ATOM 2669 O O . LEU A 1 348 ? 11.392 -16.119 6.531 1.00 88.94 348 LEU A O 1
ATOM 2673 N N . PRO A 1 349 ? 9.306 -16.561 5.791 1.00 84.06 349 PRO A N 1
ATOM 2674 C CA . PRO A 1 349 ? 8.923 -17.344 6.957 1.00 84.06 349 PRO A CA 1
ATOM 2675 C C . PRO A 1 349 ? 9.758 -18.630 7.038 1.00 84.06 349 PRO A C 1
ATOM 2677 O O . PRO A 1 349 ? 9.914 -19.349 6.053 1.00 84.06 349 PRO A O 1
ATOM 2680 N N . ALA A 1 350 ? 10.299 -18.921 8.224 1.00 82.44 350 ALA A N 1
ATOM 2681 C CA . ALA A 1 350 ? 11.124 -20.110 8.458 1.00 82.44 350 ALA A CA 1
ATOM 2682 C C . ALA A 1 350 ? 10.293 -21.403 8.545 1.00 82.44 350 ALA A C 1
ATOM 2684 O O . ALA A 1 350 ? 10.806 -22.500 8.345 1.00 82.44 350 ALA A O 1
ATOM 2685 N N . ASP A 1 351 ? 9.012 -21.267 8.875 1.00 85.50 351 ASP A N 1
ATOM 2686 C CA . ASP A 1 351 ? 8.085 -22.342 9.212 1.00 85.50 351 ASP A CA 1
ATOM 2687 C C . ASP A 1 351 ? 7.168 -22.749 8.050 1.00 85.50 351 ASP A C 1
ATOM 2689 O O . ASP A 1 351 ? 6.591 -23.839 8.079 1.00 85.50 351 ASP A O 1
ATOM 2693 N N . ARG A 1 352 ? 7.041 -21.917 7.006 1.00 85.69 352 ARG A N 1
ATOM 2694 C CA . ARG A 1 352 ? 6.192 -22.207 5.842 1.00 85.69 352 ARG A CA 1
ATOM 2695 C C . ARG A 1 352 ? 6.872 -21.838 4.521 1.00 85.69 352 ARG A C 1
ATOM 2697 O O . ARG A 1 352 ? 7.225 -20.682 4.329 1.00 85.69 352 ARG A O 1
ATOM 2704 N N . PRO A 1 353 ? 7.005 -22.772 3.562 1.00 88.50 353 PRO A N 1
ATOM 2705 C CA . PRO A 1 353 ? 7.627 -22.467 2.279 1.00 88.50 353 PRO A CA 1
ATOM 2706 C C . PRO A 1 353 ? 6.698 -21.640 1.380 1.00 88.50 353 PRO A C 1
ATOM 2708 O O . PRO A 1 353 ? 5.496 -21.914 1.300 1.00 88.50 353 PRO A O 1
ATOM 2711 N N . VAL A 1 354 ? 7.277 -20.695 0.636 1.00 91.94 354 VAL A N 1
ATOM 2712 C CA . VAL A 1 354 ? 6.600 -20.019 -0.480 1.00 91.94 354 VAL A CA 1
ATOM 2713 C C . VAL A 1 354 ? 6.347 -21.041 -1.583 1.00 91.94 354 VAL A C 1
ATOM 2715 O O . VAL A 1 354 ? 7.265 -21.731 -2.021 1.00 91.94 354 VAL A O 1
ATOM 2718 N N . ARG A 1 355 ? 5.092 -21.161 -2.023 1.00 88.00 355 ARG A N 1
ATOM 2719 C CA . ARG A 1 355 ? 4.710 -22.099 -3.094 1.00 88.00 355 ARG A CA 1
ATOM 2720 C C . ARG A 1 355 ? 4.360 -21.395 -4.395 1.00 88.00 355 ARG A C 1
ATOM 2722 O O . ARG A 1 355 ? 4.541 -21.978 -5.465 1.00 88.00 355 ARG A O 1
ATOM 2729 N N . PHE A 1 356 ? 3.854 -20.172 -4.284 1.00 96.56 356 PHE A N 1
ATOM 2730 C CA . PHE A 1 356 ? 3.298 -19.426 -5.396 1.00 96.56 356 PHE A CA 1
ATOM 2731 C C . PHE A 1 356 ? 3.936 -18.050 -5.504 1.00 96.56 356 PHE A C 1
ATOM 2733 O O . PHE A 1 356 ? 4.191 -17.395 -4.490 1.00 96.56 356 PHE A O 1
ATOM 2740 N N . VAL A 1 357 ? 4.140 -17.611 -6.741 1.00 97.19 357 VAL A N 1
ATOM 2741 C CA . VAL A 1 357 ? 4.495 -16.229 -7.055 1.00 97.19 357 VAL A CA 1
ATOM 2742 C C . VAL A 1 357 ? 3.491 -15.650 -8.037 1.00 97.19 357 VAL A C 1
ATOM 2744 O O . VAL A 1 357 ? 2.983 -16.354 -8.905 1.00 97.19 357 VAL A O 1
ATOM 2747 N N . CYS A 1 358 ? 3.216 -14.366 -7.895 1.00 97.44 358 CYS A N 1
ATOM 2748 C CA . CYS A 1 358 ? 2.397 -13.577 -8.800 1.00 97.44 358 CYS A CA 1
ATOM 2749 C C . CYS A 1 358 ? 3.216 -12.354 -9.216 1.00 97.44 358 CYS A C 1
ATOM 2751 O O . CYS A 1 358 ? 3.890 -11.752 -8.383 1.00 97.44 358 CYS A O 1
ATOM 2753 N N . PHE A 1 359 ? 3.186 -11.997 -10.494 1.00 97.44 359 PHE A N 1
ATOM 2754 C CA . PHE A 1 359 ? 3.819 -10.781 -11.004 1.00 97.44 359 PHE A CA 1
ATOM 2755 C C . PHE A 1 359 ? 2.749 -9.747 -11.351 1.00 97.44 359 PHE A C 1
ATOM 2757 O O . PHE A 1 359 ? 1.799 -10.070 -12.062 1.00 97.44 359 PHE A O 1
ATOM 2764 N N . SER A 1 360 ? 2.915 -8.509 -10.896 1.00 95.19 360 SER A N 1
ATOM 2765 C CA . SER A 1 360 ? 2.065 -7.368 -11.256 1.00 95.19 360 SER A CA 1
ATOM 2766 C C . SER A 1 360 ? 2.906 -6.182 -11.741 1.00 95.19 360 SER A C 1
ATOM 2768 O O . SER A 1 360 ? 4.133 -6.279 -11.840 1.00 95.19 360 SER A O 1
ATOM 2770 N N . GLY A 1 361 ? 2.256 -5.080 -12.107 1.00 91.38 361 GLY A N 1
ATOM 2771 C CA . GLY A 1 361 ? 2.929 -3.859 -12.542 1.00 91.38 361 GLY A CA 1
ATOM 2772 C C . GLY A 1 361 ? 3.176 -3.807 -14.048 1.00 91.38 361 GLY A C 1
ATOM 2773 O O . GLY A 1 361 ? 2.819 -4.713 -14.802 1.00 91.38 361 GLY A O 1
ATOM 2774 N N . GLY A 1 362 ? 3.776 -2.710 -14.513 1.00 89.19 362 GLY A N 1
ATOM 2775 C CA . GLY A 1 362 ? 3.937 -2.437 -15.948 1.00 89.19 362 GLY A CA 1
ATOM 2776 C C . GLY A 1 362 ? 4.848 -3.423 -16.692 1.00 89.19 362 GLY A C 1
ATOM 2777 O O . GLY A 1 362 ? 4.695 -3.608 -17.897 1.00 89.19 362 GLY A O 1
ATOM 2778 N N . VAL A 1 363 ? 5.783 -4.079 -15.997 1.00 93.69 363 VAL A N 1
ATOM 2779 C CA . VAL A 1 363 ? 6.671 -5.088 -16.602 1.00 93.69 363 VAL A CA 1
ATOM 2780 C C . VAL A 1 363 ? 6.016 -6.473 -16.645 1.00 93.69 363 VAL A C 1
ATOM 2782 O O . VAL A 1 363 ? 6.373 -7.281 -17.505 1.00 93.69 363 VAL A O 1
ATOM 2785 N N . ALA A 1 364 ? 5.025 -6.751 -15.788 1.00 92.44 364 ALA A N 1
ATOM 2786 C CA . ALA A 1 364 ? 4.381 -8.063 -15.719 1.00 92.44 364 ALA A CA 1
ATOM 2787 C C . ALA A 1 364 ? 3.709 -8.483 -17.033 1.00 92.44 364 ALA A C 1
ATOM 2789 O O . ALA A 1 364 ? 3.779 -9.655 -17.397 1.00 92.44 364 ALA A O 1
ATOM 2790 N N . ASP A 1 365 ? 3.175 -7.542 -17.817 1.00 89.25 365 ASP A N 1
ATOM 2791 C CA . ASP A 1 365 ? 2.638 -7.842 -19.152 1.00 89.25 365 ASP A CA 1
ATOM 2792 C C . ASP A 1 365 ? 3.681 -8.512 -20.056 1.00 89.25 365 ASP A C 1
ATOM 2794 O O . ASP A 1 365 ? 3.365 -9.433 -20.806 1.00 89.25 365 ASP A O 1
ATOM 2798 N N . CYS A 1 366 ? 4.944 -8.088 -19.963 1.00 92.56 366 CYS A N 1
ATOM 2799 C CA . CYS A 1 366 ? 6.043 -8.665 -20.737 1.00 92.56 366 CYS A CA 1
ATOM 2800 C C . CYS A 1 366 ? 6.502 -10.019 -20.175 1.00 92.56 366 CYS A C 1
ATOM 2802 O O . CYS A 1 366 ? 7.076 -10.822 -20.909 1.00 92.56 366 CYS A O 1
ATOM 2804 N N . ILE A 1 367 ? 6.246 -10.278 -18.889 1.00 94.75 367 ILE A N 1
ATOM 2805 C CA . ILE A 1 367 ? 6.513 -11.566 -18.241 1.00 94.75 367 ILE A CA 1
ATOM 2806 C C . ILE A 1 367 ? 5.492 -12.606 -18.706 1.00 94.75 367 ILE A C 1
ATOM 2808 O O . ILE A 1 367 ? 5.882 -13.708 -19.095 1.00 94.75 367 ILE A O 1
ATOM 2812 N N . TYR A 1 368 ? 4.198 -12.275 -18.695 1.00 92.62 368 TYR A N 1
ATOM 2813 C CA . TYR A 1 368 ? 3.138 -13.205 -19.096 1.00 92.62 368 TYR A CA 1
ATOM 2814 C C . TYR A 1 368 ? 3.023 -13.350 -20.618 1.00 92.62 368 TYR A C 1
ATOM 2816 O O . TYR A 1 368 ? 2.815 -14.461 -21.106 1.00 92.62 368 TYR A O 1
ATOM 2824 N N . GLN A 1 369 ? 3.215 -12.259 -21.368 1.00 89.44 369 GLN A N 1
ATOM 2825 C CA . GLN A 1 369 ? 3.085 -12.206 -22.828 1.00 89.44 369 GLN A CA 1
ATOM 2826 C C . GLN A 1 369 ? 4.420 -11.798 -23.485 1.00 89.44 369 GLN A C 1
ATOM 2828 O O . GLN A 1 369 ? 4.601 -10.635 -23.872 1.00 89.44 369 GLN A O 1
ATOM 2833 N N . PRO A 1 370 ? 5.379 -12.735 -23.615 1.00 86.50 370 PRO A N 1
ATOM 2834 C CA . PRO A 1 370 ? 6.666 -12.461 -24.248 1.00 86.50 370 PRO A CA 1
ATOM 2835 C C . PRO A 1 370 ? 6.521 -12.244 -25.764 1.00 86.50 370 PRO A C 1
ATOM 2837 O O . PRO A 1 370 ? 5.515 -12.607 -26.371 1.00 86.50 370 PRO A O 1
ATOM 2840 N N . GLY A 1 371 ? 7.569 -11.704 -26.393 1.00 85.75 371 GLY A N 1
ATOM 2841 C CA . GLY A 1 371 ? 7.643 -11.535 -27.855 1.00 85.75 371 GLY A CA 1
ATOM 2842 C C . GLY A 1 371 ? 7.451 -10.102 -28.357 1.00 85.75 371 GLY A C 1
ATOM 2843 O O . GLY A 1 371 ? 7.325 -9.888 -29.559 1.00 85.75 371 GLY A O 1
ATOM 2844 N N . ARG A 1 372 ? 7.442 -9.114 -27.457 1.00 92.75 372 ARG A N 1
ATOM 2845 C CA . ARG A 1 372 ? 7.475 -7.689 -27.822 1.00 92.75 372 ARG A CA 1
ATOM 2846 C C . ARG A 1 372 ? 8.884 -7.255 -28.235 1.00 92.75 372 ARG A C 1
ATOM 2848 O O . ARG A 1 372 ? 9.874 -7.840 -27.795 1.00 92.75 372 ARG A O 1
ATOM 2855 N N . GLU A 1 373 ? 8.960 -6.187 -29.027 1.00 93.12 373 GLU A N 1
ATOM 2856 C CA . GLU A 1 373 ? 10.230 -5.553 -29.397 1.00 93.12 373 GLU A CA 1
ATOM 2857 C C . GLU A 1 373 ? 11.004 -5.075 -28.150 1.00 93.12 373 GLU A C 1
ATOM 2859 O O . GLU A 1 373 ? 10.387 -4.487 -27.254 1.00 93.12 373 GLU A O 1
ATOM 2864 N N . PRO A 1 374 ? 12.341 -5.258 -28.085 1.00 92.62 374 PRO A N 1
ATOM 2865 C CA . PRO A 1 374 ? 13.165 -4.992 -26.898 1.00 92.62 374 PRO A CA 1
ATOM 2866 C C . PRO A 1 374 ? 12.952 -3.645 -26.201 1.00 92.62 374 PRO A C 1
ATOM 2868 O O . PRO A 1 374 ? 13.058 -3.567 -24.980 1.00 92.62 374 PRO A O 1
ATOM 2871 N N . PHE A 1 375 ? 12.659 -2.593 -26.967 1.00 94.19 375 PHE A N 1
ATOM 2872 C CA . PHE A 1 375 ? 12.531 -1.222 -26.469 1.00 94.19 375 PHE A CA 1
ATOM 2873 C C . PHE A 1 375 ? 11.185 -0.593 -26.840 1.00 94.19 375 PHE A C 1
ATOM 2875 O O . PHE A 1 375 ? 11.101 0.619 -27.032 1.00 94.19 375 PHE A O 1
ATOM 2882 N N . ALA A 1 376 ? 10.124 -1.401 -26.947 1.00 91.31 376 ALA A N 1
ATOM 2883 C CA . ALA A 1 376 ? 8.790 -0.950 -27.363 1.00 91.31 376 ALA A CA 1
ATOM 2884 C C . ALA A 1 376 ? 8.242 0.245 -26.550 1.00 91.31 376 ALA A C 1
ATOM 2886 O O . ALA A 1 376 ? 7.430 1.014 -27.058 1.00 91.31 376 ALA A O 1
ATOM 2887 N N . TYR A 1 377 ? 8.703 0.424 -25.308 1.00 90.25 377 TYR A N 1
ATOM 2888 C CA . TYR A 1 377 ? 8.281 1.506 -24.410 1.00 90.25 377 TYR A CA 1
ATOM 2889 C C . TYR A 1 377 ? 9.326 2.623 -24.241 1.00 90.25 377 TYR A C 1
ATOM 2891 O O . TYR A 1 377 ? 9.129 3.545 -23.444 1.00 90.25 377 TYR A O 1
ATOM 2899 N N . GLY A 1 378 ? 10.426 2.563 -25.002 1.00 92.94 378 GLY A N 1
ATOM 2900 C CA . GLY A 1 378 ? 11.571 3.468 -24.870 1.00 92.94 378 GLY A CA 1
ATOM 2901 C C . GLY A 1 378 ? 12.409 3.210 -23.614 1.00 92.94 378 GLY A C 1
ATOM 2902 O O . GLY A 1 378 ? 13.079 4.116 -23.124 1.00 92.94 378 GLY A O 1
ATOM 2903 N N . ASP A 1 379 ? 12.343 2.003 -23.056 1.00 94.88 379 ASP A N 1
ATOM 2904 C CA . ASP A 1 379 ? 13.057 1.588 -21.848 1.00 94.88 379 ASP A CA 1
ATOM 2905 C C . ASP A 1 379 ? 13.335 0.072 -21.855 1.00 94.88 379 ASP A C 1
ATOM 2907 O O . ASP A 1 379 ? 13.019 -0.613 -22.831 1.00 94.88 379 ASP A O 1
ATOM 2911 N N . ILE A 1 380 ? 13.976 -0.446 -20.802 1.00 97.06 380 ILE A N 1
ATOM 2912 C CA . ILE A 1 380 ? 14.387 -1.857 -20.699 1.00 97.06 380 ILE A CA 1
ATOM 2913 C C . ILE A 1 380 ? 13.281 -2.789 -20.181 1.00 97.06 380 ILE A C 1
ATOM 2915 O O . ILE A 1 380 ? 13.553 -3.964 -19.936 1.00 97.06 380 ILE A O 1
ATOM 2919 N N . GLY A 1 381 ? 12.038 -2.319 -20.020 1.00 96.19 381 GLY A N 1
ATOM 2920 C CA . GLY A 1 381 ? 10.953 -3.098 -19.412 1.00 96.19 381 GLY A CA 1
ATOM 2921 C C . GLY A 1 381 ? 10.697 -4.451 -20.081 1.00 96.19 381 GLY A C 1
ATOM 2922 O O . GLY A 1 381 ? 10.539 -5.457 -19.393 1.00 96.19 381 GLY A O 1
ATOM 2923 N N . VAL A 1 382 ? 10.740 -4.515 -21.416 1.00 96.94 382 VAL A N 1
ATOM 2924 C CA . VAL A 1 382 ? 10.564 -5.781 -22.154 1.00 96.94 382 VAL A CA 1
ATOM 2925 C C . VAL A 1 382 ? 11.725 -6.744 -21.886 1.00 96.94 382 VAL A C 1
ATOM 2927 O O . VAL A 1 382 ? 11.504 -7.936 -21.667 1.00 96.94 382 VAL A O 1
ATOM 2930 N N . LEU A 1 383 ? 12.964 -6.240 -21.862 1.00 98.00 383 LEU A N 1
ATOM 2931 C CA . LEU A 1 383 ? 14.150 -7.048 -21.567 1.00 98.00 383 LEU A CA 1
ATOM 2932 C C . LEU A 1 383 ? 14.118 -7.598 -20.137 1.00 98.00 383 LEU A C 1
ATOM 2934 O O . LEU A 1 383 ? 14.409 -8.778 -19.940 1.00 98.00 383 LEU A O 1
ATOM 2938 N N . LEU A 1 384 ? 13.710 -6.774 -19.167 1.00 98.06 384 LEU A N 1
ATOM 2939 C CA . LEU A 1 384 ? 13.556 -7.183 -17.773 1.00 98.06 384 LEU A CA 1
ATOM 2940 C C . LEU A 1 384 ? 12.471 -8.251 -17.617 1.00 98.06 384 LEU A C 1
ATOM 2942 O O . LEU A 1 384 ? 12.718 -9.277 -16.988 1.00 98.06 384 LEU A O 1
ATOM 2946 N N . GLY A 1 385 ? 11.305 -8.068 -18.242 1.00 97.12 385 GLY A N 1
ATOM 2947 C CA . GLY A 1 385 ? 10.241 -9.074 -18.213 1.00 97.12 385 GLY A CA 1
ATOM 2948 C C . GLY A 1 385 ? 10.691 -10.413 -18.806 1.00 97.12 385 GLY A C 1
ATOM 2949 O O . GLY A 1 385 ? 10.484 -11.471 -18.209 1.00 97.12 385 GLY A O 1
ATOM 2950 N N . ASN A 1 386 ? 11.414 -10.372 -19.928 1.00 96.81 386 ASN A N 1
ATOM 2951 C CA . ASN A 1 386 ? 12.010 -11.565 -20.526 1.00 96.81 386 ASN A CA 1
ATOM 2952 C C . ASN A 1 386 ? 13.069 -12.215 -19.619 1.00 96.81 386 ASN A C 1
ATOM 2954 O O . ASN A 1 386 ? 13.209 -13.437 -19.658 1.00 96.81 386 ASN A O 1
ATOM 2958 N N . ALA A 1 387 ? 13.830 -11.431 -18.845 1.00 97.44 387 ALA A N 1
ATOM 2959 C CA . ALA A 1 387 ? 14.833 -11.929 -17.899 1.00 97.44 387 ALA A CA 1
ATOM 2960 C C . ALA A 1 387 ? 14.188 -12.651 -16.713 1.00 97.44 387 ALA A C 1
ATOM 2962 O O . ALA A 1 387 ? 14.552 -13.784 -16.412 1.00 97.44 387 ALA A O 1
ATOM 2963 N N . VAL A 1 388 ? 13.151 -12.056 -16.124 1.00 97.19 388 VAL A N 1
ATOM 2964 C CA . VAL A 1 388 ? 12.389 -12.680 -15.034 1.00 97.19 388 VAL A CA 1
ATOM 2965 C C . VAL A 1 388 ? 11.721 -13.973 -15.498 1.00 97.19 388 VAL A C 1
ATOM 2967 O O . VAL A 1 388 ? 11.798 -14.989 -14.809 1.00 97.19 388 VAL A O 1
ATOM 2970 N N . ARG A 1 389 ? 11.132 -13.978 -16.703 1.00 95.50 389 ARG A N 1
ATOM 2971 C CA . ARG A 1 389 ? 10.479 -15.166 -17.274 1.00 95.50 389 ARG A CA 1
ATOM 2972 C C . ARG A 1 389 ? 11.439 -16.342 -17.485 1.00 95.50 389 ARG A C 1
ATOM 2974 O O . ARG A 1 389 ? 11.053 -17.487 -17.266 1.00 95.50 389 ARG A O 1
ATOM 2981 N N . ARG A 1 390 ? 12.671 -16.080 -17.941 1.00 94.56 390 ARG A N 1
ATOM 2982 C CA . ARG A 1 390 ? 13.703 -17.123 -18.137 1.00 94.56 390 ARG A CA 1
ATOM 2983 C C . ARG A 1 390 ? 14.453 -17.487 -16.850 1.00 94.56 390 ARG A C 1
ATOM 2985 O O . ARG A 1 390 ? 15.180 -18.479 -16.847 1.00 94.56 390 ARG A O 1
ATOM 2992 N N . GLY A 1 391 ? 14.306 -16.678 -15.802 1.00 94.00 391 GLY A N 1
ATOM 2993 C CA . GLY A 1 391 ? 15.003 -16.814 -14.529 1.00 94.00 391 GLY A CA 1
ATOM 2994 C C . GLY A 1 391 ? 14.531 -17.994 -13.679 1.00 94.00 391 GLY A C 1
ATOM 2995 O O . GLY A 1 391 ? 13.614 -18.748 -14.020 1.00 94.00 391 GLY A O 1
ATOM 2996 N N . ARG A 1 392 ? 15.167 -18.153 -12.518 1.00 95.69 392 ARG A N 1
ATOM 2997 C CA . ARG A 1 392 ? 14.925 -19.270 -11.595 1.00 95.69 392 ARG A CA 1
ATOM 2998 C C . ARG A 1 392 ? 13.606 -19.153 -10.841 1.00 95.69 392 ARG A C 1
ATOM 3000 O O . ARG A 1 392 ? 13.101 -20.177 -10.392 1.00 95.69 392 ARG A O 1
ATOM 3007 N N . LEU A 1 393 ? 13.003 -17.964 -10.743 1.00 94.44 393 LEU A N 1
ATOM 3008 C CA . LEU A 1 393 ? 11.696 -17.792 -10.088 1.00 94.44 393 LEU A CA 1
ATOM 3009 C C . LEU A 1 393 ? 10.604 -18.666 -10.732 1.00 94.44 393 LEU A C 1
ATOM 3011 O O . LEU A 1 393 ? 9.831 -19.298 -10.017 1.00 94.44 393 LEU A O 1
ATOM 3015 N N . PHE A 1 394 ? 10.595 -18.772 -12.066 1.00 92.88 394 PHE A N 1
ATOM 3016 C CA . PHE A 1 394 ? 9.657 -19.617 -12.821 1.00 92.88 394 PHE A CA 1
ATOM 3017 C C . PHE A 1 394 ? 9.908 -21.122 -12.656 1.00 92.88 394 PHE A C 1
ATOM 3019 O O . PHE A 1 394 ? 9.037 -21.932 -12.961 1.00 92.88 394 PHE A O 1
ATOM 3026 N N . GLN A 1 395 ? 11.102 -21.503 -12.200 1.00 89.81 395 GLN A N 1
ATOM 3027 C CA . GLN A 1 395 ? 11.473 -22.896 -11.952 1.00 89.81 395 GLN A CA 1
ATOM 3028 C C . GLN A 1 395 ? 11.236 -23.281 -10.486 1.00 89.81 395 GLN A C 1
ATOM 3030 O O . GLN A 1 395 ? 10.846 -24.410 -10.199 1.00 89.81 395 GLN A O 1
ATOM 3035 N N . ALA A 1 396 ? 11.467 -22.343 -9.565 1.00 92.62 396 ALA A N 1
ATOM 3036 C CA . ALA A 1 396 ? 11.360 -22.549 -8.126 1.00 92.62 396 ALA A CA 1
ATOM 3037 C C . ALA A 1 396 ? 9.912 -22.489 -7.610 1.00 92.62 396 ALA A C 1
ATOM 3039 O O . ALA A 1 396 ? 9.592 -23.153 -6.623 1.00 92.62 396 ALA A O 1
ATOM 3040 N N . PHE A 1 397 ? 9.035 -21.722 -8.266 1.00 95.31 397 PHE A N 1
ATOM 3041 C CA . PHE A 1 397 ? 7.678 -21.457 -7.785 1.00 95.31 397 PHE A CA 1
ATOM 3042 C C . PHE A 1 397 ? 6.611 -21.719 -8.846 1.00 95.31 397 PHE A C 1
ATOM 3044 O O . PHE A 1 397 ? 6.860 -21.652 -10.049 1.00 95.31 397 PHE A O 1
ATOM 3051 N N . ARG A 1 398 ? 5.378 -21.970 -8.392 1.00 96.06 398 ARG A N 1
ATOM 3052 C CA . ARG A 1 398 ? 4.208 -21.968 -9.275 1.00 96.06 398 ARG A CA 1
ATOM 3053 C C . ARG A 1 398 ? 3.788 -20.527 -9.538 1.00 96.06 398 ARG A C 1
ATOM 3055 O O . ARG A 1 398 ? 3.438 -19.813 -8.602 1.00 96.06 398 ARG A O 1
ATOM 3062 N N . VAL A 1 399 ? 3.821 -20.114 -10.797 1.00 95.94 399 VAL A N 1
ATOM 3063 C CA . VAL A 1 399 ? 3.410 -18.765 -11.191 1.00 95.94 399 VAL A CA 1
ATOM 3064 C C . VAL A 1 399 ? 1.892 -18.721 -11.338 1.00 95.94 399 VAL A C 1
ATOM 3066 O O . VAL A 1 399 ? 1.320 -19.555 -12.038 1.00 95.94 399 VAL A O 1
ATOM 3069 N N . LEU A 1 400 ? 1.257 -17.785 -10.641 1.00 94.75 400 LEU A N 1
ATOM 3070 C CA . LEU A 1 400 ? -0.165 -17.482 -10.764 1.00 94.75 400 LEU A CA 1
ATOM 3071 C C . LEU A 1 400 ? -0.375 -16.460 -11.879 1.00 94.75 400 LEU A C 1
ATOM 3073 O O . LEU A 1 400 ? 0.454 -15.567 -12.059 1.00 94.75 400 LEU A O 1
ATOM 3077 N N . ASP A 1 401 ? -1.499 -16.568 -12.579 1.00 90.44 401 ASP A N 1
ATOM 3078 C CA . ASP A 1 401 ? -1.954 -15.499 -13.459 1.00 90.44 401 ASP A CA 1
ATOM 3079 C C . ASP A 1 401 ? -2.498 -14.358 -12.594 1.00 90.44 401 ASP A C 1
ATOM 3081 O O . ASP A 1 401 ? -3.398 -14.557 -11.775 1.00 90.44 401 ASP A O 1
ATOM 3085 N N . ALA A 1 402 ? -1.932 -13.162 -12.755 1.00 88.44 402 ALA A N 1
ATOM 3086 C CA . ALA A 1 402 ? -2.442 -11.976 -12.083 1.00 88.44 402 ALA A CA 1
ATOM 3087 C C . ALA A 1 402 ? -3.795 -11.582 -12.683 1.00 88.44 402 ALA A C 1
ATOM 3089 O O . ALA A 1 402 ? -3.939 -11.519 -13.906 1.00 88.44 402 ALA A O 1
ATOM 3090 N N . SER A 1 403 ? -4.763 -11.254 -11.826 1.00 85.31 403 SER A N 1
ATOM 3091 C CA . SER A 1 403 ? -6.046 -10.701 -12.283 1.00 85.31 403 SER A CA 1
ATOM 3092 C C . SER A 1 403 ? -5.840 -9.342 -12.950 1.00 85.31 403 SER A C 1
ATOM 3094 O O . SER A 1 403 ? -6.506 -9.011 -13.926 1.00 85.31 403 SER A O 1
ATOM 3096 N N . GLU A 1 404 ? -4.878 -8.575 -12.435 1.00 86.25 404 GLU A N 1
ATOM 3097 C CA . GLU A 1 404 ? -4.510 -7.250 -12.919 1.00 86.25 404 GLU A CA 1
ATOM 3098 C C . GLU A 1 404 ? -2.990 -7.078 -12.856 1.00 86.25 404 GLU A C 1
ATOM 3100 O O . GLU A 1 404 ? -2.343 -7.450 -11.875 1.00 86.25 404 GLU A O 1
ATOM 3105 N N . THR A 1 405 ? -2.413 -6.496 -13.908 1.00 88.94 405 THR A N 1
ATOM 3106 C CA . THR A 1 405 ? -0.969 -6.247 -14.024 1.00 88.94 405 THR A CA 1
ATOM 3107 C C . THR A 1 405 ? -0.656 -4.782 -13.732 1.00 88.94 405 THR A C 1
ATOM 3109 O O . THR A 1 405 ? -0.534 -4.395 -12.572 1.00 88.94 405 THR A O 1
ATOM 3112 N N . ILE A 1 406 ? -0.588 -3.929 -14.758 1.00 84.69 406 ILE A N 1
ATOM 3113 C CA . ILE A 1 406 ? -0.272 -2.497 -14.654 1.00 84.69 406 ILE A CA 1
ATOM 3114 C C . ILE A 1 406 ? -1.283 -1.714 -13.801 1.00 84.69 406 ILE A C 1
ATOM 3116 O O . ILE A 1 406 ? -0.989 -0.612 -13.344 1.00 84.69 406 ILE A O 1
ATOM 3120 N N . ARG A 1 407 ? -2.475 -2.277 -13.576 1.00 87.31 407 ARG A N 1
ATOM 3121 C CA . ARG A 1 407 ? -3.548 -1.690 -12.764 1.00 87.31 407 ARG A CA 1
ATOM 3122 C C . ARG A 1 407 ? -3.640 -2.247 -11.349 1.00 87.31 407 ARG A C 1
ATOM 3124 O O . ARG A 1 407 ? -4.481 -1.774 -10.590 1.00 87.31 407 ARG A O 1
ATOM 3131 N N . ALA A 1 408 ? -2.788 -3.199 -10.969 1.00 84.31 408 ALA A N 1
ATOM 3132 C CA . ALA A 1 408 ? -2.855 -3.827 -9.653 1.00 84.31 408 ALA A CA 1
ATOM 3133 C C . ALA A 1 408 ? -2.848 -2.785 -8.523 1.00 84.31 408 ALA A C 1
ATOM 3135 O O . ALA A 1 408 ? -3.722 -2.799 -7.665 1.00 84.31 408 ALA A O 1
ATOM 3136 N N . THR A 1 409 ? -1.943 -1.809 -8.567 1.00 82.50 409 THR A N 1
ATOM 3137 C CA . THR A 1 409 ? -1.838 -0.778 -7.524 1.00 82.50 409 THR A CA 1
ATOM 3138 C C . THR A 1 409 ? -3.075 0.114 -7.449 1.00 82.50 409 THR A C 1
ATOM 3140 O O . THR A 1 409 ? -3.616 0.314 -6.363 1.00 82.50 409 THR A O 1
ATOM 3143 N N . VAL A 1 410 ? -3.584 0.607 -8.584 1.00 83.12 410 VAL A N 1
ATOM 3144 C CA . VAL A 1 410 ? -4.774 1.476 -8.591 1.00 83.12 410 VAL A CA 1
ATOM 3145 C C . VAL A 1 410 ? -6.042 0.717 -8.179 1.00 83.12 410 VAL A C 1
ATOM 3147 O O . VAL A 1 410 ? -6.890 1.270 -7.481 1.00 83.12 410 VAL A O 1
ATOM 3150 N N . ILE A 1 411 ? -6.148 -0.568 -8.533 1.00 83.06 411 ILE A N 1
ATOM 3151 C CA . ILE A 1 411 ? -7.252 -1.450 -8.124 1.00 83.06 411 ILE A CA 1
ATOM 3152 C C . ILE A 1 411 ? -7.172 -1.779 -6.647 1.00 83.06 411 ILE A C 1
ATOM 3154 O O . ILE A 1 411 ? -8.165 -1.613 -5.940 1.00 83.06 411 ILE A O 1
ATOM 3158 N N . GLY A 1 412 ? -5.987 -2.126 -6.153 1.00 80.50 412 GLY A N 1
ATOM 3159 C CA . GLY A 1 412 ? -5.706 -2.214 -4.727 1.00 80.50 412 GLY A CA 1
ATOM 3160 C C . GLY A 1 412 ? -6.181 -0.960 -3.989 1.00 80.50 412 GLY A C 1
ATOM 3161 O O . GLY A 1 412 ? -6.920 -1.050 -3.007 1.00 80.50 412 GLY A O 1
ATOM 3162 N N . ALA A 1 413 ? -5.813 0.215 -4.513 1.00 78.31 413 ALA A N 1
ATOM 3163 C CA . ALA A 1 413 ? -6.139 1.511 -3.935 1.00 78.31 413 ALA A CA 1
ATOM 3164 C C . ALA A 1 413 ? -7.651 1.727 -3.823 1.00 78.31 413 ALA A C 1
ATOM 3166 O O . ALA A 1 413 ? -8.148 2.050 -2.747 1.00 78.31 413 ALA A O 1
ATOM 3167 N N . GLY A 1 414 ? -8.390 1.524 -4.917 1.00 75.06 414 GLY A N 1
ATOM 3168 C CA . GLY A 1 414 ? -9.832 1.770 -4.956 1.00 75.06 414 GLY A CA 1
ATOM 3169 C C . GLY A 1 414 ? -10.668 0.722 -4.214 1.00 75.06 414 GLY A C 1
ATOM 3170 O O . GLY A 1 414 ? -11.752 1.047 -3.727 1.00 75.06 414 GLY A O 1
ATOM 3171 N N . ASN A 1 415 ? -10.181 -0.519 -4.102 1.00 80.31 415 ASN A N 1
ATOM 3172 C CA . ASN A 1 415 ? -10.975 -1.650 -3.610 1.00 80.31 415 ASN A CA 1
ATOM 3173 C C . ASN A 1 415 ? -10.602 -2.136 -2.202 1.00 80.31 415 ASN A C 1
ATOM 3175 O O . ASN A 1 415 ? -11.436 -2.767 -1.548 1.00 80.31 415 ASN A O 1
ATOM 3179 N N . TYR A 1 416 ? -9.370 -1.920 -1.734 1.00 75.44 416 TYR A N 1
ATOM 3180 C CA . TYR A 1 416 ? -8.856 -2.588 -0.526 1.00 75.44 416 TYR A CA 1
ATOM 3181 C C . TYR A 1 416 ? -8.301 -1.640 0.543 1.00 75.44 416 TYR A C 1
ATOM 3183 O O . TYR A 1 416 ? -7.989 -2.093 1.640 1.00 75.44 416 TYR A O 1
ATOM 3191 N N . THR A 1 417 ? -8.220 -0.335 0.276 1.00 75.69 417 THR A N 1
ATOM 3192 C CA . THR A 1 417 ? -7.747 0.646 1.272 1.00 75.69 417 THR A CA 1
ATOM 3193 C C . THR A 1 417 ? -8.791 0.962 2.342 1.00 75.69 417 THR A C 1
ATOM 3195 O O . THR A 1 417 ? -8.435 1.264 3.482 1.00 75.69 417 THR A O 1
ATOM 3198 N N . THR A 1 418 ? -10.077 0.855 1.999 1.00 77.62 418 THR A N 1
ATOM 3199 C CA . THR A 1 418 ? -11.187 1.096 2.923 1.00 77.62 418 THR A CA 1
ATOM 3200 C C . THR A 1 418 ? -11.557 -0.176 3.674 1.00 77.62 418 THR A C 1
ATOM 3202 O O . THR A 1 418 ? -11.946 -1.183 3.083 1.00 77.62 418 THR A O 1
ATOM 3205 N N . THR A 1 419 ? -11.484 -0.098 5.000 1.00 80.56 419 THR A N 1
ATOM 3206 C CA . THR A 1 419 ? -11.961 -1.121 5.938 1.00 80.56 419 THR A CA 1
ATOM 3207 C C . THR A 1 419 ? -13.225 -0.633 6.648 1.00 80.56 419 THR A C 1
ATOM 3209 O O . THR A 1 419 ? -13.578 0.544 6.562 1.00 80.56 419 THR A O 1
ATOM 3212 N N . ILE A 1 420 ? -13.928 -1.524 7.346 1.00 86.38 420 ILE A N 1
ATOM 3213 C CA . ILE A 1 420 ? -15.125 -1.198 8.129 1.00 86.38 420 ILE A CA 1
ATOM 3214 C C . ILE A 1 420 ? -14.833 -1.524 9.595 1.00 86.38 420 ILE A C 1
ATOM 3216 O O . ILE A 1 420 ? -14.258 -2.573 9.883 1.00 86.38 420 ILE A O 1
ATOM 3220 N N . SER A 1 421 ? -15.201 -0.631 10.518 1.00 89.25 421 SER A N 1
ATOM 3221 C CA . SER A 1 421 ? -15.124 -0.917 11.955 1.00 89.25 421 SER A CA 1
ATOM 3222 C C . SER A 1 421 ? -16.025 -2.091 12.352 1.00 89.25 421 SER A C 1
ATOM 3224 O O . SER A 1 421 ? -16.944 -2.464 11.622 1.00 89.25 421 SER A O 1
ATOM 3226 N N . GLY A 1 422 ? -15.863 -2.599 13.573 1.00 86.31 422 GLY A N 1
ATOM 3227 C CA . GLY A 1 422 ? -16.891 -3.427 14.198 1.00 86.31 422 GLY A CA 1
ATOM 3228 C C . GLY A 1 422 ? -18.228 -2.682 14.324 1.00 86.31 422 GLY A C 1
ATOM 3229 O O . GLY A 1 422 ? -18.325 -1.475 14.076 1.00 86.31 422 GLY A O 1
ATOM 3230 N N . SER A 1 423 ? -19.281 -3.414 14.690 1.00 84.31 423 SER A N 1
ATOM 3231 C CA . SER A 1 423 ? -20.635 -2.868 14.906 1.00 84.31 423 SER A CA 1
ATOM 3232 C C . SER A 1 423 ? -20.892 -2.427 16.352 1.00 84.31 423 SER A C 1
ATOM 3234 O O . SER A 1 423 ? -21.927 -1.848 16.699 1.00 84.31 423 SER A O 1
ATOM 3236 N N . THR A 1 424 ? -19.931 -2.702 17.221 1.00 87.62 424 THR A N 1
ATOM 3237 C CA . THR A 1 424 ? -19.932 -2.490 18.664 1.00 87.62 424 THR A CA 1
ATOM 3238 C C . THR A 1 424 ? -19.082 -1.272 18.999 1.00 87.62 424 THR A C 1
ATOM 3240 O O . THR A 1 424 ? -18.222 -1.279 19.872 1.00 87.62 424 THR A O 1
ATOM 3243 N N . ILE A 1 425 ? -19.422 -0.151 18.367 1.00 92.44 425 ILE A N 1
ATOM 3244 C CA . ILE A 1 425 ? -18.719 1.128 18.510 1.00 92.44 425 ILE A CA 1
ATOM 3245 C C . ILE A 1 425 ? -19.461 2.118 19.422 1.00 92.44 425 ILE A C 1
ATOM 3247 O O . ILE A 1 425 ? -20.634 1.942 19.767 1.00 92.44 425 ILE A O 1
ATOM 3251 N N . SER A 1 426 ? -18.771 3.180 19.845 1.00 93.06 426 SER A N 1
ATOM 3252 C CA . SER A 1 426 ? -19.345 4.287 20.625 1.00 93.06 426 SER A CA 1
ATOM 3253 C C . SER A 1 426 ? -18.762 5.616 20.169 1.00 93.06 426 SER A C 1
ATOM 3255 O O . SER A 1 426 ? -17.569 5.860 20.329 1.00 93.06 426 SER A O 1
ATOM 3257 N N . TYR A 1 427 ? -19.591 6.513 19.637 1.00 94.31 427 TYR A N 1
ATOM 3258 C CA . TYR A 1 427 ? -19.129 7.806 19.134 1.00 94.31 427 TYR A CA 1
ATOM 3259 C C . TYR A 1 427 ? -20.120 8.947 19.405 1.00 94.31 427 TYR A C 1
ATOM 3261 O O . TYR A 1 427 ? -21.278 8.719 19.747 1.00 94.31 427 TYR A O 1
ATOM 3269 N N . THR A 1 428 ? -19.628 10.188 19.346 1.00 93.31 428 THR A N 1
ATOM 3270 C CA . THR A 1 428 ? -20.449 11.404 19.448 1.00 93.31 428 THR A CA 1
ATOM 3271 C C . THR A 1 428 ? -20.836 11.841 18.041 1.00 93.31 428 THR A C 1
ATOM 3273 O O . THR A 1 428 ? -19.984 11.864 17.154 1.00 93.31 428 THR A O 1
ATOM 3276 N N . GLU A 1 429 ? -22.107 12.174 17.827 1.00 88.75 429 GLU A N 1
ATOM 3277 C CA . GLU A 1 429 ? -22.586 12.659 16.529 1.00 88.75 429 GLU A CA 1
ATOM 3278 C C . GLU A 1 429 ? -21.893 13.967 16.112 1.00 88.75 429 GLU A C 1
ATOM 3280 O O . GLU A 1 429 ? -21.490 14.770 16.952 1.00 88.75 429 GLU A O 1
ATOM 3285 N N . GLY A 1 430 ? -21.752 14.174 14.799 1.00 88.69 430 GLY A N 1
ATOM 3286 C CA . GLY A 1 430 ? -21.160 15.391 14.230 1.00 88.69 430 GLY A CA 1
ATOM 3287 C C . GLY A 1 430 ? -19.628 15.438 14.197 1.00 88.69 430 GLY A C 1
ATOM 3288 O O . GLY A 1 430 ? -19.082 16.461 13.803 1.00 88.69 430 GLY A O 1
ATOM 3289 N N . LEU A 1 431 ? -18.930 14.360 14.580 1.00 90.62 431 LEU A N 1
ATOM 3290 C CA . LEU A 1 431 ? -17.459 14.307 14.548 1.00 90.62 431 LEU A CA 1
ATOM 3291 C C . LEU A 1 431 ? -16.862 13.896 13.194 1.00 90.62 431 LEU A C 1
ATOM 3293 O O . LEU A 1 431 ? -15.681 14.126 12.966 1.00 90.62 431 LEU A O 1
ATOM 3297 N N . PHE A 1 432 ? -17.641 13.266 12.316 1.00 90.50 432 PHE A N 1
ATOM 3298 C CA . PHE A 1 432 ? -17.152 12.710 11.052 1.00 90.50 432 PHE A CA 1
ATOM 3299 C C . PHE A 1 432 ? -17.481 13.617 9.858 1.00 90.50 432 PHE A C 1
ATOM 3301 O O . PHE A 1 432 ? -18.547 14.239 9.859 1.00 90.50 432 PHE A O 1
ATOM 3308 N N . PRO A 1 433 ? -16.649 13.627 8.799 1.00 88.31 433 PRO A N 1
ATOM 3309 C CA . PRO A 1 433 ? -15.410 12.857 8.630 1.00 88.31 433 PRO A CA 1
ATOM 3310 C C . PRO A 1 433 ? -14.197 13.468 9.363 1.00 88.31 433 PRO A C 1
ATOM 3312 O O . PRO A 1 433 ? -14.122 14.677 9.562 1.00 88.31 433 PRO A O 1
ATOM 3315 N N . MET A 1 434 ? -13.221 12.630 9.718 1.00 87.94 434 MET A N 1
ATOM 3316 C CA . MET A 1 434 ? -11.900 13.020 10.227 1.00 87.94 434 MET A CA 1
ATOM 3317 C C . MET A 1 434 ? -10.816 12.482 9.294 1.00 87.94 434 MET A C 1
ATOM 3319 O O . MET A 1 434 ? -10.882 11.330 8.870 1.00 87.94 434 MET A O 1
ATOM 3323 N N . LYS A 1 435 ? -9.811 13.310 8.999 1.00 83.19 435 LYS A N 1
ATOM 3324 C CA . LYS A 1 435 ? -8.745 13.015 8.034 1.00 83.19 435 LYS A CA 1
ATOM 3325 C C . LYS A 1 435 ? -7.373 13.156 8.696 1.00 83.19 435 LYS A C 1
ATOM 3327 O O . LYS A 1 435 ? -7.155 14.104 9.444 1.00 83.19 435 LYS A O 1
ATOM 3332 N N . ASN A 1 436 ? -6.447 12.263 8.359 1.00 81.00 436 ASN A N 1
ATOM 3333 C CA . ASN A 1 436 ? -5.033 12.294 8.740 1.00 81.00 436 ASN A CA 1
ATOM 3334 C C . ASN A 1 436 ? -4.793 12.380 10.253 1.00 81.00 436 ASN A C 1
ATOM 3336 O O . ASN A 1 436 ? -3.935 13.137 10.704 1.00 81.00 436 ASN A O 1
ATOM 3340 N N . VAL A 1 437 ? -5.525 11.601 11.052 1.00 90.00 437 VAL A N 1
ATOM 3341 C CA . VAL A 1 437 ? -5.314 11.587 12.504 1.00 90.00 437 VAL A CA 1
ATOM 3342 C C . VAL A 1 437 ? -4.149 10.646 12.849 1.00 90.00 437 VAL A C 1
ATOM 3344 O O . VAL A 1 437 ? -4.240 9.462 12.524 1.00 90.00 437 VAL A O 1
ATOM 3347 N N . PRO A 1 438 ? -3.065 11.111 13.499 1.00 91.00 438 PRO A N 1
ATOM 3348 C CA . PRO A 1 438 ? -1.910 10.269 13.817 1.00 91.00 438 PRO A CA 1
ATOM 3349 C C . PRO A 1 438 ? -2.244 9.219 14.885 1.00 91.00 438 PRO A C 1
ATOM 3351 O O . PRO A 1 438 ? -3.007 9.484 15.818 1.00 91.00 438 PRO A O 1
ATOM 3354 N N . VAL A 1 439 ? -1.651 8.029 14.771 1.00 93.50 439 VAL A N 1
ATOM 3355 C CA . VAL A 1 439 ? -1.908 6.885 15.657 1.00 93.50 439 VAL A CA 1
ATOM 3356 C C . VAL A 1 439 ? -0.777 6.688 16.661 1.00 93.50 439 VAL A C 1
ATOM 3358 O O . VAL A 1 439 ? 0.360 6.379 16.302 1.00 93.50 439 VAL A O 1
ATOM 3361 N N . LEU A 1 440 ? -1.122 6.751 17.946 1.00 95.12 440 LEU A N 1
ATOM 3362 C CA . LEU A 1 440 ? -0.298 6.249 19.036 1.00 95.12 440 LEU A CA 1
ATOM 3363 C C . LEU A 1 440 ? -0.662 4.785 19.313 1.00 95.12 440 LEU A C 1
ATOM 3365 O O . LEU A 1 440 ? -1.613 4.497 20.041 1.00 95.12 440 LEU A O 1
ATOM 3369 N N . LYS A 1 441 ? 0.111 3.853 18.749 1.00 95.06 441 LYS A N 1
ATOM 3370 C CA . LYS A 1 441 ? -0.035 2.415 19.014 1.00 95.06 441 LYS A CA 1
ATOM 3371 C C . LYS A 1 441 ? 0.736 2.011 20.274 1.00 95.06 441 LYS A C 1
ATOM 3373 O O . LYS A 1 441 ? 1.945 2.235 20.367 1.00 95.06 441 LYS A O 1
ATOM 3378 N N . LEU A 1 442 ? 0.040 1.416 21.244 1.00 95.38 442 LEU A N 1
ATOM 3379 C CA . LEU A 1 442 ? 0.672 0.790 22.407 1.00 95.38 442 LEU A CA 1
ATOM 3380 C C . LEU A 1 442 ? 1.232 -0.592 22.046 1.00 95.38 442 LEU A C 1
ATOM 3382 O O . LEU A 1 442 ? 0.622 -1.350 21.291 1.00 95.38 442 LEU A O 1
ATOM 3386 N N . THR A 1 443 ? 2.397 -0.925 22.602 1.00 94.06 443 THR A N 1
ATOM 3387 C CA . THR A 1 443 ? 2.907 -2.304 22.600 1.00 94.06 443 THR A CA 1
ATOM 3388 C C . THR A 1 443 ? 2.168 -3.143 23.643 1.00 94.06 443 THR A C 1
ATOM 3390 O O . THR A 1 443 ? 1.650 -2.602 24.620 1.00 94.06 443 THR A O 1
ATOM 3393 N N . LEU A 1 444 ? 2.187 -4.473 23.510 1.00 93.19 444 LEU A N 1
ATOM 3394 C CA . LEU A 1 444 ? 1.527 -5.373 24.470 1.00 93.19 444 LEU A CA 1
ATOM 3395 C C . LEU A 1 444 ? 1.980 -5.140 25.923 1.00 93.19 444 LEU A C 1
ATOM 3397 O O . LEU A 1 444 ? 1.157 -5.129 26.834 1.00 93.19 444 LEU A O 1
ATOM 3401 N N . SER A 1 445 ? 3.272 -4.882 26.151 1.00 94.88 445 SER A N 1
ATOM 3402 C CA . SER A 1 445 ? 3.800 -4.567 27.487 1.00 94.88 445 SER A CA 1
ATOM 3403 C C . SER A 1 445 ? 3.286 -3.240 28.049 1.00 94.88 445 SER A C 1
ATOM 3405 O O . SER A 1 445 ? 3.149 -3.081 29.258 1.00 94.88 445 SER A O 1
ATOM 3407 N N . GLU A 1 446 ? 3.017 -2.264 27.188 1.00 96.31 446 GLU A N 1
ATOM 3408 C CA . GLU A 1 446 ? 2.512 -0.952 27.595 1.00 96.31 446 GLU A CA 1
ATOM 3409 C C . GLU A 1 446 ? 1.005 -0.979 27.821 1.00 96.31 446 GLU A C 1
ATOM 3411 O O . GLU A 1 446 ? 0.518 -0.355 28.765 1.00 96.31 446 GLU A O 1
ATOM 3416 N N . GLU A 1 447 ? 0.278 -1.747 27.006 1.00 95.38 447 GLU A N 1
ATOM 3417 C CA . GLU A 1 447 ? -1.120 -2.077 27.267 1.00 95.38 447 GLU A CA 1
ATOM 3418 C C . GLU A 1 447 ? -1.253 -2.745 28.635 1.00 95.38 447 GLU A C 1
ATOM 3420 O O . GLU A 1 447 ? -2.091 -2.326 29.428 1.00 95.38 447 GLU A O 1
ATOM 3425 N N . GLU A 1 448 ? -0.386 -3.704 28.972 1.00 96.06 448 GLU A N 1
ATOM 3426 C CA . GLU A 1 448 ? -0.411 -4.391 30.270 1.00 96.06 448 GLU A CA 1
ATOM 3427 C C . GLU A 1 448 ? -0.264 -3.425 31.456 1.00 96.06 448 GLU A C 1
ATOM 3429 O O . GLU A 1 448 ? -0.973 -3.540 32.456 1.00 96.06 448 GLU A O 1
ATOM 3434 N N . ARG A 1 449 ? 0.580 -2.394 31.331 1.00 97.12 449 ARG A N 1
ATOM 3435 C CA . ARG A 1 449 ? 0.677 -1.326 32.343 1.00 97.12 449 ARG A CA 1
ATOM 3436 C C . ARG A 1 449 ? -0.619 -0.525 32.463 1.00 97.12 449 ARG A C 1
ATOM 3438 O O . ARG A 1 449 ? -1.029 -0.183 33.576 1.00 97.12 449 ARG A O 1
ATOM 3445 N N . CYS A 1 450 ? -1.281 -0.250 31.339 1.00 96.69 450 CYS A N 1
ATOM 3446 C CA . CYS A 1 450 ? -2.568 0.443 31.325 1.00 96.69 450 CYS A CA 1
ATOM 3447 C C . CYS A 1 450 ? -3.661 -0.407 31.991 1.00 96.69 450 CYS A C 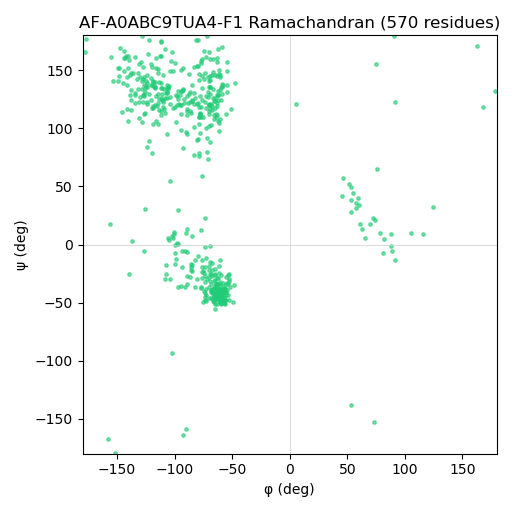1
ATOM 3449 O O . CYS A 1 450 ? -4.388 0.097 32.847 1.00 96.69 450 CYS A O 1
ATOM 3451 N N . TRP A 1 451 ? -3.715 -1.707 31.691 1.00 95.56 451 TRP A N 1
ATOM 3452 C CA . TRP A 1 451 ? -4.571 -2.674 32.390 1.00 95.56 451 TRP A CA 1
ATOM 3453 C C . TRP A 1 451 ? -4.216 -2.798 33.880 1.00 95.56 451 TRP A C 1
ATOM 3455 O O . TRP A 1 451 ? -5.091 -3.035 34.711 1.00 95.56 451 TRP A O 1
ATOM 3465 N N . GLY A 1 452 ? -2.953 -2.568 34.247 1.00 95.25 452 GLY A N 1
ATOM 3466 C CA . GLY A 1 452 ? -2.475 -2.505 35.628 1.00 95.25 452 GLY A CA 1
ATOM 3467 C C . GLY A 1 452 ? -2.964 -1.283 36.416 1.00 95.25 452 GLY A C 1
ATOM 3468 O O . GLY A 1 452 ? -3.132 -1.381 37.637 1.00 95.25 452 GLY A O 1
ATOM 3469 N N . GLY A 1 453 ? -3.293 -0.173 35.743 1.00 95.94 453 GLY A N 1
ATOM 3470 C CA . GLY A 1 453 ? -3.754 1.070 36.377 1.00 95.94 453 GLY A CA 1
ATOM 3471 C C . GLY A 1 453 ? -2.826 2.280 36.197 1.00 95.94 453 GLY A C 1
ATOM 3472 O O . GLY A 1 453 ? -3.034 3.296 36.857 1.00 95.94 453 GLY A O 1
ATOM 3473 N N . ASP A 1 454 ? -1.792 2.191 35.358 1.00 97.25 454 ASP A N 1
ATOM 3474 C CA . ASP A 1 454 ? -0.735 3.208 35.261 1.00 97.25 454 ASP A CA 1
ATOM 3475 C C . ASP A 1 454 ? -1.117 4.392 34.345 1.00 97.25 454 ASP A C 1
ATOM 3477 O O . ASP A 1 454 ? -0.673 4.499 33.199 1.00 97.25 454 ASP A O 1
ATOM 3481 N N . SER A 1 455 ? -1.958 5.307 34.847 1.00 96.94 455 SER A N 1
ATOM 3482 C CA . SER A 1 455 ? -2.372 6.502 34.086 1.00 96.94 455 SER A CA 1
ATOM 3483 C C . SER A 1 455 ? -1.259 7.525 33.888 1.00 96.94 455 SER A C 1
ATOM 3485 O O . SER A 1 455 ? -1.252 8.241 32.886 1.00 96.94 455 SER A O 1
ATOM 3487 N N . LYS A 1 456 ? -0.288 7.580 34.806 1.00 97.62 456 LYS A N 1
ATOM 3488 C CA . LYS A 1 456 ? 0.850 8.497 34.704 1.00 97.62 456 LYS A CA 1
ATOM 3489 C C . LYS A 1 456 ? 1.722 8.145 33.502 1.00 97.62 456 LYS A C 1
ATOM 3491 O O . LYS A 1 456 ? 2.042 9.039 32.723 1.00 97.62 456 LYS A O 1
ATOM 3496 N N . PHE A 1 457 ? 2.049 6.865 33.333 1.00 97.94 457 PHE A N 1
ATOM 3497 C CA . PHE A 1 457 ? 2.788 6.390 32.168 1.00 97.94 457 PHE A CA 1
ATOM 3498 C C . PHE A 1 457 ? 2.081 6.733 30.860 1.00 97.94 457 PHE A C 1
ATOM 3500 O O . PHE A 1 457 ? 2.699 7.301 29.958 1.00 97.94 457 PHE A O 1
ATOM 3507 N N . LEU A 1 458 ? 0.785 6.414 30.769 1.00 98.06 458 LEU A N 1
ATOM 3508 C CA . LEU A 1 458 ? 0.027 6.674 29.552 1.00 98.06 458 LEU A CA 1
ATOM 3509 C C . LEU A 1 458 ? 0.007 8.178 29.244 1.00 98.06 458 LEU A C 1
ATOM 3511 O O . LEU A 1 458 ? 0.301 8.565 28.121 1.00 98.06 458 LEU A O 1
ATOM 3515 N N . TYR A 1 459 ? -0.232 9.034 30.242 1.00 98.12 459 TYR A N 1
ATOM 3516 C CA . TYR A 1 459 ? -0.180 10.491 30.082 1.00 98.12 459 TYR A CA 1
ATOM 3517 C C . TYR A 1 459 ? 1.177 10.984 29.549 1.00 98.12 459 TYR A C 1
ATOM 3519 O O . TYR A 1 459 ? 1.219 11.770 28.602 1.00 98.12 459 TYR A O 1
ATOM 3527 N N . GLU A 1 460 ? 2.290 10.520 30.126 1.00 97.75 460 GLU A N 1
ATOM 3528 C CA . GLU A 1 460 ? 3.640 10.911 29.693 1.00 97.75 460 GLU A CA 1
ATOM 3529 C C . GLU A 1 460 ? 3.914 10.484 28.246 1.00 97.75 460 GLU A C 1
ATOM 3531 O O . GLU A 1 460 ? 4.437 11.276 27.457 1.00 97.75 460 GLU A O 1
ATOM 3536 N N . LYS A 1 461 ? 3.492 9.270 27.873 1.00 96.25 461 LYS A N 1
ATOM 3537 C CA . LYS A 1 461 ? 3.632 8.753 26.509 1.00 96.25 461 LYS A CA 1
ATOM 3538 C C . LYS A 1 461 ? 2.793 9.543 25.502 1.00 96.25 461 LYS A C 1
ATOM 3540 O O . LYS A 1 461 ? 3.295 9.881 24.432 1.00 96.25 461 LYS A O 1
ATOM 3545 N N . ILE A 1 462 ? 1.550 9.878 25.852 1.00 97.12 462 ILE A N 1
ATOM 3546 C CA . ILE A 1 462 ? 0.671 10.704 25.014 1.00 97.12 462 ILE A CA 1
ATOM 3547 C C . ILE A 1 462 ? 1.291 12.081 24.789 1.00 97.12 462 ILE A C 1
ATOM 3549 O O . ILE A 1 462 ? 1.407 12.530 23.651 1.00 97.12 462 ILE A O 1
ATOM 3553 N N . LYS A 1 463 ? 1.732 12.740 25.864 1.00 96.25 463 LYS A N 1
ATOM 3554 C CA . LYS A 1 463 ? 2.346 14.066 25.780 1.00 96.25 463 LYS A CA 1
ATOM 3555 C C . LYS A 1 463 ? 3.594 14.056 24.896 1.00 96.25 463 LYS A C 1
ATOM 3557 O O . LYS A 1 463 ? 3.772 14.962 24.086 1.00 96.25 463 LYS A O 1
ATOM 3562 N N . TRP A 1 464 ? 4.445 13.040 25.047 1.00 94.88 464 TRP A N 1
ATOM 3563 C CA . TRP A 1 464 ? 5.618 12.863 24.193 1.00 94.88 464 TRP A CA 1
ATOM 3564 C C . TRP A 1 464 ? 5.220 12.705 22.721 1.00 94.88 464 TRP A C 1
ATOM 3566 O O . TRP A 1 464 ? 5.770 13.396 21.870 1.00 94.88 464 TRP A O 1
ATOM 3576 N N . PHE A 1 465 ? 4.231 11.859 22.424 1.00 93.56 465 PHE A N 1
ATOM 3577 C CA . PHE A 1 465 ? 3.787 11.600 21.055 1.00 93.56 465 PHE A CA 1
ATOM 3578 C C . PHE A 1 465 ? 3.219 12.847 20.367 1.00 93.56 465 PHE A C 1
ATOM 3580 O O . PHE A 1 465 ? 3.605 13.145 19.238 1.00 93.56 465 PHE A O 1
ATOM 3587 N N . LEU A 1 466 ? 2.344 13.593 21.051 1.00 92.75 466 LEU A N 1
ATOM 3588 C CA . LEU A 1 466 ? 1.755 14.826 20.516 1.00 92.75 466 LEU A CA 1
ATOM 3589 C C . LEU A 1 466 ? 2.834 15.869 20.202 1.00 92.75 466 LEU A C 1
ATOM 3591 O O . LEU A 1 466 ? 2.799 16.478 19.138 1.00 92.75 466 LEU A O 1
ATOM 3595 N N . ALA A 1 467 ? 3.826 16.021 21.087 1.00 90.00 467 ALA A N 1
ATOM 3596 C CA . ALA A 1 467 ? 4.940 16.943 20.878 1.00 90.00 467 ALA A CA 1
ATOM 3597 C C . ALA A 1 467 ? 5.851 16.527 19.711 1.00 90.00 467 ALA A C 1
ATOM 3599 O O . ALA A 1 467 ? 6.322 17.387 18.977 1.00 90.00 467 ALA A O 1
ATOM 3600 N N . GLN A 1 468 ? 6.100 15.225 19.525 1.00 85.38 468 GLN A N 1
ATOM 3601 C CA . GLN A 1 468 ? 6.919 14.722 18.413 1.00 85.38 468 GLN A CA 1
ATOM 3602 C C . GLN A 1 468 ? 6.245 14.885 17.046 1.00 85.38 468 GLN A C 1
ATOM 3604 O O . GLN A 1 468 ? 6.936 15.063 16.051 1.00 85.38 468 GLN A O 1
ATOM 3609 N N . ASN A 1 469 ? 4.913 14.815 16.995 1.00 80.75 469 ASN A N 1
ATOM 3610 C CA . ASN A 1 469 ? 4.150 14.897 15.746 1.00 80.75 469 ASN A CA 1
ATOM 3611 C C . ASN A 1 469 ? 3.581 16.298 15.468 1.00 80.75 469 ASN A C 1
ATOM 3613 O O . ASN A 1 469 ? 2.852 16.449 14.492 1.00 80.75 469 ASN A O 1
ATOM 3617 N N . ASP A 1 470 ? 3.849 17.285 16.334 1.00 86.00 470 ASP A N 1
ATOM 3618 C CA . ASP A 1 470 ? 3.208 18.613 16.315 1.00 86.00 470 ASP A CA 1
ATOM 3619 C C . ASP A 1 470 ? 1.676 18.523 16.134 1.00 86.00 470 ASP A C 1
ATOM 3621 O O . ASP A 1 470 ? 1.049 19.231 15.346 1.00 86.00 470 ASP A O 1
ATOM 3625 N N . ALA A 1 471 ? 1.064 17.559 16.830 1.00 85.81 471 ALA A N 1
ATOM 3626 C CA . ALA A 1 471 ? -0.324 17.172 16.623 1.00 85.81 471 ALA A CA 1
ATOM 3627 C C . ALA A 1 471 ? -1.219 17.655 17.770 1.00 85.81 471 ALA A C 1
ATOM 3629 O O . ALA A 1 471 ? -0.916 17.454 18.945 1.00 85.81 471 ALA A O 1
ATOM 3630 N N . ALA A 1 472 ? -2.374 18.233 17.429 1.00 88.56 472 ALA A N 1
ATOM 3631 C CA . ALA A 1 472 ? -3.388 18.646 18.405 1.00 88.56 472 ALA A CA 1
ATOM 3632 C C . ALA A 1 472 ? -4.348 17.508 18.808 1.00 88.56 472 ALA A C 1
ATOM 3634 O O . ALA A 1 472 ? -5.039 17.604 19.822 1.00 88.56 472 ALA A O 1
ATOM 3635 N N . CYS A 1 473 ? -4.409 16.433 18.018 1.00 92.44 473 CYS A N 1
ATOM 3636 C CA . CYS A 1 473 ? -5.239 15.256 18.265 1.00 92.44 473 CYS A CA 1
ATOM 3637 C C . CYS A 1 473 ? -4.512 13.979 17.821 1.00 92.44 473 CYS A C 1
ATOM 3639 O O . CYS A 1 473 ? -3.562 14.036 17.042 1.00 92.44 473 CYS A O 1
ATOM 3641 N N . MET A 1 474 ? -4.949 12.828 18.328 1.00 95.12 474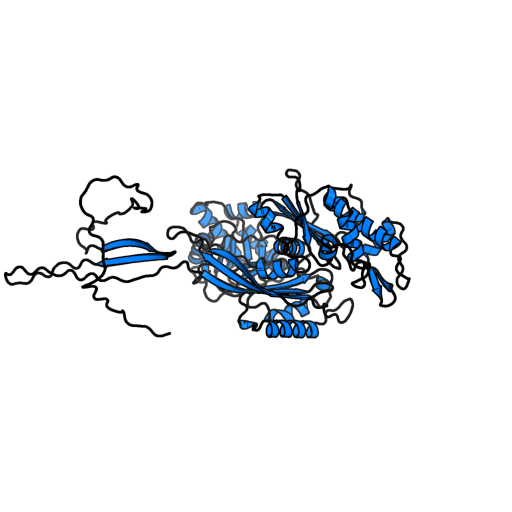 MET A N 1
ATOM 3642 C CA . MET A 1 474 ? -4.391 11.519 17.980 1.00 95.12 474 MET A CA 1
ATOM 3643 C C . MET A 1 474 ? -5.423 10.410 18.210 1.00 95.12 474 MET A C 1
ATOM 3645 O O . MET A 1 474 ? -6.353 10.591 18.998 1.00 95.12 474 MET A O 1
ATOM 3649 N N . VAL A 1 475 ? -5.207 9.245 17.599 1.00 96.81 475 VAL A N 1
ATOM 3650 C CA . VAL A 1 475 ? -5.890 7.988 17.933 1.00 96.81 475 VAL A CA 1
ATOM 3651 C C . VAL A 1 475 ? -5.011 7.168 18.872 1.00 96.81 475 VAL A C 1
ATOM 3653 O O . VAL A 1 475 ? -3.871 6.858 18.533 1.00 96.81 475 VAL A O 1
ATOM 3656 N N . LEU A 1 476 ? -5.537 6.764 20.028 1.00 97.12 476 LEU A N 1
ATOM 3657 C CA . LEU A 1 476 ? -4.894 5.761 20.877 1.00 97.12 476 LEU A CA 1
ATOM 3658 C C . LEU A 1 476 ? -5.312 4.359 20.410 1.00 97.12 476 LEU A C 1
ATOM 3660 O O . LEU A 1 476 ? -6.481 3.989 20.539 1.00 97.12 476 LEU A O 1
ATOM 3664 N N . ALA A 1 477 ? -4.357 3.591 19.881 1.00 96.88 477 ALA A N 1
ATOM 3665 C CA . ALA A 1 477 ? -4.587 2.252 19.346 1.00 96.88 477 ALA A CA 1
ATOM 3666 C C . ALA A 1 477 ? -4.063 1.146 20.278 1.00 96.88 477 ALA A C 1
ATOM 3668 O O . ALA A 1 477 ? -2.940 1.223 20.783 1.00 96.88 477 ALA A O 1
ATOM 3669 N N . MET A 1 478 ? -4.865 0.094 20.471 1.00 95.25 478 MET A N 1
ATOM 3670 C CA . MET A 1 478 ? -4.592 -1.041 21.369 1.00 95.25 478 MET A CA 1
ATOM 3671 C C . MET A 1 478 ? -5.039 -2.366 20.736 1.00 95.25 478 MET A C 1
ATOM 3673 O O . MET A 1 478 ? -5.971 -2.374 19.938 1.00 95.25 478 MET A O 1
ATOM 3677 N N . GLU A 1 479 ? -4.411 -3.490 21.082 1.00 93.62 479 GLU A N 1
ATOM 3678 C CA . GLU A 1 479 ? -4.949 -4.812 20.731 1.00 93.62 479 GLU A CA 1
ATOM 3679 C C . GLU A 1 479 ? -6.165 -5.133 21.594 1.00 93.62 479 GLU A C 1
ATOM 3681 O O . GLU A 1 479 ? -7.170 -5.651 21.099 1.00 93.62 479 GLU A O 1
ATOM 3686 N N . GLY A 1 480 ? -6.110 -4.755 22.871 1.00 91.56 480 GLY A N 1
ATOM 3687 C CA . GLY A 1 480 ? -7.147 -5.085 23.836 1.00 91.56 480 GLY A CA 1
ATOM 3688 C C . GLY A 1 480 ? -7.083 -6.550 24.273 1.00 91.56 480 GLY A C 1
ATOM 3689 O O . GLY A 1 480 ? -6.555 -7.421 23.582 1.00 91.56 480 GLY A O 1
ATOM 3690 N N . ARG A 1 481 ? -7.614 -6.823 25.467 1.00 91.44 481 ARG A N 1
ATOM 3691 C CA . ARG A 1 481 ? -7.764 -8.190 25.971 1.00 91.44 481 ARG A CA 1
ATOM 3692 C C . ARG A 1 481 ? -8.984 -8.839 25.333 1.00 91.44 481 ARG A C 1
ATOM 3694 O O . ARG A 1 481 ? -9.990 -8.172 25.095 1.00 91.44 481 ARG A O 1
ATOM 3701 N N . ARG A 1 482 ? -8.895 -10.148 25.112 1.00 87.12 482 ARG A N 1
ATOM 3702 C CA . ARG A 1 482 ? -10.042 -10.970 24.730 1.00 87.12 482 ARG A CA 1
ATOM 3703 C C . ARG A 1 482 ? -10.875 -11.240 25.981 1.00 87.12 482 ARG A C 1
ATOM 3705 O O . ARG A 1 482 ? -10.314 -11.672 26.983 1.00 87.12 482 ARG A O 1
ATOM 3712 N N . ASP A 1 483 ? -12.171 -10.958 25.909 1.00 85.00 483 ASP A N 1
ATOM 3713 C CA . ASP A 1 483 ? -13.150 -11.212 26.975 1.00 85.00 483 ASP A CA 1
ATOM 3714 C C . ASP A 1 483 ? -12.762 -10.652 28.367 1.00 85.00 483 ASP A C 1
ATOM 3716 O O . ASP A 1 483 ? -12.769 -11.399 29.348 1.00 85.00 483 ASP A O 1
ATOM 3720 N N . PRO A 1 484 ? -12.407 -9.353 28.493 1.00 91.31 484 PRO A N 1
ATOM 3721 C CA . PRO A 1 484 ? -12.047 -8.773 29.783 1.00 91.31 484 PRO A CA 1
ATOM 3722 C C . PRO A 1 484 ? -13.252 -8.727 30.723 1.00 91.31 484 PRO A C 1
ATOM 3724 O O . PRO A 1 484 ? -14.390 -8.496 30.295 1.00 91.31 484 PRO A O 1
ATOM 3727 N N . ASP A 1 485 ? -13.003 -8.862 32.024 1.00 92.56 485 ASP A N 1
ATOM 3728 C CA . ASP A 1 485 ? -14.061 -8.672 33.008 1.00 92.56 485 ASP A CA 1
ATOM 3729 C C . ASP A 1 485 ? -14.420 -7.182 33.191 1.00 92.56 485 ASP A C 1
ATOM 3731 O O . ASP A 1 485 ? -13.729 -6.254 32.753 1.00 92.56 485 ASP A O 1
ATOM 3735 N N . TYR A 1 486 ? -15.549 -6.928 33.857 1.00 92.44 486 TYR A N 1
ATOM 3736 C CA . TYR A 1 486 ? -16.038 -5.565 34.061 1.00 92.44 486 TYR A CA 1
ATOM 3737 C C . TYR A 1 486 ? -15.085 -4.688 34.896 1.00 92.44 486 TYR A C 1
ATOM 3739 O O . TYR A 1 486 ? -15.002 -3.481 34.660 1.00 92.44 486 TYR A O 1
ATOM 3747 N N . GLN A 1 487 ? -14.371 -5.253 35.875 1.00 94.06 487 GLN A N 1
ATOM 3748 C CA . GLN A 1 487 ? -13.432 -4.500 36.713 1.00 94.06 487 GLN A CA 1
ATOM 3749 C C . GLN A 1 487 ? -12.163 -4.144 35.944 1.00 94.06 487 GLN A C 1
ATOM 3751 O O . GLN A 1 487 ? -11.694 -3.007 36.040 1.00 94.06 487 GLN A O 1
ATOM 3756 N N . GLU A 1 488 ? -11.641 -5.077 35.152 1.00 94.50 488 GLU A N 1
ATOM 3757 C CA . GLU A 1 488 ? -10.521 -4.845 34.244 1.00 94.50 488 GLU A CA 1
ATOM 3758 C C . GLU A 1 488 ? -10.856 -3.733 33.251 1.00 94.50 488 GLU A C 1
ATOM 3760 O O . GLU A 1 488 ? -10.111 -2.756 33.130 1.00 94.50 488 GLU A O 1
ATOM 3765 N N . LEU A 1 489 ? -12.024 -3.818 32.606 1.00 95.06 489 LEU A N 1
ATOM 3766 C CA . LEU A 1 489 ? -12.467 -2.812 31.646 1.00 95.06 489 LEU A CA 1
ATOM 3767 C C . LEU A 1 489 ? -12.671 -1.443 32.304 1.00 95.06 489 LEU A C 1
ATOM 3769 O O . LEU A 1 489 ? -12.270 -0.415 31.756 1.00 95.06 489 LEU A O 1
ATOM 3773 N N . LYS A 1 490 ? -13.245 -1.408 33.512 1.00 95.69 490 LYS A N 1
ATOM 3774 C CA . LYS A 1 490 ? -13.419 -0.173 34.285 1.00 95.69 490 LYS A CA 1
ATOM 3775 C C . LYS A 1 490 ? -12.081 0.451 34.674 1.00 95.69 490 LYS A C 1
ATOM 3777 O O . LYS A 1 490 ? -11.959 1.679 34.669 1.00 95.69 490 LYS A O 1
ATOM 3782 N N . LYS A 1 491 ? -11.079 -0.369 34.998 1.00 96.44 491 LYS A N 1
ATOM 3783 C CA . LYS A 1 491 ? -9.726 0.101 35.298 1.00 96.44 491 LYS A CA 1
ATOM 3784 C C . LYS A 1 491 ? -9.068 0.694 34.052 1.00 96.44 491 LYS A C 1
ATOM 3786 O O . LYS A 1 491 ? -8.598 1.829 34.125 1.00 96.44 491 LYS A O 1
ATOM 3791 N N . LEU A 1 492 ? -9.114 -0.002 32.913 1.00 96.88 492 LEU A N 1
ATOM 3792 C CA . LEU A 1 492 ? -8.603 0.531 31.647 1.00 96.88 492 LEU A CA 1
ATOM 3793 C C . LEU A 1 492 ? -9.293 1.850 31.281 1.00 96.88 492 LEU A C 1
ATOM 3795 O O . LEU A 1 492 ? -8.615 2.820 30.950 1.00 96.88 492 LEU A O 1
ATOM 3799 N N . ALA A 1 493 ? -10.624 1.909 31.383 1.00 96.62 493 ALA A N 1
ATOM 3800 C CA . ALA A 1 493 ? -11.408 3.115 31.124 1.00 96.62 493 ALA A CA 1
ATOM 3801 C C . ALA A 1 493 ? -10.994 4.279 32.035 1.00 96.62 493 ALA A C 1
ATOM 3803 O O . ALA A 1 493 ? -10.922 5.424 31.597 1.00 96.62 493 ALA A O 1
ATOM 3804 N N . ALA A 1 494 ? -10.709 4.005 33.311 1.00 96.38 494 ALA A N 1
ATOM 3805 C CA . ALA A 1 494 ? -10.250 5.027 34.242 1.00 96.38 494 ALA A CA 1
ATOM 3806 C C . ALA A 1 494 ? -8.867 5.570 33.865 1.00 96.38 494 ALA A C 1
ATOM 3808 O O . ALA A 1 494 ? -8.675 6.784 33.906 1.00 96.38 494 ALA A O 1
ATOM 3809 N N . VAL A 1 495 ? -7.947 4.684 33.479 1.00 97.62 495 VAL A N 1
ATOM 3810 C CA . VAL A 1 495 ? -6.588 5.025 33.039 1.00 97.62 495 VAL A CA 1
ATOM 3811 C C . VAL A 1 495 ? -6.602 5.841 31.753 1.00 97.62 495 VAL A C 1
ATOM 3813 O O . VAL A 1 495 ? -5.993 6.906 31.701 1.00 97.62 495 VAL A O 1
ATOM 3816 N N . THR A 1 496 ? -7.317 5.364 30.734 1.00 96.50 496 THR A N 1
ATOM 3817 C CA . THR A 1 496 ? -7.420 6.041 29.433 1.00 96.50 496 THR A CA 1
ATOM 3818 C C . THR A 1 496 ? -8.111 7.388 29.560 1.00 96.50 496 THR A C 1
ATOM 3820 O O . THR A 1 496 ? -7.588 8.370 29.044 1.00 96.50 496 THR A O 1
ATOM 3823 N N . ALA A 1 497 ? -9.226 7.466 30.294 1.00 95.50 497 ALA A N 1
ATOM 3824 C CA . ALA A 1 497 ? -9.906 8.734 30.536 1.00 95.50 497 ALA A CA 1
ATOM 3825 C C . ALA A 1 497 ? -9.006 9.740 31.267 1.00 95.50 497 ALA A C 1
ATOM 3827 O O . ALA A 1 497 ? -8.899 10.863 30.801 1.00 95.50 497 ALA A O 1
ATOM 3828 N N . ASP A 1 498 ? -8.339 9.356 32.365 1.00 95.94 498 ASP A N 1
ATOM 3829 C CA . ASP A 1 498 ? -7.445 10.265 33.107 1.00 95.94 498 ASP A CA 1
ATOM 3830 C C . ASP A 1 498 ? -6.291 10.766 32.230 1.00 95.94 498 ASP A C 1
ATOM 3832 O O . ASP A 1 498 ? -6.037 11.966 32.145 1.00 95.94 498 ASP A O 1
ATOM 3836 N N . ALA A 1 499 ? -5.605 9.849 31.545 1.00 97.12 499 ALA A N 1
ATOM 3837 C CA . ALA A 1 499 ? -4.433 10.186 30.752 1.00 97.12 499 ALA A CA 1
ATOM 3838 C C . ALA A 1 499 ? -4.771 11.084 29.556 1.00 97.12 499 ALA A C 1
ATOM 3840 O O . ALA A 1 499 ? -4.095 12.090 29.334 1.00 97.12 499 ALA A O 1
ATOM 3841 N N . LEU A 1 500 ? -5.821 10.738 28.805 1.00 95.25 500 LEU A N 1
ATOM 3842 C CA . LEU A 1 500 ? -6.268 11.524 27.659 1.00 95.25 500 LEU A CA 1
ATOM 3843 C C . LEU A 1 500 ? -6.848 12.872 28.092 1.00 95.25 500 LEU A C 1
ATOM 3845 O O . LEU A 1 500 ? -6.555 13.881 27.455 1.00 95.25 500 LEU A O 1
ATOM 3849 N N . ASP A 1 501 ? -7.629 12.904 29.179 1.00 93.25 501 ASP A N 1
ATOM 3850 C CA . ASP A 1 501 ? -8.277 14.133 29.634 1.00 93.25 501 ASP A CA 1
ATOM 3851 C C . ASP A 1 501 ? -7.255 15.194 30.056 1.00 93.25 501 ASP A C 1
ATOM 3853 O O . ASP A 1 501 ? -7.406 16.371 29.733 1.00 93.25 501 ASP A O 1
ATOM 3857 N N . ARG A 1 502 ? -6.164 14.747 30.691 1.00 94.38 502 ARG A N 1
ATOM 3858 C CA . ARG A 1 502 ? -5.028 15.584 31.094 1.00 94.38 502 ARG A CA 1
ATOM 3859 C C . ARG A 1 502 ? -4.133 16.010 29.934 1.00 94.38 502 ARG A C 1
ATOM 3861 O O . ARG A 1 502 ? -3.497 17.057 30.028 1.00 94.38 502 ARG A O 1
ATOM 3868 N N . ALA A 1 503 ? -3.997 15.180 28.901 1.00 94.50 503 ALA A N 1
ATOM 3869 C CA . ALA A 1 503 ? -3.056 15.425 27.809 1.00 94.50 503 ALA A CA 1
ATOM 3870 C C . ALA A 1 503 ? -3.623 16.302 26.683 1.00 94.50 503 ALA A C 1
ATOM 3872 O O . ALA A 1 503 ? -2.854 16.975 26.001 1.00 94.50 503 ALA A O 1
ATOM 3873 N N . LEU A 1 504 ? -4.941 16.282 26.475 1.00 94.25 504 LEU A N 1
ATOM 3874 C CA . LEU A 1 504 ? -5.611 16.921 25.342 1.00 94.25 504 LEU A CA 1
ATOM 3875 C C . LEU A 1 504 ? -6.509 18.079 25.802 1.00 94.25 504 LEU A C 1
ATOM 3877 O O . LEU A 1 504 ? -7.165 17.978 26.841 1.00 94.25 504 LEU A O 1
ATOM 3881 N N . LEU A 1 505 ? -6.642 19.125 24.981 1.00 92.00 505 LEU A N 1
ATOM 3882 C CA . LEU A 1 505 ? -7.553 20.249 25.250 1.00 92.00 505 LEU A CA 1
ATOM 3883 C C . LEU A 1 505 ? -9.028 19.794 25.334 1.00 92.00 505 LEU A C 1
ATOM 3885 O O . LEU A 1 505 ? -9.398 18.865 24.612 1.00 92.00 505 LEU A O 1
ATOM 3889 N N . PRO A 1 506 ? -9.883 20.411 26.176 1.00 88.31 506 PRO A N 1
ATOM 3890 C CA . PRO A 1 506 ? -11.251 19.939 26.447 1.00 88.31 506 PRO A CA 1
ATOM 3891 C C . PRO A 1 506 ? -12.149 19.724 25.216 1.00 88.31 506 PRO A C 1
ATOM 3893 O O . PRO A 1 506 ? -12.983 18.820 25.209 1.00 88.31 506 PRO A O 1
ATOM 3896 N N . GLU A 1 507 ? -11.979 20.545 24.184 1.00 88.62 507 GLU A N 1
ATOM 3897 C CA . GLU A 1 507 ? -12.703 20.506 22.912 1.00 88.62 507 GLU A CA 1
ATOM 3898 C C . GLU A 1 507 ? -12.237 19.385 21.973 1.00 88.62 507 GLU A C 1
ATOM 3900 O O . GLU A 1 507 ? -12.976 18.988 21.071 1.00 88.62 507 GLU A O 1
ATOM 3905 N N . VAL A 1 508 ? -11.031 18.850 22.191 1.00 93.06 508 VAL A N 1
ATOM 3906 C CA . VAL A 1 508 ? -10.465 17.790 21.355 1.00 93.06 508 VAL A CA 1
ATOM 3907 C C . VAL A 1 508 ? -11.134 16.456 21.707 1.00 93.06 508 VAL A C 1
ATOM 3909 O O . VAL A 1 508 ? -11.106 16.045 22.881 1.00 93.06 508 VAL A O 1
ATOM 3912 N N . PRO A 1 509 ? -11.724 15.757 20.714 1.00 94.56 509 PRO A N 1
ATOM 3913 C CA . PRO A 1 509 ? -12.368 14.474 20.936 1.00 94.56 509 PRO A CA 1
ATOM 3914 C C . PRO A 1 509 ? -11.359 13.422 21.399 1.00 94.56 509 PRO A C 1
ATOM 3916 O O . PRO A 1 509 ? -10.213 13.383 20.955 1.00 94.56 509 PRO A O 1
ATOM 3919 N N . LEU A 1 510 ? -11.812 12.523 22.267 1.00 96.62 510 LEU A N 1
ATOM 3920 C CA . LEU A 1 510 ? -11.053 11.335 22.639 1.00 96.62 510 LEU A CA 1
ATOM 3921 C C . LEU A 1 510 ? -11.220 10.272 21.556 1.00 96.62 510 LEU A C 1
ATOM 3923 O O . LEU A 1 510 ? -12.344 9.851 21.299 1.00 96.62 510 LEU A O 1
ATOM 3927 N N . LEU A 1 511 ? -10.130 9.828 20.935 1.00 97.19 511 LEU A N 1
ATOM 3928 C CA . LEU A 1 511 ? -10.178 8.853 19.844 1.00 97.19 511 LEU A CA 1
ATOM 3929 C C . LEU A 1 511 ? -9.477 7.558 20.269 1.00 97.19 511 LEU A C 1
ATOM 3931 O O . LEU A 1 511 ? -8.289 7.553 20.594 1.00 97.19 511 LEU A O 1
ATOM 3935 N N . LEU A 1 512 ? -10.230 6.463 20.280 1.00 96.81 512 LEU A N 1
ATOM 3936 C CA . LEU A 1 512 ? -9.801 5.129 20.688 1.00 96.81 512 LEU A CA 1
ATOM 3937 C C . LEU A 1 512 ? -10.052 4.141 19.552 1.00 96.81 512 LEU A C 1
ATOM 3939 O O . LEU A 1 512 ? -11.135 4.117 18.963 1.00 96.81 512 LEU A O 1
ATOM 3943 N N . MET A 1 513 ? -9.067 3.289 19.301 1.00 95.69 513 MET A N 1
ATOM 3944 C CA . MET A 1 513 ? -9.157 2.189 18.350 1.00 95.69 513 MET A CA 1
ATOM 3945 C C . MET A 1 513 ? -8.658 0.914 19.022 1.00 95.69 513 MET A C 1
ATOM 3947 O O . MET A 1 513 ? -7.535 0.871 19.523 1.00 95.69 513 MET A O 1
ATOM 3951 N N . VAL A 1 514 ? -9.493 -0.118 19.072 1.00 93.44 514 VAL A N 1
ATOM 3952 C CA . VAL A 1 514 ? -9.151 -1.372 19.749 1.00 93.44 514 VAL A CA 1
ATOM 3953 C C . VAL A 1 514 ? -9.325 -2.538 18.791 1.00 93.44 514 VAL A C 1
ATOM 3955 O O . VAL A 1 514 ? -10.353 -2.659 18.148 1.00 93.44 514 VAL A O 1
ATOM 3958 N N . ARG A 1 515 ? -8.348 -3.433 18.670 1.00 91.44 515 ARG A N 1
ATOM 3959 C CA . ARG A 1 515 ? -8.515 -4.583 17.772 1.00 91.44 515 ARG A CA 1
ATOM 3960 C C . ARG A 1 515 ? -9.612 -5.535 18.260 1.00 91.44 515 ARG A C 1
ATOM 3962 O O . ARG A 1 515 ? -10.393 -6.034 17.457 1.00 91.44 515 ARG A O 1
ATOM 3969 N N . SER A 1 516 ? -9.660 -5.779 19.566 1.00 90.00 516 SER A N 1
ATOM 3970 C CA . SER A 1 516 ? -10.682 -6.606 20.214 1.00 90.00 516 SER A CA 1
ATOM 3971 C C . SER A 1 516 ? -12.040 -5.897 20.290 1.00 90.00 516 SER A C 1
ATOM 3973 O O . SER A 1 516 ? -12.098 -4.681 20.471 1.00 90.00 516 SER A O 1
ATOM 3975 N N . ASP A 1 517 ? -13.120 -6.677 20.218 1.00 90.25 517 ASP A N 1
ATOM 3976 C CA . ASP A 1 517 ? -14.521 -6.235 20.305 1.00 90.25 517 ASP A CA 1
ATOM 3977 C C . ASP A 1 517 ? -14.892 -5.779 21.733 1.00 90.25 517 ASP A C 1
ATOM 3979 O O . ASP A 1 517 ? -15.528 -6.495 22.508 1.00 90.25 517 ASP A O 1
ATOM 3983 N N . ILE A 1 518 ? -14.398 -4.601 22.127 1.00 92.88 518 ILE A N 1
ATOM 3984 C CA . ILE A 1 518 ? -14.664 -3.988 23.438 1.00 92.88 518 ILE A CA 1
ATOM 3985 C C . ILE A 1 518 ? -14.961 -2.484 23.350 1.00 92.88 518 ILE A C 1
ATOM 3987 O O . ILE A 1 518 ? -15.134 -1.835 24.391 1.00 92.88 518 ILE A O 1
ATOM 3991 N N . ALA A 1 519 ? -15.011 -1.888 22.151 1.00 93.69 519 ALA A N 1
ATOM 3992 C CA . ALA A 1 519 ? -14.975 -0.432 22.010 1.00 93.69 519 ALA A CA 1
ATOM 3993 C C . ALA A 1 519 ? -16.230 0.251 22.562 1.00 93.69 519 ALA A C 1
ATOM 3995 O O . ALA A 1 519 ? -16.126 1.266 23.257 1.00 93.69 519 ALA A O 1
ATOM 3996 N N . LYS A 1 520 ? -17.419 -0.316 22.338 1.00 93.75 520 LYS A N 1
ATOM 3997 C CA . LYS A 1 520 ? -18.678 0.218 22.881 1.00 93.75 520 LYS A CA 1
ATOM 3998 C C . LYS A 1 520 ? -18.687 0.222 24.397 1.00 93.75 520 LYS A C 1
ATOM 4000 O O . LYS A 1 520 ? -19.033 1.241 24.995 1.00 93.75 520 LYS A O 1
ATOM 4005 N N . ALA A 1 521 ? -18.288 -0.887 25.016 1.00 94.38 521 ALA A N 1
ATOM 4006 C CA . ALA A 1 521 ? -18.266 -1.013 26.466 1.00 94.38 521 ALA A CA 1
ATOM 4007 C C . ALA A 1 521 ? -17.231 -0.058 27.085 1.00 94.38 521 ALA A C 1
ATOM 4009 O O . ALA A 1 521 ? -17.570 0.725 27.976 1.00 94.38 521 ALA A O 1
ATOM 4010 N N . LEU A 1 522 ? -16.005 -0.038 26.548 1.00 95.50 522 LEU A N 1
ATOM 4011 C CA . LEU A 1 522 ? -14.952 0.888 26.968 1.00 95.50 522 LEU A CA 1
ATOM 4012 C C . LEU A 1 522 ? -15.412 2.346 26.838 1.00 95.50 522 LEU A C 1
ATOM 4014 O O . LEU A 1 522 ? -15.344 3.123 27.793 1.00 95.50 522 LEU A O 1
ATOM 4018 N N . GLY A 1 523 ? -15.944 2.710 25.671 1.00 95.00 523 GLY A N 1
ATOM 4019 C CA . GLY A 1 523 ? -16.367 4.070 25.379 1.00 95.00 523 GLY A CA 1
ATOM 4020 C C . GLY A 1 523 ? -17.541 4.544 26.236 1.00 95.00 523 GLY A C 1
ATOM 4021 O O . GLY A 1 523 ? -17.564 5.695 26.671 1.00 95.00 523 GLY A O 1
ATOM 4022 N N . GLN A 1 524 ? -18.503 3.670 26.544 1.00 94.06 524 GLN A N 1
ATOM 4023 C CA . GLN A 1 524 ? -19.603 3.997 27.457 1.00 94.06 524 GLN A CA 1
ATOM 4024 C C . GLN A 1 524 ? -19.108 4.277 28.882 1.00 94.06 524 GLN A C 1
ATOM 4026 O O . GLN A 1 524 ? -19.550 5.254 29.493 1.00 94.06 524 GLN A O 1
ATOM 4031 N N . ILE A 1 525 ? -18.164 3.481 29.397 1.00 95.94 525 ILE A N 1
ATOM 4032 C CA . ILE A 1 525 ? -17.596 3.691 30.737 1.00 95.94 525 ILE A CA 1
ATOM 4033 C C . ILE A 1 525 ? -16.817 5.015 30.791 1.00 95.94 525 ILE A C 1
ATOM 4035 O O . ILE A 1 525 ? -16.969 5.783 31.744 1.00 95.94 525 ILE A O 1
ATOM 4039 N N . ILE A 1 526 ? -16.035 5.326 29.752 1.00 95.44 526 ILE A N 1
ATOM 4040 C CA . ILE A 1 526 ? -15.304 6.600 29.651 1.00 95.44 526 ILE A CA 1
ATOM 4041 C C . ILE A 1 526 ? -16.276 7.787 29.610 1.00 95.44 526 ILE A C 1
ATOM 4043 O O . ILE A 1 526 ? -16.115 8.734 30.382 1.00 95.44 526 ILE A O 1
ATOM 4047 N N . ARG A 1 527 ? -17.330 7.727 28.782 1.00 91.75 527 ARG A N 1
ATOM 4048 C CA . ARG A 1 527 ? -18.361 8.781 28.725 1.00 91.75 527 ARG A CA 1
ATOM 4049 C C . ARG A 1 527 ? -19.009 9.020 30.080 1.00 91.75 527 ARG A C 1
ATOM 4051 O O . ARG A 1 527 ? -19.153 10.174 30.473 1.00 91.75 527 ARG A O 1
ATOM 4058 N N . GLN A 1 528 ? -19.385 7.959 30.796 1.00 91.00 528 GLN A N 1
ATOM 4059 C CA . GLN A 1 528 ? -19.970 8.084 32.134 1.00 91.00 528 GLN A CA 1
ATOM 4060 C C . GLN A 1 528 ? -19.002 8.769 33.101 1.00 91.00 528 GLN A C 1
ATOM 4062 O O . GLN A 1 528 ? -19.393 9.691 33.815 1.00 91.00 528 GLN A O 1
ATOM 4067 N N . LYS A 1 529 ? -17.724 8.375 33.082 1.00 89.06 529 LYS A N 1
ATOM 4068 C CA . LYS A 1 529 ? -16.685 8.965 33.936 1.00 89.06 529 LYS A CA 1
ATOM 4069 C C . LYS A 1 529 ? -16.466 10.454 33.647 1.00 89.06 529 LYS A C 1
ATOM 4071 O O . LYS A 1 529 ? -16.298 11.231 34.581 1.00 89.06 529 LYS A O 1
ATOM 4076 N N . LEU A 1 530 ? -16.524 10.855 32.379 1.00 88.06 530 LEU A N 1
ATOM 4077 C CA . LEU A 1 530 ? -16.385 12.249 31.939 1.00 88.06 530 LEU A CA 1
ATOM 4078 C C . LEU A 1 530 ? -17.725 13.010 31.899 1.00 88.06 530 LEU A C 1
ATOM 4080 O O . LEU A 1 530 ? -17.815 14.098 31.328 1.00 88.06 530 LEU A O 1
ATOM 4084 N N . SER A 1 531 ? -18.786 12.450 32.498 1.00 85.50 531 SER A N 1
ATOM 4085 C CA . SER A 1 531 ? -20.138 13.036 32.543 1.00 85.50 531 SER A CA 1
ATOM 4086 C C . SER A 1 531 ? -20.707 13.422 31.167 1.00 85.50 531 SER A C 1
ATOM 4088 O O . SER A 1 531 ? -21.478 14.373 31.058 1.00 85.50 531 SER A O 1
ATOM 4090 N N . GLY A 1 532 ? -20.286 12.738 30.100 1.00 77.62 532 GLY A N 1
ATOM 4091 C CA . GLY A 1 532 ? -20.698 13.010 28.720 1.00 77.62 532 GLY A CA 1
ATOM 4092 C C . GLY A 1 532 ? -20.245 14.360 28.153 1.00 77.62 532 GLY A C 1
ATOM 4093 O O . GLY A 1 532 ? -20.641 14.699 27.044 1.00 77.62 532 GLY A O 1
ATOM 4094 N N . LYS A 1 533 ? -19.426 15.130 28.882 1.00 82.12 533 LYS A N 1
ATOM 4095 C CA . LYS A 1 533 ? -19.024 16.488 28.479 1.00 82.12 533 LYS A CA 1
ATOM 4096 C C . LYS A 1 533 ? -18.004 16.500 27.348 1.00 82.12 533 LYS A C 1
ATOM 4098 O O . LYS A 1 533 ? -17.900 17.493 26.637 1.00 82.12 533 LYS A O 1
ATOM 4103 N N . ARG A 1 534 ? -17.246 15.412 27.207 1.00 88.69 534 ARG A N 1
ATOM 4104 C CA . ARG A 1 534 ? -16.155 15.304 26.246 1.00 88.69 534 ARG A CA 1
ATOM 4105 C C . ARG A 1 534 ? -16.563 14.440 25.050 1.00 88.69 534 ARG A C 1
ATOM 4107 O O . ARG A 1 534 ? -17.019 13.311 25.269 1.00 88.69 534 ARG A O 1
ATOM 4114 N N . PRO A 1 535 ? -16.411 14.925 23.804 1.00 93.44 535 PRO A N 1
ATOM 4115 C CA . PRO A 1 535 ? -16.643 14.101 22.627 1.00 93.44 535 PRO A CA 1
ATOM 4116 C C . PRO A 1 535 ? -15.700 12.891 22.604 1.00 93.44 535 PRO A C 1
ATOM 4118 O O . PRO A 1 535 ? -14.550 12.977 23.031 1.00 93.44 535 PRO A O 1
ATOM 4121 N N . LEU A 1 536 ? -16.194 11.753 22.122 1.00 94.94 536 LEU A N 1
ATOM 4122 C CA . LEU A 1 536 ? -15.455 10.491 22.093 1.00 94.94 536 LEU A CA 1
ATOM 4123 C C . LEU A 1 536 ? -15.776 9.753 20.794 1.00 94.94 536 LEU A C 1
ATOM 4125 O O . LEU A 1 536 ? -16.928 9.760 20.364 1.00 94.94 536 LEU A O 1
ATOM 4129 N N . VAL A 1 537 ? -14.786 9.065 20.238 1.00 96.38 537 VAL A N 1
ATOM 4130 C CA . VAL A 1 537 ? -14.929 7.992 19.254 1.00 96.38 537 VAL A CA 1
ATOM 4131 C C . VAL A 1 537 ? -14.162 6.786 19.781 1.00 96.38 537 VAL A C 1
ATOM 4133 O O . VAL A 1 537 ? -12.974 6.882 20.063 1.00 96.38 537 VAL A O 1
ATOM 4136 N N . ALA A 1 538 ? -14.843 5.660 19.934 1.00 96.31 538 ALA A N 1
ATOM 4137 C CA . ALA A 1 538 ? -14.258 4.369 20.245 1.00 96.31 538 ALA A CA 1
ATOM 4138 C C . ALA A 1 538 ? -14.737 3.374 19.190 1.00 96.31 538 ALA A C 1
ATOM 4140 O O . ALA A 1 538 ? -15.936 3.082 19.124 1.00 96.31 538 ALA A O 1
ATOM 4141 N N . VAL A 1 539 ? -13.805 2.887 18.372 1.00 95.38 539 VAL A N 1
ATOM 4142 C CA . VAL A 1 539 ? -14.058 1.864 17.351 1.00 95.38 539 VAL A CA 1
ATOM 4143 C C . VAL A 1 539 ? -13.284 0.590 17.647 1.00 95.38 539 VAL A C 1
ATOM 4145 O O . VAL A 1 539 ? -12.209 0.646 18.251 1.00 95.38 539 VAL A O 1
ATOM 4148 N N . ASP A 1 540 ? -13.819 -0.542 17.206 1.00 92.56 540 ASP A N 1
ATOM 4149 C CA . ASP A 1 540 ? -13.155 -1.838 17.274 1.00 92.56 540 ASP A CA 1
ATOM 4150 C C . ASP A 1 540 ? -12.990 -2.522 15.913 1.00 92.56 540 ASP A C 1
ATOM 4152 O O . ASP A 1 540 ? -13.404 -1.987 14.884 1.00 92.56 540 ASP A O 1
ATOM 4156 N N . ALA A 1 541 ? -12.314 -3.677 15.916 1.00 87.00 541 ALA A N 1
ATOM 4157 C CA . ALA A 1 541 ? -12.004 -4.512 14.752 1.00 87.00 541 ALA A CA 1
ATOM 4158 C C . ALA A 1 541 ? -11.143 -3.830 13.670 1.00 87.00 541 ALA A C 1
ATOM 4160 O O . ALA A 1 541 ? -11.035 -4.329 12.553 1.00 87.00 541 ALA A O 1
ATOM 4161 N N . VAL A 1 542 ? -10.471 -2.727 14.010 1.00 84.94 542 VAL A N 1
ATOM 4162 C CA . VAL A 1 542 ? -9.514 -2.048 13.128 1.00 84.94 542 VAL A CA 1
ATOM 4163 C C . VAL A 1 542 ? -8.092 -2.298 13.626 1.00 84.94 542 VAL A C 1
ATOM 4165 O O . VAL A 1 542 ? -7.789 -2.105 14.805 1.00 84.94 542 VAL A O 1
ATOM 4168 N N . LYS A 1 543 ? -7.207 -2.725 12.720 1.00 84.75 543 LYS A N 1
ATOM 4169 C CA . LYS A 1 543 ? -5.782 -2.940 12.999 1.00 84.75 543 LYS A CA 1
ATOM 4170 C C . LYS A 1 543 ? -4.982 -1.698 12.613 1.00 84.75 543 LYS A C 1
ATOM 4172 O O . LYS A 1 543 ? -5.079 -1.239 11.480 1.00 84.75 543 LYS A O 1
ATOM 4177 N N . ALA A 1 544 ? -4.158 -1.202 13.533 1.00 83.81 544 ALA A N 1
ATOM 4178 C CA . ALA A 1 544 ? -3.227 -0.108 13.280 1.00 83.81 544 ALA A CA 1
ATOM 4179 C C . ALA A 1 544 ? -1.870 -0.369 13.944 1.00 83.81 544 ALA A C 1
ATOM 4181 O O . ALA A 1 544 ? -1.789 -0.945 15.031 1.00 83.81 544 ALA A O 1
ATOM 4182 N N . GLU A 1 545 ? -0.815 0.083 13.278 1.00 80.81 545 GLU A N 1
ATOM 4183 C CA . GLU A 1 545 ? 0.584 -0.063 13.667 1.00 80.81 545 GLU A CA 1
ATOM 4184 C C . GLU A 1 545 ? 1.196 1.295 14.056 1.00 80.81 545 GLU A C 1
ATOM 4186 O O . GLU A 1 545 ? 0.585 2.359 13.923 1.00 80.81 545 GLU A O 1
ATOM 4191 N N . PHE A 1 546 ? 2.435 1.267 14.550 1.00 72.69 546 PHE A N 1
ATOM 4192 C CA . PHE A 1 546 ? 3.200 2.483 14.828 1.00 72.69 546 PHE A CA 1
ATOM 4193 C C . PHE A 1 546 ? 3.416 3.317 13.547 1.00 72.69 546 PHE A C 1
ATOM 4195 O O . PHE A 1 546 ? 3.585 2.757 12.464 1.00 72.69 546 PHE A O 1
ATOM 4202 N N . ASN A 1 547 ? 3.431 4.652 13.672 1.00 71.50 547 ASN A N 1
ATOM 4203 C CA . ASN A 1 547 ? 3.509 5.626 12.565 1.00 71.50 547 ASN A CA 1
ATOM 4204 C C . ASN A 1 547 ? 2.334 5.604 11.572 1.00 71.50 547 ASN A C 1
ATOM 4206 O O . ASN A 1 547 ? 2.424 6.192 10.492 1.00 71.50 547 ASN A O 1
ATOM 4210 N N . ASN A 1 548 ? 1.226 4.940 11.906 1.00 83.00 548 ASN A N 1
ATOM 4211 C CA . ASN A 1 548 ? 0.027 5.043 11.091 1.00 83.00 548 ASN A CA 1
ATOM 4212 C C . ASN A 1 548 ? -0.717 6.363 11.324 1.00 83.00 548 ASN A C 1
ATOM 4214 O O . ASN A 1 548 ? -0.612 7.007 12.366 1.00 83.00 548 ASN A O 1
ATOM 4218 N N . PHE A 1 549 ? -1.509 6.723 10.326 1.00 85.38 549 PHE A N 1
ATOM 4219 C CA . PHE A 1 549 ? -2.544 7.737 10.345 1.00 85.38 549 PHE A CA 1
ATOM 4220 C C . PHE A 1 549 ? -3.869 7.062 10.009 1.00 85.38 549 PHE A C 1
ATOM 4222 O O . PHE A 1 549 ? -3.901 6.047 9.309 1.00 85.38 549 PHE A O 1
ATOM 4229 N N . VAL A 1 550 ? -4.961 7.634 10.500 1.00 86.81 550 VAL A N 1
ATOM 4230 C CA . VAL A 1 550 ? -6.306 7.102 10.302 1.00 86.81 550 VAL A CA 1
ATOM 4231 C C . VAL A 1 550 ? -7.230 8.178 9.767 1.00 86.81 550 VAL A C 1
ATOM 4233 O O . VAL A 1 550 ? -7.205 9.323 10.229 1.00 86.81 550 VAL A O 1
ATOM 4236 N N . ASP A 1 551 ? -8.089 7.768 8.840 1.00 86.75 551 ASP A N 1
ATOM 4237 C CA . ASP A 1 551 ? -9.277 8.520 8.464 1.00 86.75 551 ASP A CA 1
ATOM 4238 C C . ASP A 1 551 ? -10.521 7.773 8.898 1.00 86.75 551 ASP A C 1
ATOM 4240 O O . ASP A 1 551 ? -10.631 6.558 8.728 1.00 86.75 551 ASP A O 1
ATOM 4244 N N . PHE A 1 552 ? -11.477 8.532 9.404 1.00 88.88 552 PHE A N 1
ATOM 4245 C CA . PHE A 1 552 ? -12.808 8.051 9.710 1.00 88.88 552 PHE A CA 1
ATOM 4246 C C . PHE A 1 552 ? -13.772 8.808 8.822 1.00 88.88 552 PHE A C 1
ATOM 4248 O O . PHE A 1 552 ? -13.849 10.033 8.929 1.00 88.88 552 PHE A O 1
ATOM 4255 N N . GLY A 1 553 ? -14.533 8.129 7.976 1.00 86.88 553 GLY A N 1
ATOM 4256 C CA . GLY A 1 553 ? -15.602 8.841 7.287 1.00 86.88 553 GLY A CA 1
ATOM 4257 C C . GLY A 1 553 ? -16.922 8.758 8.004 1.00 86.88 553 GLY A C 1
ATOM 4258 O O . GLY A 1 553 ? -17.010 8.460 9.196 1.00 86.88 553 GLY A O 1
ATOM 4259 N N . ARG A 1 554 ? -17.968 9.096 7.259 1.00 87.69 554 ARG A N 1
ATOM 4260 C CA . ARG A 1 554 ? -19.306 9.202 7.822 1.00 87.69 554 ARG A CA 1
ATOM 4261 C C . ARG A 1 554 ? -19.830 7.818 8.212 1.00 87.69 554 ARG A C 1
ATOM 4263 O O . ARG A 1 554 ? -19.595 6.862 7.474 1.00 87.69 554 ARG A O 1
ATOM 4270 N N . PRO A 1 555 ? -20.554 7.707 9.338 1.00 88.94 555 PRO A N 1
ATOM 4271 C CA . PRO A 1 555 ? -21.189 6.456 9.711 1.00 88.94 555 PRO A CA 1
ATOM 4272 C C . PRO A 1 555 ? -22.160 5.989 8.622 1.00 88.94 555 PRO A C 1
ATOM 4274 O O . PRO A 1 555 ? -22.956 6.780 8.113 1.00 88.94 555 PRO A O 1
ATOM 4277 N N . ILE A 1 556 ? -22.109 4.701 8.299 1.00 86.00 556 ILE A N 1
ATOM 4278 C CA . ILE A 1 556 ? -23.003 4.048 7.333 1.00 86.00 556 ILE A CA 1
ATOM 4279 C C . ILE A 1 556 ? -23.925 3.069 8.065 1.00 86.00 556 ILE A C 1
ATOM 4281 O O . ILE A 1 556 ? -23.799 2.880 9.277 1.00 86.00 556 ILE A O 1
ATOM 4285 N N . MET A 1 557 ? -24.875 2.452 7.349 1.00 83.19 557 MET A N 1
ATOM 4286 C CA . MET A 1 557 ? -25.795 1.460 7.931 1.00 83.19 557 MET A CA 1
ATOM 4287 C C . MET A 1 557 ? -26.515 2.012 9.176 1.00 83.19 557 MET A C 1
ATOM 4289 O O . MET A 1 557 ? -26.489 1.417 10.250 1.00 83.19 557 MET A O 1
ATOM 4293 N N . ASN A 1 558 ? -27.089 3.215 9.055 1.00 83.19 558 ASN A N 1
ATOM 4294 C CA . ASN A 1 558 ? -27.766 3.929 10.147 1.00 83.19 558 ASN A CA 1
ATOM 4295 C C . ASN A 1 558 ? -26.886 4.188 11.389 1.00 83.19 558 ASN A C 1
ATOM 4297 O O . ASN A 1 558 ? -27.387 4.236 12.512 1.00 83.19 558 ASN A O 1
ATOM 4301 N N . GLY A 1 559 ? -25.576 4.366 11.198 1.00 83.50 559 GLY A N 1
ATOM 4302 C CA . GLY A 1 559 ? -24.637 4.648 12.286 1.00 83.50 559 GLY A CA 1
ATOM 4303 C C . GLY A 1 559 ? -24.053 3.411 12.962 1.00 83.50 559 GLY A C 1
ATOM 4304 O O . GLY A 1 559 ? -23.394 3.524 13.992 1.00 83.50 559 GLY A O 1
ATOM 4305 N N . LEU A 1 560 ? -24.299 2.226 12.403 1.00 85.75 560 LEU A N 1
ATOM 4306 C CA . LEU A 1 560 ? -23.842 0.967 12.975 1.00 85.75 560 LEU A CA 1
ATOM 4307 C C . LEU A 1 560 ? -22.323 0.795 12.882 1.00 85.75 560 LEU A C 1
ATOM 4309 O O . LEU A 1 560 ? -21.719 0.250 13.800 1.00 85.75 560 LEU A O 1
ATOM 4313 N N . VAL A 1 561 ? -21.724 1.254 11.783 1.00 89.50 561 VAL A N 1
ATOM 4314 C CA . VAL A 1 561 ? -20.287 1.129 11.520 1.00 89.50 561 VAL A CA 1
ATOM 4315 C C . VAL A 1 561 ? -19.724 2.397 10.900 1.00 89.50 561 VAL A C 1
ATOM 4317 O O . VAL A 1 561 ? -20.444 3.198 10.297 1.00 89.50 561 VAL A O 1
ATOM 4320 N N . ILE A 1 562 ? -18.412 2.555 11.030 1.00 89.81 562 ILE A N 1
ATOM 4321 C CA . ILE A 1 562 ? -17.650 3.648 10.440 1.00 89.81 562 ILE A CA 1
ATOM 4322 C C . ILE A 1 562 ? -16.683 3.038 9.423 1.00 89.81 562 ILE A C 1
ATOM 4324 O O . ILE A 1 562 ? -15.942 2.120 9.785 1.00 89.81 562 ILE A O 1
ATOM 4328 N N . PRO A 1 563 ? -16.654 3.508 8.165 1.00 88.12 563 PRO A N 1
ATOM 4329 C CA . PRO A 1 563 ? -15.571 3.156 7.265 1.00 88.12 563 PRO A CA 1
ATOM 4330 C C . PRO A 1 563 ? -14.279 3.833 7.736 1.00 88.12 563 PRO A C 1
ATOM 4332 O O . PRO A 1 563 ? -14.278 5.013 8.107 1.00 88.12 563 PRO A O 1
ATOM 4335 N N . VAL A 1 564 ? -13.188 3.072 7.739 1.00 86.44 564 VAL A N 1
ATOM 4336 C CA . VAL A 1 564 ? -11.890 3.470 8.285 1.00 86.44 564 VAL A CA 1
ATOM 4337 C C . VAL A 1 564 ? -10.785 3.152 7.286 1.00 86.44 564 VAL A C 1
ATOM 4339 O O . VAL A 1 564 ? -10.724 2.045 6.749 1.00 86.44 564 VAL A O 1
ATOM 4342 N N . ILE A 1 565 ? -9.883 4.108 7.071 1.00 81.12 565 ILE A N 1
ATOM 4343 C CA . ILE A 1 565 ? -8.651 3.906 6.300 1.00 81.12 565 ILE A CA 1
ATOM 4344 C C . ILE A 1 565 ? -7.472 4.048 7.253 1.00 81.12 565 ILE A C 1
ATOM 4346 O O . ILE A 1 565 ? -7.339 5.073 7.921 1.00 81.12 565 ILE A O 1
ATOM 4350 N N . VAL A 1 566 ? -6.615 3.030 7.305 1.00 79.38 566 VAL A N 1
ATOM 4351 C CA . VAL A 1 566 ? -5.357 3.048 8.059 1.00 79.38 566 VAL A CA 1
ATOM 4352 C C . VAL A 1 566 ? -4.208 3.114 7.060 1.00 79.38 566 VAL A C 1
ATOM 4354 O O . VAL A 1 566 ? -4.129 2.296 6.146 1.00 79.38 566 VAL A O 1
ATOM 4357 N N . LYS A 1 567 ? -3.319 4.093 7.214 1.00 74.00 567 LYS A N 1
ATOM 4358 C CA . LYS A 1 567 ? -2.248 4.382 6.246 1.00 74.00 567 LYS A CA 1
ATOM 4359 C C . LYS A 1 567 ? -0.971 4.835 6.937 1.00 74.00 567 LYS A C 1
ATOM 4361 O O . LYS A 1 567 ? -0.995 5.219 8.099 1.00 74.00 567 LYS A O 1
ATOM 4366 N N . THR A 1 568 ? 0.133 4.859 6.206 1.00 68.44 568 THR A N 1
ATOM 4367 C CA . THR A 1 568 ? 1.392 5.472 6.650 1.00 68.44 568 THR A CA 1
ATOM 4368 C C . THR A 1 568 ? 1.681 6.653 5.741 1.00 68.44 568 THR A C 1
ATOM 4370 O O . THR A 1 568 ? 1.664 6.489 4.525 1.00 68.44 568 THR A O 1
ATOM 4373 N N . LEU A 1 569 ? 1.960 7.825 6.309 1.00 63.19 569 LEU A N 1
ATOM 4374 C CA . LEU A 1 569 ? 2.383 8.983 5.526 1.00 63.19 569 LEU A CA 1
ATOM 4375 C C . LEU A 1 569 ? 3.912 8.999 5.456 1.00 63.19 569 LEU A C 1
ATOM 4377 O O . LEU A 1 569 ? 4.578 8.960 6.489 1.00 63.19 569 LEU A O 1
ATOM 4381 N N . ILE A 1 570 ? 4.465 9.045 4.244 1.00 55.75 570 ILE A N 1
ATOM 4382 C CA . ILE A 1 570 ? 5.875 9.379 4.034 1.00 55.75 570 ILE A CA 1
ATOM 4383 C C . ILE A 1 570 ? 5.924 10.847 3.636 1.00 55.75 570 ILE A C 1
ATOM 4385 O O . ILE A 1 570 ? 5.573 11.201 2.512 1.00 55.75 570 ILE A O 1
ATOM 4389 N N . PHE A 1 571 ? 6.351 11.690 4.567 1.00 51.03 571 PHE A N 1
ATOM 4390 C CA . PHE A 1 571 ? 6.839 13.022 4.242 1.00 51.03 571 PHE A CA 1
ATOM 4391 C C . PHE A 1 571 ? 8.336 13.009 4.538 1.00 51.03 571 PHE A C 1
ATOM 4393 O O . PHE A 1 571 ? 8.735 12.722 5.668 1.00 51.03 571 PHE A O 1
ATOM 4400 N N . GLY A 1 572 ? 9.130 13.171 3.478 1.00 34.97 572 GLY A N 1
ATOM 4401 C CA . GLY A 1 572 ? 10.584 13.310 3.549 1.00 34.97 572 GLY A CA 1
ATOM 4402 C C . GLY A 1 572 ? 10.998 14.708 3.967 1.00 34.97 572 GLY A C 1
ATOM 4403 O O . GLY A 1 572 ? 10.224 15.652 3.681 1.00 34.97 572 GLY A O 1
#

Solvent-accessible surface area (backbone atoms only — not comparable to full-atom values): 31018 Å² total; per-residue (Å²): 134,80,93,74,80,85,81,83,80,81,90,74,84,89,76,94,69,85,80,82,71,93,68,96,72,95,73,85,93,79,89,75,89,77,71,91,76,76,74,79,81,85,58,97,84,64,76,59,67,58,80,49,82,46,86,50,94,88,33,44,44,47,40,51,38,56,56,76,78,83,81,82,70,97,63,94,70,98,69,86,78,80,83,75,75,55,74,54,88,46,83,52,64,78,66,65,51,75,40,37,18,27,5,34,28,36,33,67,57,41,26,41,45,33,32,25,42,38,33,33,35,56,75,38,57,97,90,48,77,61,41,54,44,78,79,42,79,43,80,78,39,72,55,71,87,36,69,44,48,54,75,53,100,53,36,66,30,48,68,58,43,50,54,51,51,54,49,49,32,58,73,64,73,51,56,42,89,63,25,60,29,26,22,32,33,26,29,67,63,37,43,72,23,84,45,35,69,60,39,42,62,71,49,35,71,55,19,25,67,29,56,58,39,39,41,38,52,42,53,44,9,48,29,23,22,46,26,15,40,42,31,58,54,7,36,81,67,61,33,35,26,34,24,40,29,28,26,46,56,30,26,23,26,22,30,22,50,45,52,39,80,73,29,32,15,27,31,47,44,35,20,50,29,37,25,38,43,100,84,48,21,26,64,45,72,37,75,43,44,49,53,55,25,56,78,66,74,50,91,83,56,78,71,39,74,63,51,68,68,62,52,40,57,47,22,42,50,52,33,48,43,55,26,22,71,71,68,76,39,83,78,53,74,62,53,65,74,32,39,35,89,91,35,52,80,59,55,81,62,93,88,54,75,75,51,32,34,28,47,16,18,66,22,24,55,28,41,79,54,68,89,69,58,59,49,80,82,40,21,39,24,43,39,34,13,48,25,41,54,74,33,63,58,62,75,73,29,47,74,48,85,43,80,23,30,68,49,5,45,31,44,9,32,29,68,61,49,66,44,54,26,35,52,53,44,30,68,47,88,87,64,58,56,39,72,76,34,40,34,51,44,55,53,74,74,54,46,50,39,31,57,71,52,42,27,67,61,50,23,54,52,50,47,50,51,31,65,75,64,77,41,86,64,51,31,44,32,40,59,66,67,81,86,66,52,72,66,52,44,52,36,31,24,52,20,52,44,54,17,49,60,74,62,40,59,77,88,52,57,46,36,38,35,20,36,30,94,47,16,26,64,40,34,51,52,31,32,60,75,54,70,61,74,50,49,38,38,16,35,7,56,48,81,79,51,74,70,22,26,35,31,36,34,59,59,40,82,96,60,42,30,35,42,34,34,70,45,47,74,63,80,132

Foldseek 3Di:
DDDDDDDDDPPDDDDDDDDDDPDDDDDDDDDDPDDPPPPPPPPPDDWDWDWDWDDDDQWIWTWIWTFDDDDDDPDDDDDDDDGDTDTDTDTDHFDKDKAKEKFWEQEPFWIWIWIKIFIWTQPDDPPDFTDIWRPDIGTQDIDDTHTQAAPDQQGGPLVVVVVVVVVRCVVSVHDQQRHQAFEYEYDDSCLVHPCSVVSQVSCQSRGHLYGYFHADLQRLLVLLCVLQCVLVCQQVVQAWEKEWQAEQQKTWIFIDGNNDTDFTFMFRHHFNCWFADPVQFTQDHDPLLVLLCVVVVHDHDGRHHDDPVSLLSSLLSSLVLVCCLLVNDPDDVSVVVGTDPPTDRGDDDPPHHHAEYEYAAPLCCLLVDPDDDCCPPRTRSNSNSVSNNVDCCVVRHHYDRTPHHNCSNSSSRRGPQKTKFRLLKDFDPPPDWDYFAWEDEDDPVRVVVLLVQCLVVLLVSLLVVCVVVVHQGHEYEEQDDAPDDPVSLLSSLVSLLSSDVVRHDQAYEHHYEYAYSCQNVSVVSNCVVVVVSHTYITTYNDDADHQKTKTWHDQPPVNSIIIMGIGHHDDD

Sequence (572 aa):
MTDRAPQLYNLTKEANIPRLNRQREELPVTNYIFSPYNRVWRDSNKAQSEEWIIPHSGSFLLFYGKVLPPKRSAAGGESRSRDSFFWKERRVGMEHTQMLSVGIDIGTSTSQVIFSRLTVENTAGYFSVPAVSIIGKEVVYQSPVHRTPLIDESLIDGEALRKMIETEYASAKITANQVETGAVIITGESARKENARMVLELLSGFAGDFVVSTAGPDLESVIAGQGSGAWEFSEENGTVVVNLDIGGGTTNVVLFDGGEVRARGCLDIGGRQVTLDSRGRIAYISPSAGRIAQACHLNLVKGEPASVETLNRLCDKMSEVLEQMLGVAEPTPLLEEVRTQGSALFKLPADRPVRFVCFSGGVADCIYQPGREPFAYGDIGVLLGNAVRRGRLFQAFRVLDASETIRATVIGAGNYTTTISGSTISYTEGLFPMKNVPVLKLTLSEEERCWGGDSKFLYEKIKWFLAQNDAACMVLAMEGRRDPDYQELKKLAAVTADALDRALLPEVPLLLMVRSDIAKALGQIIRQKLSGKRPLVAVDAVKAEFNNFVDFGRPIMNGLVIPVIVKTLIFG

Mean predicted aligned error: 13.32 Å

Secondary structure (DSSP, 8-state):
--PPPPP-----S-----------------S----TT------TTS--EEEEEEEETTEEEEEEEE-PPPP--SS--------------EEE---EEEEEEEEEEE-SSEEEEEEEEEEEEE-S-TTSPP-EEEEEEEEEEE---EEPPBSSSS-B-HHHHHHHHHHHHHHHT--GGG--EEEEEE-GGGGGSTTHHHHHHHHTTTSTTS-EEEPPHHHHHHHHHHHTTHHHHHHHHT-EEEEEEE-SS-EEEEEEETTEEEEEEEES-STTSEEE-TTSBEEEE-HHHHHHHHHTT----TTSBP-HHHHHHHHHHHHHHHHHHTTSS---HHHHHTBPTTPPPP---SSS---EEEEESTTHHHHHS----TTTTSBSHHHHHHHHHHSTHHHHSEEEPPS-STTHHHHHHHHHS-EE--S--EE-TT---EEEEEEEEPPHHHHHHHHHT-HHHHHHHHHHHHHHTT-S--EEEE---SS--HHHHHHHHHHHHHHHHHHS-TTSPEEEEESSS-HHHHHHHHHHHTTT-S-EEEEES----TTEEEEE---BGGGTB-EEEEEE----